Protein AF-A0A349KU39-F1 (afdb_monomer_lite)

Sequence (616 aa):
IVISPLSSDLQRLMEANGSDYPTEKQNLATRLSVTPAQVVSDANAVTDAAAKKAMLTESNALGNRFAYAISKLDRGDLYPDALAFPGGDPEIKGLSGVTSATAAVTDTRKAITFQQSQQAAFEIEGVPRYDQIFIVMLENKGTNTILNSPLAPKINGYLKEGNQFTSYFATGNPSEPNYTALGGADDFGISDDSPWNCDASGANAVKDLPLPDKTQPGLASSPFNPTCTQPAAINHNVTAPNLFNALTSAGMSWRTYSESMNPGQDFRTDSVADAAVSAADRVYAPGTLNGNTTAIGNAALSLPMPAGLYKTKHHPGMAYQNVRSAPEFKFSNRTLGGGQWDASLLKSSAYAVPAGYDVDQFGSDLASGNVGNINFIMPDQCDDMHSINVSGKAGGVTATASDCSGSNIITRGDNYVDALVKKIKASKLWSNPQKKVAIVIMFDEGSATAGFNSCCGWNTANSTVAKPLKRNADGTWSPDTSVVNYTKGNRGHGESIYGVLTNQADAPKGQSDSDAYSHFSFVRTLQDMFQLADPKVDASYMNRSKYSERFIAQNILNLPEYAGSADTHFDAVRPMNHAYVIPASYVQKQSSDIAAGTQAQVGPDATQVNLWALKK

pLDDT: mean 93.93, std 5.71, range [57.97, 98.94]

Structure (mmCIF, N/CA/C/O backbone):
data_AF-A0A349KU39-F1
#
_entry.id   AF-A0A349KU39-F1
#
loop_
_atom_site.group_PDB
_atom_site.id
_atom_site.type_symbol
_atom_site.label_atom_id
_atom_site.label_alt_id
_atom_site.label_comp_id
_atom_site.label_asym_id
_atom_site.label_entity_id
_atom_site.label_seq_id
_atom_site.pdbx_PDB_ins_code
_atom_site.Cartn_x
_atom_site.Cartn_y
_atom_site.Cartn_z
_atom_site.occupancy
_atom_site.B_iso_or_equiv
_atom_site.auth_seq_id
_atom_site.auth_comp_id
_atom_site.auth_asym_id
_atom_site.auth_atom_id
_atom_site.pdbx_PDB_model_num
ATOM 1 N N . ILE A 1 1 ? -28.854 -27.337 7.563 1.00 66.62 1 ILE A N 1
ATOM 2 C CA . ILE A 1 1 ? -28.148 -26.036 7.626 1.00 66.62 1 ILE A CA 1
ATOM 3 C C . ILE A 1 1 ? -27.143 -26.167 8.751 1.00 66.62 1 ILE A C 1
ATOM 5 O O . ILE A 1 1 ? -27.557 -26.523 9.848 1.00 66.62 1 ILE A O 1
ATOM 9 N N . VAL A 1 2 ? -25.854 -26.006 8.465 1.00 78.50 2 VAL A N 1
ATOM 10 C CA . VAL A 1 2 ? -24.814 -26.000 9.505 1.00 78.50 2 VAL A CA 1
ATOM 11 C C . VAL A 1 2 ? -24.755 -24.597 10.098 1.00 78.50 2 VAL A C 1
ATOM 13 O O . VAL A 1 2 ? -24.770 -23.634 9.338 1.00 78.50 2 VAL A O 1
ATOM 16 N N . ILE A 1 3 ? -24.694 -24.483 11.426 1.00 87.56 3 ILE A N 1
ATOM 17 C CA . ILE A 1 3 ? -24.358 -23.214 12.078 1.00 87.56 3 ILE A CA 1
ATOM 18 C C . ILE A 1 3 ? -22.851 -23.019 11.904 1.00 87.56 3 ILE A C 1
ATOM 20 O O . ILE A 1 3 ? -22.048 -23.744 12.487 1.00 87.56 3 ILE A O 1
ATOM 24 N N . SER A 1 4 ? -22.478 -22.081 11.044 1.00 92.62 4 SER A N 1
ATOM 25 C CA . SER A 1 4 ? -21.103 -21.742 10.687 1.00 92.62 4 SER A CA 1
ATOM 26 C C . SER A 1 4 ? -20.941 -20.223 10.569 1.00 92.62 4 SER A C 1
ATOM 28 O O . SER A 1 4 ? -21.946 -19.511 10.454 1.00 92.62 4 SER A O 1
ATOM 30 N N . PRO A 1 5 ? -19.700 -19.700 10.525 1.00 95.19 5 PRO A N 1
ATOM 31 C CA . PRO A 1 5 ? -19.476 -18.283 10.247 1.00 95.19 5 PRO A CA 1
ATOM 32 C C . PRO A 1 5 ? -20.179 -17.812 8.963 1.00 95.19 5 PRO A C 1
ATOM 34 O O . PRO A 1 5 ? -20.791 -16.751 8.962 1.00 95.19 5 PRO A O 1
ATOM 37 N N . LEU A 1 6 ? -20.191 -18.630 7.902 1.00 95.88 6 LEU A N 1
ATOM 38 C CA . LEU A 1 6 ? -20.890 -18.314 6.648 1.00 95.88 6 LEU A CA 1
ATOM 39 C C . LEU A 1 6 ? -22.408 -18.195 6.837 1.00 95.88 6 LEU A C 1
ATOM 41 O O . LEU A 1 6 ? -23.011 -17.246 6.344 1.00 95.88 6 LEU A O 1
ATOM 45 N N . SER A 1 7 ? -23.044 -19.124 7.563 1.00 93.56 7 SER A N 1
ATOM 46 C CA . SER A 1 7 ? -24.489 -19.031 7.813 1.00 93.56 7 SER A CA 1
ATOM 47 C C . SER A 1 7 ? -24.854 -17.838 8.699 1.00 93.56 7 SER A C 1
ATOM 49 O O . SER A 1 7 ? -25.919 -17.255 8.516 1.00 93.56 7 SER A O 1
ATOM 51 N N . SER A 1 8 ? -23.973 -17.461 9.632 1.00 94.44 8 SER A N 1
ATOM 52 C CA . SER A 1 8 ? -24.148 -16.266 10.464 1.00 94.44 8 SER A CA 1
ATOM 53 C C . SER A 1 8 ? -24.000 -14.983 9.644 1.00 94.44 8 SER A C 1
ATOM 55 O O . SER A 1 8 ? -24.751 -14.033 9.849 1.00 94.44 8 SER A O 1
ATOM 57 N N . ASP A 1 9 ? -23.085 -14.961 8.671 1.00 95.81 9 ASP A N 1
ATOM 58 C CA . ASP A 1 9 ? -22.928 -13.817 7.770 1.00 95.81 9 ASP A CA 1
ATOM 59 C C . ASP A 1 9 ? -24.149 -13.626 6.862 1.00 95.81 9 ASP A C 1
ATOM 61 O O . ASP A 1 9 ? -24.536 -12.491 6.616 1.00 95.81 9 ASP A O 1
ATOM 65 N N . LEU A 1 10 ? -24.833 -14.701 6.446 1.00 95.94 10 LEU A N 1
ATOM 66 C CA . LEU A 1 10 ? -26.107 -14.579 5.719 1.00 95.94 10 LEU A CA 1
ATOM 67 C C . LEU A 1 10 ? -27.169 -13.826 6.526 1.00 95.94 10 LEU A C 1
ATOM 69 O O . LEU A 1 10 ? -27.835 -12.950 5.981 1.00 95.94 10 LEU A O 1
ATOM 73 N N . GLN A 1 11 ? -27.310 -14.141 7.818 1.00 93.75 11 GLN A N 1
ATOM 74 C CA . GLN A 1 11 ? -28.217 -13.417 8.712 1.00 93.75 11 GLN A CA 1
ATOM 75 C C . GLN A 1 11 ? -27.845 -11.933 8.778 1.00 93.75 11 GLN A C 1
ATOM 77 O O . GLN A 1 11 ? -28.685 -11.068 8.533 1.00 93.75 11 GLN A O 1
ATOM 82 N N . ARG A 1 12 ? -26.564 -11.646 9.026 1.00 95.38 12 ARG A N 1
ATOM 83 C CA . ARG A 1 12 ? -26.046 -10.277 9.099 1.00 95.38 12 ARG A CA 1
ATOM 84 C C . ARG A 1 12 ? -26.272 -9.503 7.795 1.00 95.38 12 ARG A C 1
ATOM 86 O O . ARG A 1 12 ? -26.621 -8.327 7.851 1.00 95.38 12 ARG A O 1
ATOM 93 N N . LEU A 1 13 ? -26.067 -10.136 6.638 1.00 95.69 13 LEU A N 1
ATOM 94 C CA . LEU A 1 13 ? -26.259 -9.535 5.315 1.00 95.69 13 LEU A CA 1
ATOM 95 C C . LEU A 1 13 ? -27.729 -9.210 5.039 1.00 95.69 13 LEU A C 1
ATOM 97 O O . LEU A 1 13 ? -28.007 -8.122 4.544 1.00 95.69 13 LEU A O 1
ATOM 101 N N . MET A 1 14 ? -28.664 -10.097 5.401 1.00 96.25 14 MET A N 1
ATOM 102 C CA . MET A 1 14 ? -30.100 -9.817 5.257 1.00 96.25 14 MET A CA 1
ATOM 103 C C . MET A 1 14 ? -30.487 -8.557 6.033 1.00 96.25 14 MET A C 1
ATOM 105 O O . MET A 1 14 ? -31.179 -7.691 5.505 1.00 96.25 14 MET A O 1
ATOM 109 N N . GLU A 1 15 ? -29.987 -8.429 7.262 1.00 94.38 15 GLU A N 1
ATOM 110 C CA . GLU A 1 15 ? -30.224 -7.259 8.108 1.00 94.38 15 GLU A CA 1
ATOM 111 C C . GLU A 1 15 ? -29.544 -5.999 7.556 1.00 94.38 15 GLU A C 1
ATOM 113 O O . GLU A 1 15 ? -30.173 -4.946 7.480 1.00 94.38 15 GLU A O 1
ATOM 118 N N . ALA A 1 16 ? -28.282 -6.104 7.128 1.00 91.56 16 ALA A N 1
ATOM 119 C CA . ALA A 1 16 ? -27.504 -4.978 6.609 1.00 91.56 16 ALA A CA 1
ATOM 120 C C . ALA A 1 16 ? -28.069 -4.410 5.297 1.00 91.56 16 ALA A C 1
ATOM 122 O O . ALA A 1 16 ? -27.981 -3.203 5.051 1.00 91.56 16 ALA A O 1
ATOM 123 N N . ASN A 1 17 ? -28.626 -5.283 4.456 1.00 92.50 17 ASN A N 1
ATOM 124 C CA . ASN A 1 17 ? -29.117 -4.934 3.127 1.00 92.50 17 ASN A CA 1
ATOM 125 C C . ASN A 1 17 ? -30.640 -4.747 3.079 1.00 92.50 17 ASN A C 1
ATOM 127 O O . ASN A 1 17 ? -31.153 -4.317 2.049 1.00 92.50 17 ASN A O 1
ATOM 131 N N . GLY A 1 18 ? -31.372 -5.082 4.149 1.00 95.00 18 GLY A N 1
ATOM 132 C CA . GLY A 1 18 ? -32.838 -5.132 4.116 1.00 95.00 18 GLY A CA 1
ATOM 133 C C . GLY A 1 18 ? -33.360 -6.138 3.081 1.00 95.00 18 GLY A C 1
ATOM 134 O O . GLY A 1 18 ? -34.307 -5.846 2.356 1.00 95.00 18 GLY A O 1
ATOM 135 N N . SER A 1 19 ? -32.693 -7.288 2.979 1.00 96.62 19 SER A N 1
ATOM 136 C CA . SER A 1 19 ? -32.845 -8.289 1.915 1.00 96.62 19 SER A CA 1
ATOM 137 C C . SER A 1 19 ? -33.368 -9.625 2.467 1.00 96.62 19 SER A C 1
ATOM 139 O O . SER A 1 19 ? -33.653 -9.748 3.659 1.00 96.62 19 SER A O 1
ATOM 141 N N . ASP A 1 20 ? -33.510 -10.637 1.609 1.00 97.44 20 ASP A N 1
ATOM 142 C CA . ASP A 1 20 ? -34.003 -11.967 1.977 1.00 97.44 20 ASP A CA 1
ATOM 143 C C . ASP A 1 20 ? -32.941 -13.075 1.878 1.00 97.44 20 ASP A C 1
ATOM 145 O O . ASP A 1 20 ? -31.867 -12.929 1.287 1.00 97.44 20 ASP A O 1
ATOM 149 N N . TYR A 1 21 ? -33.246 -14.219 2.497 1.00 96.69 21 TYR A N 1
ATOM 150 C CA . TYR A 1 21 ? -32.322 -15.350 2.580 1.00 96.69 21 TYR A CA 1
ATOM 151 C C . TYR A 1 21 ? -31.922 -15.910 1.204 1.00 96.69 21 TYR A C 1
ATOM 153 O O . TYR A 1 21 ? -30.726 -16.132 0.999 1.00 96.69 21 TYR A O 1
ATOM 161 N N . PRO A 1 22 ? -32.850 -16.161 0.252 1.00 97.44 22 PRO A N 1
ATOM 162 C CA . PRO A 1 22 ? -32.477 -16.597 -1.094 1.00 97.44 22 PRO A CA 1
ATOM 163 C C . PRO A 1 22 ? -31.498 -15.645 -1.788 1.00 97.44 22 PRO A C 1
ATOM 165 O O . PRO A 1 22 ? -30.521 -16.113 -2.380 1.00 97.44 22 PRO A O 1
ATOM 168 N N . THR A 1 23 ? -31.726 -14.336 -1.669 1.00 98.00 23 THR A N 1
ATOM 169 C CA . THR A 1 23 ? -30.890 -13.298 -2.278 1.00 98.00 23 THR A CA 1
ATOM 170 C C . THR A 1 23 ? -29.496 -13.293 -1.668 1.00 98.00 23 THR A C 1
ATOM 172 O O . THR A 1 23 ? -28.512 -13.470 -2.387 1.00 98.00 23 THR A O 1
ATOM 175 N N . GLU A 1 24 ? -29.378 -13.198 -0.341 1.00 97.81 24 GLU A N 1
ATOM 176 C CA . GLU A 1 24 ? -28.059 -13.124 0.299 1.00 97.81 24 GLU A CA 1
ATOM 177 C C . GLU A 1 24 ? -27.271 -14.430 0.192 1.00 97.81 24 GLU A C 1
ATOM 179 O O . GLU A 1 24 ? -26.046 -14.424 0.050 1.00 97.81 24 GLU A O 1
ATOM 184 N N . LYS A 1 25 ? -27.964 -15.571 0.150 1.00 97.62 25 LYS A N 1
ATOM 185 C CA . LYS A 1 25 ? -27.337 -16.865 -0.132 1.00 97.62 25 LYS A CA 1
ATOM 186 C C . LYS A 1 25 ? -26.723 -16.903 -1.528 1.00 97.62 25 LYS A C 1
ATOM 188 O O . LYS A 1 25 ? -25.613 -17.414 -1.688 1.00 97.62 25 LYS A O 1
ATOM 193 N N . GLN A 1 26 ? -27.421 -16.374 -2.532 1.00 98.19 26 GLN A N 1
ATOM 194 C CA . GLN A 1 26 ? -26.905 -16.277 -3.896 1.00 98.19 26 GLN A CA 1
ATOM 195 C C . GLN A 1 26 ? -25.767 -15.250 -4.006 1.00 98.19 26 GLN A C 1
ATOM 197 O O . GLN A 1 26 ? -24.776 -15.509 -4.696 1.00 98.19 26 GLN A O 1
ATOM 202 N N . ASN A 1 27 ? -25.866 -14.122 -3.303 1.00 97.62 27 ASN A N 1
ATOM 203 C CA . ASN A 1 27 ? -24.826 -13.095 -3.263 1.00 97.62 27 ASN A CA 1
ATOM 204 C C . ASN A 1 27 ? -23.525 -13.643 -2.668 1.00 97.62 27 ASN A C 1
ATOM 206 O O . ASN A 1 27 ? -22.475 -13.566 -3.307 1.00 97.62 27 ASN A O 1
ATOM 210 N N . LEU A 1 28 ? -23.596 -14.287 -1.497 1.00 97.31 28 LEU A N 1
ATOM 211 C CA . LEU A 1 28 ? -22.428 -14.880 -0.844 1.00 97.31 28 LEU A CA 1
ATOM 212 C C . LEU A 1 28 ? -21.819 -16.016 -1.680 1.00 97.31 28 LEU A C 1
ATOM 214 O O . LEU A 1 28 ? -20.597 -16.109 -1.799 1.00 97.31 28 LEU A O 1
ATOM 218 N N . ALA A 1 29 ? -22.651 -16.837 -2.328 1.00 97.56 29 ALA A N 1
ATOM 219 C CA . ALA A 1 29 ? -22.188 -17.863 -3.262 1.00 97.56 29 ALA A CA 1
ATOM 220 C C . ALA A 1 29 ? -21.391 -17.252 -4.427 1.00 97.56 29 ALA A C 1
ATOM 222 O O . ALA A 1 29 ? -20.277 -17.687 -4.725 1.00 97.56 29 ALA A O 1
ATOM 223 N N . THR A 1 30 ? -21.923 -16.183 -5.025 1.00 97.31 30 THR A N 1
ATOM 224 C CA . THR A 1 30 ? -21.277 -15.426 -6.109 1.00 97.31 30 THR A CA 1
ATOM 225 C C . THR A 1 30 ? -19.969 -14.774 -5.650 1.00 97.31 30 THR A C 1
ATOM 227 O O . THR A 1 30 ? -18.968 -14.841 -6.364 1.00 97.31 30 THR A O 1
ATOM 230 N N . ARG A 1 31 ? -19.926 -14.189 -4.444 1.00 96.19 31 ARG A N 1
ATOM 231 C CA . ARG A 1 31 ? -18.713 -13.586 -3.857 1.00 96.19 31 ARG A CA 1
ATOM 232 C C . ARG A 1 31 ? -17.576 -14.597 -3.709 1.00 96.19 31 ARG A C 1
ATOM 234 O O . ARG A 1 31 ? -16.411 -14.256 -3.931 1.00 96.19 31 ARG A O 1
ATOM 241 N N . LEU A 1 32 ? -17.908 -15.826 -3.317 1.00 95.38 32 LEU A N 1
ATOM 242 C CA . LEU A 1 32 ? -16.947 -16.899 -3.049 1.00 95.38 32 LEU A CA 1
ATOM 243 C C . LEU A 1 32 ? -16.671 -17.795 -4.261 1.00 95.38 32 LEU A C 1
ATOM 245 O O . LEU A 1 32 ? -15.806 -18.663 -4.175 1.00 95.38 32 LEU A O 1
ATOM 249 N N . SER A 1 33 ? -17.371 -17.581 -5.379 1.00 94.06 33 SER A N 1
ATOM 250 C CA . SER A 1 33 ? -17.327 -18.454 -6.558 1.00 94.06 33 SER A CA 1
ATOM 251 C C . SER A 1 33 ? -17.682 -19.914 -6.228 1.00 94.06 33 SER A C 1
ATOM 253 O O . SER A 1 33 ? -17.046 -20.844 -6.719 1.00 94.06 33 SER A O 1
ATOM 255 N N . VAL A 1 34 ? -18.701 -20.115 -5.388 1.00 95.88 34 VAL A N 1
ATOM 256 C CA . VAL A 1 34 ? -19.236 -21.434 -5.005 1.00 95.88 34 VAL A CA 1
ATOM 257 C C . VAL A 1 34 ? -20.727 -21.526 -5.333 1.00 95.88 34 VAL A C 1
ATOM 259 O O . VAL A 1 34 ? -21.361 -20.545 -5.713 1.00 95.88 34 VAL A O 1
ATOM 262 N N . THR A 1 35 ? -21.322 -22.707 -5.186 1.00 96.50 35 THR A N 1
ATOM 263 C CA . THR A 1 35 ? -22.772 -22.878 -5.345 1.00 96.50 35 THR A CA 1
ATOM 264 C C . THR A 1 35 ? -23.534 -22.417 -4.094 1.00 96.50 35 THR A C 1
ATOM 266 O O . THR A 1 35 ? -23.037 -22.574 -2.975 1.00 96.50 35 THR A O 1
ATOM 269 N N . PRO A 1 36 ? -24.789 -21.944 -4.223 1.00 96.00 36 PRO A N 1
ATOM 270 C CA . PRO A 1 36 ? -25.627 -21.610 -3.067 1.00 96.00 36 PRO A CA 1
ATOM 271 C C . PRO A 1 36 ? -25.783 -22.765 -2.072 1.00 96.00 36 PRO A C 1
ATOM 273 O O . PRO A 1 36 ? -25.848 -22.543 -0.865 1.00 96.00 36 PRO A O 1
ATOM 276 N N . ALA A 1 37 ? -25.837 -24.011 -2.553 1.00 93.75 37 ALA A N 1
ATOM 277 C CA . ALA A 1 37 ? -25.924 -25.187 -1.690 1.00 93.75 37 ALA A CA 1
ATOM 278 C C . ALA A 1 37 ? -24.679 -25.346 -0.802 1.00 93.75 37 ALA A C 1
ATOM 280 O O . ALA A 1 37 ? -24.818 -25.658 0.380 1.00 93.75 37 ALA A O 1
ATOM 281 N N . GLN A 1 38 ? -23.490 -25.072 -1.351 1.00 94.94 38 GLN A N 1
ATOM 282 C CA . GLN A 1 38 ? -22.224 -25.163 -0.622 1.00 94.94 38 GLN A CA 1
ATOM 283 C C . GLN A 1 38 ? -22.122 -24.128 0.503 1.00 94.94 38 GLN A C 1
ATOM 285 O O . GLN A 1 38 ? -21.675 -24.476 1.588 1.00 94.94 38 GLN A O 1
ATOM 290 N N . VAL A 1 39 ? -22.606 -22.893 0.313 1.00 93.19 39 VAL A N 1
ATOM 291 C CA . VAL A 1 39 ? -22.515 -21.808 1.323 1.00 93.19 39 VAL A CA 1
ATOM 292 C C . VAL A 1 39 ? -23.031 -22.220 2.711 1.00 93.19 39 VAL A C 1
ATOM 294 O O . VAL A 1 39 ? -22.533 -21.744 3.727 1.00 93.19 39 VAL A O 1
ATOM 297 N N . VAL A 1 40 ? -24.017 -23.120 2.766 1.00 92.81 40 VAL A N 1
ATOM 298 C CA . VAL A 1 40 ? -24.6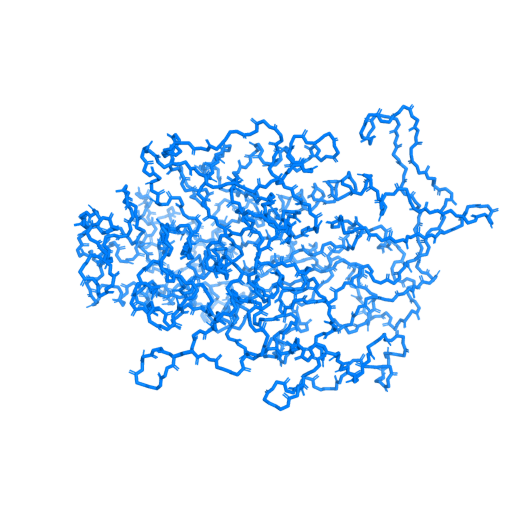64 -23.575 4.011 1.00 92.81 40 VAL A CA 1
ATOM 299 C C . VAL A 1 40 ? -24.394 -25.046 4.350 1.00 92.81 40 VAL A C 1
ATOM 301 O O . VAL A 1 40 ? -25.057 -25.609 5.233 1.00 92.81 40 VAL A O 1
ATOM 304 N N . SER A 1 41 ? -23.450 -25.678 3.644 1.00 92.94 41 SER A N 1
ATOM 305 C CA . SER A 1 41 ? -22.976 -27.038 3.917 1.00 92.94 41 SER A CA 1
ATOM 306 C C . SER A 1 41 ? -21.756 -27.045 4.839 1.00 92.94 41 SER A C 1
ATOM 308 O O . SER A 1 41 ? -21.117 -26.016 5.053 1.00 92.94 41 SER A O 1
ATOM 310 N N . ASP A 1 42 ? -21.391 -28.222 5.348 1.00 92.50 42 ASP A N 1
ATOM 311 C CA . ASP A 1 42 ? -20.100 -28.412 6.009 1.00 92.50 42 ASP A CA 1
ATOM 312 C C . ASP A 1 42 ? -18.963 -28.267 4.985 1.00 92.50 42 ASP A C 1
ATOM 314 O O . ASP A 1 42 ? -18.838 -29.077 4.063 1.00 92.50 42 ASP A O 1
ATOM 318 N N . ALA A 1 43 ? -18.122 -27.245 5.160 1.00 91.88 43 ALA A N 1
ATOM 319 C CA . ALA A 1 43 ? -16.967 -26.990 4.302 1.00 91.88 43 ALA A CA 1
ATOM 320 C C . ALA A 1 43 ? -16.008 -28.193 4.242 1.00 91.88 43 ALA A C 1
ATOM 322 O O . ALA A 1 43 ? -15.351 -28.415 3.224 1.00 91.88 43 ALA A O 1
ATOM 323 N N . ASN A 1 44 ? -15.934 -29.007 5.301 1.00 90.06 44 ASN A N 1
ATOM 324 C CA . ASN A 1 44 ? -15.056 -30.174 5.332 1.00 90.06 44 ASN A CA 1
ATOM 325 C C . ASN A 1 44 ? -15.515 -31.290 4.393 1.00 90.06 44 ASN A C 1
ATOM 327 O O . ASN A 1 44 ? -14.659 -32.012 3.874 1.00 90.06 44 ASN A O 1
ATOM 331 N N . ALA A 1 45 ? -16.822 -31.380 4.138 1.00 92.56 45 ALA A N 1
ATOM 332 C CA . ALA A 1 45 ? -17.440 -32.358 3.248 1.00 92.56 45 ALA A CA 1
ATOM 333 C C . ALA A 1 45 ? -17.442 -31.927 1.767 1.00 92.56 45 ALA A C 1
ATOM 335 O O . ALA A 1 45 ? -17.810 -32.717 0.899 1.00 92.56 45 ALA A O 1
ATOM 336 N N . VAL A 1 46 ? -17.028 -30.692 1.454 1.00 94.06 46 VAL A N 1
ATOM 337 C CA . VAL A 1 46 ? -16.924 -30.210 0.070 1.00 94.06 46 VAL A CA 1
ATOM 338 C C . VAL A 1 46 ? -15.730 -30.876 -0.620 1.00 94.06 46 VAL A C 1
ATOM 340 O O . VAL A 1 46 ? -14.588 -30.723 -0.193 1.00 94.06 46 VAL A O 1
ATOM 343 N N . THR A 1 47 ? -15.991 -31.622 -1.696 1.00 94.50 47 THR A N 1
ATOM 344 C CA . THR A 1 47 ? -14.957 -32.357 -2.448 1.00 94.50 47 THR A CA 1
ATOM 345 C C . THR A 1 47 ? -14.189 -31.479 -3.431 1.00 94.50 47 THR A C 1
ATOM 347 O O . THR A 1 47 ? -13.035 -31.771 -3.732 1.00 94.50 47 THR A O 1
ATOM 350 N N . ASP A 1 48 ? -14.812 -30.411 -3.938 1.00 95.06 48 ASP A N 1
ATOM 351 C CA . ASP A 1 48 ? -14.134 -29.442 -4.796 1.00 95.06 48 ASP A CA 1
ATOM 352 C C . ASP A 1 48 ? -13.120 -28.631 -3.978 1.00 95.06 48 ASP A C 1
ATOM 354 O O . ASP A 1 48 ? -13.480 -27.895 -3.057 1.00 95.06 48 ASP A O 1
ATOM 358 N N . ALA A 1 49 ? -11.835 -28.785 -4.300 1.00 94.38 49 ALA A N 1
ATOM 359 C CA . ALA A 1 49 ? -10.751 -28.212 -3.510 1.00 94.38 49 ALA A CA 1
ATOM 360 C C . ALA A 1 49 ? -10.759 -26.674 -3.523 1.00 94.38 49 ALA A C 1
ATOM 362 O O . ALA A 1 49 ? -10.435 -26.054 -2.507 1.00 94.38 49 ALA A O 1
ATOM 363 N N . ALA A 1 50 ? -11.151 -26.055 -4.642 1.00 92.06 50 ALA A N 1
ATOM 364 C CA . ALA A 1 50 ? -11.212 -24.603 -4.774 1.00 92.06 50 ALA A CA 1
ATOM 365 C C . ALA A 1 50 ? -12.348 -24.014 -3.925 1.00 92.06 50 ALA A C 1
ATOM 367 O O . ALA A 1 50 ? -12.106 -23.104 -3.131 1.00 92.06 50 ALA A O 1
ATOM 368 N N . ALA A 1 51 ? -13.551 -24.583 -4.014 1.00 95.06 51 ALA A N 1
ATOM 369 C CA . ALA A 1 51 ? -14.696 -24.197 -3.200 1.00 95.06 51 ALA A CA 1
ATOM 370 C C . ALA A 1 51 ? -14.433 -24.432 -1.710 1.00 95.06 51 ALA A C 1
ATOM 372 O O . ALA A 1 51 ? -14.688 -23.544 -0.896 1.00 95.06 51 ALA A O 1
ATOM 373 N N . LYS A 1 52 ? -13.853 -25.585 -1.344 1.00 96.00 52 LYS A N 1
ATOM 374 C CA . LYS A 1 52 ? -13.460 -25.874 0.042 1.00 96.00 52 LYS A CA 1
ATOM 375 C C . LYS A 1 52 ? -12.478 -24.831 0.569 1.00 96.00 52 LYS A C 1
ATOM 377 O O . LYS A 1 52 ? -12.695 -24.287 1.649 1.00 96.00 52 LYS A O 1
ATOM 382 N N . LYS A 1 53 ? -11.431 -24.508 -0.199 1.00 93.81 53 LYS A N 1
ATOM 383 C CA . LYS A 1 53 ? -10.463 -23.462 0.163 1.00 93.81 53 LYS A CA 1
ATOM 384 C C . LYS A 1 53 ? -11.154 -22.107 0.337 1.00 93.81 53 LYS A C 1
ATOM 386 O O . LYS A 1 53 ? -10.982 -21.492 1.382 1.00 93.81 53 LYS A O 1
ATOM 391 N N . ALA A 1 54 ? -11.966 -21.675 -0.629 1.00 93.94 54 ALA A N 1
ATOM 392 C CA . ALA A 1 54 ? -12.671 -20.393 -0.576 1.00 93.94 54 ALA A CA 1
ATOM 393 C C . ALA A 1 54 ? -13.579 -20.278 0.661 1.00 93.94 54 ALA A C 1
ATOM 395 O O . ALA A 1 54 ? -13.537 -19.273 1.371 1.00 93.94 54 ALA A O 1
ATOM 396 N N . MET A 1 55 ? -14.350 -21.327 0.961 1.00 96.06 55 MET A N 1
ATOM 397 C CA . MET A 1 55 ? -15.232 -21.363 2.128 1.00 96.06 55 MET A CA 1
ATOM 398 C C . MET A 1 55 ? -14.469 -21.354 3.454 1.00 96.06 55 MET A C 1
ATOM 400 O O . MET A 1 55 ? -14.884 -20.659 4.380 1.00 96.06 55 MET A O 1
ATOM 404 N N . LEU A 1 56 ? -13.373 -22.113 3.568 1.00 94.69 56 LEU A N 1
ATOM 405 C CA . LEU A 1 56 ? -12.560 -22.154 4.787 1.00 94.69 56 LEU A CA 1
ATOM 406 C C . LEU A 1 56 ? -11.831 -20.828 5.024 1.00 94.69 56 LEU A C 1
ATOM 408 O O . LEU A 1 56 ? -11.830 -20.333 6.150 1.00 94.69 56 LEU A O 1
ATOM 412 N N . THR A 1 57 ? -11.271 -20.224 3.972 1.00 93.25 57 THR A N 1
ATOM 413 C CA . THR A 1 57 ? -10.636 -18.902 4.048 1.00 93.25 57 THR A CA 1
ATOM 414 C C . THR A 1 57 ? -11.632 -17.841 4.513 1.00 93.25 57 THR A C 1
ATOM 416 O O . THR A 1 57 ? -11.342 -17.112 5.460 1.00 93.25 57 THR A O 1
ATOM 419 N N . GLU A 1 58 ? -12.827 -17.786 3.916 1.00 95.25 58 GLU A N 1
ATOM 420 C CA . GLU A 1 58 ? -13.846 -16.822 4.346 1.00 95.25 58 GLU A CA 1
ATOM 421 C C . GLU A 1 58 ? -14.343 -17.111 5.766 1.00 95.25 58 GLU A C 1
ATOM 423 O O . GLU A 1 58 ? -14.504 -16.187 6.557 1.00 95.25 58 GLU A O 1
ATOM 428 N N . SER A 1 59 ? -14.535 -18.384 6.126 1.00 95.38 59 SER A N 1
ATOM 429 C CA . SER A 1 59 ? -14.974 -18.759 7.476 1.00 95.38 59 SER A CA 1
ATOM 430 C C . SER A 1 59 ? -13.987 -18.307 8.551 1.00 95.38 59 SER A C 1
ATOM 432 O O . SER A 1 59 ? -14.423 -17.890 9.621 1.00 95.38 59 SER A O 1
ATOM 434 N N . ASN A 1 60 ? -12.680 -18.351 8.272 1.00 94.38 60 ASN A N 1
ATOM 435 C CA . ASN A 1 60 ? -11.653 -17.882 9.200 1.00 94.38 60 ASN A CA 1
ATOM 436 C C . ASN A 1 60 ? -11.733 -16.357 9.403 1.00 94.38 60 ASN A C 1
ATOM 438 O O . ASN A 1 60 ? -11.827 -15.879 10.532 1.00 94.38 60 ASN A O 1
ATOM 442 N N . ALA A 1 61 ? -11.819 -15.595 8.306 1.00 94.25 61 ALA A N 1
ATOM 443 C CA . ALA A 1 61 ? -11.972 -14.140 8.365 1.00 94.25 61 ALA A CA 1
ATOM 444 C C . ALA A 1 61 ? -13.268 -13.712 9.083 1.00 94.25 61 ALA A C 1
ATOM 446 O O . ALA A 1 61 ? -13.266 -12.771 9.878 1.00 94.25 61 ALA A O 1
ATOM 447 N N . LEU A 1 62 ? -14.377 -14.414 8.830 1.00 96.31 62 LEU A N 1
ATOM 448 C CA . LEU A 1 62 ? -15.650 -14.187 9.515 1.00 96.31 62 LEU A CA 1
ATOM 449 C C . LEU A 1 62 ? -15.574 -14.552 11.001 1.00 96.31 62 LEU A C 1
ATOM 451 O O . LEU A 1 62 ? -16.108 -13.820 11.828 1.00 96.31 62 LEU A O 1
ATOM 455 N N . GLY A 1 63 ? -14.893 -15.648 11.348 1.00 95.62 63 GLY A N 1
ATOM 456 C CA . GLY A 1 63 ? -14.672 -16.058 12.734 1.00 95.62 63 GLY A CA 1
ATOM 457 C C . GLY A 1 63 ? -14.012 -14.955 13.560 1.00 95.62 63 GLY A C 1
ATOM 458 O O . GLY A 1 63 ? -14.532 -14.593 14.616 1.00 95.62 63 GLY A O 1
ATOM 459 N N . ASN A 1 64 ? -12.944 -14.350 13.032 1.00 95.19 64 ASN A N 1
ATOM 460 C CA . ASN A 1 64 ? -12.254 -13.231 13.681 1.00 95.19 64 ASN A CA 1
ATOM 461 C C . ASN A 1 64 ? -13.181 -12.020 13.880 1.00 95.19 64 ASN A C 1
ATOM 463 O O . ASN A 1 64 ? -13.246 -11.455 14.971 1.00 95.19 64 ASN A O 1
ATOM 467 N N . ARG A 1 65 ? -13.982 -11.664 12.866 1.00 97.12 65 ARG A N 1
ATOM 468 C CA . ARG A 1 65 ? -14.933 -10.543 12.966 1.00 97.12 65 ARG A CA 1
ATOM 469 C C . ARG A 1 65 ? -16.070 -10.800 13.945 1.00 97.12 65 ARG A C 1
ATOM 471 O O . ARG A 1 65 ? -16.442 -9.894 14.681 1.00 97.12 65 ARG A O 1
ATOM 478 N N . PHE A 1 66 ? -16.616 -12.011 14.005 1.00 97.38 66 PHE A N 1
ATOM 479 C CA . PHE A 1 66 ? -17.656 -12.322 14.986 1.00 97.38 66 PHE A CA 1
ATOM 480 C C . PHE A 1 66 ? -17.100 -12.388 16.412 1.00 97.38 66 PHE A C 1
ATOM 482 O O . PHE A 1 66 ? -17.758 -11.905 17.330 1.00 97.38 66 PHE A O 1
ATOM 489 N N . ALA A 1 67 ? -15.876 -12.888 16.608 1.00 96.69 67 ALA A N 1
ATOM 490 C CA . ALA A 1 67 ? -15.188 -12.789 17.897 1.00 96.69 67 ALA A CA 1
ATOM 491 C C . ALA A 1 67 ? -14.970 -11.322 18.311 1.00 96.69 67 ALA A C 1
ATOM 493 O O . ALA A 1 67 ? -15.167 -10.957 19.475 1.00 96.69 67 ALA A O 1
ATOM 494 N N . TYR A 1 68 ? -14.640 -10.462 17.345 1.00 96.75 68 TYR A N 1
ATOM 495 C CA . TYR A 1 68 ? -14.544 -9.027 17.567 1.00 96.75 68 TYR A CA 1
ATOM 496 C C . TYR A 1 68 ? -15.898 -8.405 17.948 1.00 96.75 68 TYR A C 1
ATOM 498 O O . TYR A 1 68 ? -15.982 -7.712 18.959 1.00 96.75 68 TYR A O 1
ATOM 506 N N . ALA A 1 69 ? -16.977 -8.717 17.223 1.00 97.19 69 ALA A N 1
ATOM 507 C CA . ALA A 1 69 ? -18.335 -8.254 17.529 1.00 97.19 69 ALA A CA 1
ATOM 508 C C . ALA A 1 69 ? -18.793 -8.631 18.950 1.00 97.19 69 ALA A C 1
ATOM 510 O O . ALA A 1 69 ? -19.410 -7.814 19.637 1.00 97.19 69 ALA A O 1
ATOM 511 N N . ILE A 1 70 ? -18.472 -9.850 19.401 1.00 97.31 70 ILE A N 1
ATOM 512 C CA . ILE A 1 70 ? -18.733 -10.306 20.775 1.00 97.31 70 ILE A CA 1
ATOM 513 C C . ILE A 1 70 ? -17.953 -9.439 21.765 1.00 97.31 70 ILE A C 1
ATOM 515 O O . ILE A 1 70 ? -18.540 -8.886 22.690 1.00 97.31 70 ILE A O 1
ATOM 519 N N . SER A 1 71 ? -16.657 -9.234 21.513 1.00 96.88 71 SER A N 1
ATOM 520 C CA . SER A 1 71 ? -15.799 -8.409 22.372 1.00 96.88 71 SER A CA 1
ATOM 521 C C . SER A 1 71 ? -16.325 -6.976 22.515 1.00 96.88 71 SER A C 1
ATOM 523 O O . SER A 1 71 ? -16.325 -6.433 23.618 1.00 96.88 71 SER A O 1
ATOM 525 N N . LYS A 1 72 ? -16.819 -6.369 21.426 1.00 94.69 72 LYS A N 1
ATOM 526 C CA . LYS A 1 72 ? -17.430 -5.029 21.466 1.00 94.69 72 LYS A CA 1
ATOM 527 C C . LYS A 1 72 ? -18.672 -4.983 22.355 1.00 94.69 72 LYS A C 1
ATOM 529 O O . LYS A 1 72 ? -18.841 -4.046 23.134 1.00 94.69 72 LYS A O 1
ATOM 534 N N . LEU A 1 73 ? -19.544 -5.982 22.218 1.00 96.62 73 LEU A N 1
ATOM 535 C CA . LEU A 1 73 ? -20.785 -6.061 22.981 1.00 96.62 73 LEU A CA 1
ATOM 536 C C . LEU A 1 73 ? -20.511 -6.271 24.474 1.00 96.62 73 LEU A C 1
ATOM 538 O O . LEU A 1 73 ? -21.069 -5.548 25.295 1.00 96.62 73 LEU A O 1
ATOM 542 N N . ASP A 1 74 ? -19.624 -7.208 24.814 1.00 97.38 74 ASP A N 1
ATOM 543 C CA . ASP A 1 74 ? -19.299 -7.558 26.202 1.00 97.38 74 ASP A CA 1
ATOM 544 C C . ASP A 1 74 ? -18.686 -6.381 26.973 1.00 97.38 74 ASP A C 1
ATOM 546 O O . ASP A 1 74 ? -18.925 -6.218 28.170 1.00 97.38 74 ASP A O 1
ATOM 550 N N . ARG A 1 75 ? -17.921 -5.524 26.287 1.00 96.62 75 ARG A N 1
ATOM 551 C CA . ARG A 1 75 ? -17.358 -4.296 26.866 1.00 96.62 75 ARG A CA 1
ATOM 552 C C . ARG A 1 75 ? -18.358 -3.146 26.979 1.00 96.62 75 ARG A C 1
ATOM 554 O O . ARG A 1 75 ? -18.071 -2.176 27.677 1.00 96.62 75 ARG A O 1
ATOM 561 N N . GLY A 1 76 ? -19.500 -3.227 26.294 1.00 94.69 76 GLY A N 1
ATOM 562 C CA . GLY A 1 76 ? -20.428 -2.107 26.160 1.00 94.69 76 GLY A CA 1
ATOM 563 C C . GLY A 1 76 ? -19.832 -0.944 25.363 1.00 94.69 76 GLY A C 1
ATOM 564 O O . GLY A 1 76 ? -20.047 0.213 25.731 1.00 94.69 76 GLY A O 1
ATOM 565 N N . ASP A 1 77 ? -19.068 -1.244 24.301 1.00 94.06 77 ASP A N 1
ATOM 566 C CA . ASP A 1 77 ? -18.476 -0.233 23.414 1.00 94.06 77 ASP A CA 1
ATOM 567 C C . ASP A 1 77 ? -19.548 0.758 22.914 1.00 94.06 77 ASP A C 1
ATOM 569 O O . ASP A 1 77 ? -20.728 0.425 22.813 1.00 94.06 77 ASP A O 1
ATOM 573 N N . LEU A 1 78 ? -19.152 1.991 22.593 1.00 90.81 78 LEU A N 1
ATOM 574 C CA . LEU A 1 78 ? -20.071 3.020 22.099 1.00 90.81 78 LEU A CA 1
ATOM 575 C C . LEU A 1 78 ? -20.169 3.004 20.564 1.00 90.81 78 LEU A C 1
ATOM 577 O O . LEU A 1 78 ? -19.161 2.791 19.896 1.00 90.81 78 LEU A O 1
ATOM 581 N N . TYR A 1 79 ? -21.363 3.274 20.024 1.00 88.38 79 TYR A N 1
ATOM 582 C CA . TYR A 1 79 ? -21.658 3.286 18.584 1.00 88.38 79 TYR A CA 1
ATOM 583 C C . TYR A 1 79 ? -22.266 4.633 18.122 1.00 88.38 79 TYR A C 1
ATOM 585 O O . TYR A 1 79 ? -23.096 5.193 18.856 1.00 88.38 79 TYR A O 1
ATOM 593 N N . PRO A 1 80 ? -21.929 5.141 16.913 1.00 84.88 80 PRO A N 1
ATOM 594 C CA . PRO A 1 80 ? -20.951 4.595 15.959 1.00 84.88 80 PRO A CA 1
ATOM 595 C C . PRO A 1 80 ? -19.506 4.645 16.468 1.00 84.88 80 PRO A C 1
ATOM 597 O O . PRO A 1 80 ? -19.135 5.525 17.238 1.00 84.88 80 PRO A O 1
ATOM 600 N N . ASP A 1 81 ? -18.701 3.677 16.037 1.00 74.50 81 ASP A N 1
ATOM 601 C CA . ASP A 1 81 ? -17.298 3.523 16.433 1.00 74.50 81 ASP A CA 1
ATOM 602 C C . ASP A 1 81 ? -16.427 4.664 15.896 1.00 74.50 81 ASP A C 1
ATOM 604 O O . ASP A 1 81 ? -15.492 5.104 16.562 1.00 74.50 81 ASP A O 1
ATOM 608 N N . ALA A 1 82 ? -16.751 5.135 14.687 1.00 69.62 82 ALA A N 1
ATOM 609 C CA . ALA A 1 82 ? -16.094 6.263 14.050 1.00 69.62 82 ALA A CA 1
ATOM 610 C C . ALA A 1 82 ? -16.356 7.544 14.852 1.00 69.62 82 ALA A C 1
ATOM 612 O O . ALA A 1 82 ? -17.502 7.874 15.172 1.00 69.62 82 ALA A O 1
ATOM 613 N N . LEU A 1 83 ? -15.290 8.282 15.152 1.00 61.56 83 LEU A N 1
ATOM 614 C CA . LEU A 1 83 ? -15.338 9.542 15.891 1.00 61.56 83 LEU A CA 1
ATOM 615 C C . LEU A 1 83 ? -15.807 10.681 14.972 1.00 61.56 83 LEU A C 1
ATOM 617 O O . LEU A 1 83 ? -15.045 11.579 14.632 1.00 61.56 83 LEU A O 1
ATOM 621 N N . ALA A 1 84 ? -17.067 10.619 14.534 1.00 57.97 84 ALA A N 1
ATOM 622 C CA . ALA A 1 84 ? -17.660 11.613 13.647 1.00 57.97 84 ALA A CA 1
ATOM 623 C C . ALA A 1 84 ? -18.232 12.807 14.418 1.00 57.97 84 ALA A C 1
ATOM 625 O O . ALA A 1 84 ? -19.448 12.981 14.526 1.00 57.97 84 ALA A O 1
ATOM 626 N N . PHE A 1 85 ? -17.345 13.610 15.003 1.00 63.72 85 PHE A N 1
ATOM 627 C CA . PHE A 1 85 ? -17.727 14.764 15.803 1.00 63.72 85 PHE A CA 1
ATOM 628 C C . PHE A 1 85 ? -17.128 16.065 15.261 1.00 63.72 85 PHE A C 1
ATOM 630 O O . PHE A 1 85 ? -15.906 16.175 15.144 1.00 63.72 85 PHE A O 1
ATOM 637 N N . PRO A 1 86 ? -17.961 17.091 15.002 1.00 59.44 86 PRO A N 1
ATOM 638 C CA . PRO A 1 86 ? -17.469 18.445 14.790 1.00 59.44 86 PRO A CA 1
ATOM 639 C C . PRO A 1 86 ? -16.695 18.933 16.015 1.00 59.44 86 PRO A C 1
ATOM 641 O O . PRO A 1 86 ? -17.280 19.124 17.082 1.00 59.44 86 PRO A O 1
ATOM 644 N N . GLY A 1 87 ? -15.388 19.152 15.848 1.00 61.56 87 GLY A N 1
ATOM 645 C CA . GLY A 1 87 ? -14.522 19.718 16.887 1.00 61.56 87 GLY A CA 1
ATOM 646 C C . GLY A 1 87 ? -13.577 18.757 17.617 1.00 61.56 87 GLY A C 1
ATOM 647 O O . GLY A 1 87 ? -12.937 19.220 18.557 1.00 61.56 87 GLY A O 1
ATOM 648 N N . GLY A 1 88 ? -13.469 17.480 17.221 1.00 74.75 88 GLY A N 1
ATOM 649 C CA . GLY A 1 88 ? -12.442 16.546 17.731 1.00 74.75 88 GLY A CA 1
ATOM 650 C C . GLY A 1 88 ? -12.969 15.319 18.486 1.00 74.75 88 GLY A C 1
ATOM 651 O O . GLY A 1 88 ? -14.178 15.112 18.602 1.00 74.75 88 GLY A O 1
ATOM 652 N N . ASP A 1 89 ? -12.055 14.486 18.993 1.00 84.75 89 ASP A N 1
ATOM 653 C CA . ASP A 1 89 ? -12.379 13.245 19.705 1.00 84.75 89 ASP A CA 1
ATOM 654 C C . ASP A 1 89 ? -13.025 13.529 21.080 1.00 84.75 89 ASP A C 1
ATOM 656 O O . ASP A 1 89 ? -12.375 14.081 21.968 1.00 84.75 89 ASP A O 1
ATOM 660 N N . PRO A 1 90 ? -14.287 13.141 21.340 1.00 85.38 90 PRO A N 1
ATOM 661 C CA . PRO A 1 90 ? -14.900 13.349 22.651 1.00 85.38 90 PRO A CA 1
ATOM 662 C C . PRO A 1 90 ? -14.287 12.490 23.772 1.00 85.38 90 PRO A C 1
ATOM 664 O O . PRO A 1 90 ? -14.511 12.786 24.950 1.00 85.38 90 PRO A O 1
ATOM 667 N N . GLU A 1 91 ? -13.518 11.443 23.452 1.00 86.38 91 GLU A N 1
ATOM 668 C CA . GLU A 1 91 ? -12.895 10.548 24.437 1.00 86.38 91 GLU A CA 1
ATOM 669 C C . GLU A 1 91 ? -11.748 11.214 25.206 1.00 86.38 91 GLU A C 1
ATOM 671 O O . GLU A 1 91 ? -11.363 10.732 26.273 1.00 86.38 91 GLU A O 1
ATOM 676 N N . ILE A 1 92 ? -11.219 12.339 24.714 1.00 86.62 92 ILE A N 1
ATOM 677 C CA . ILE A 1 92 ? -10.112 13.046 25.372 1.00 86.62 92 ILE A CA 1
ATOM 678 C C . ILE A 1 92 ? -10.569 13.915 26.551 1.00 86.62 92 ILE A C 1
ATOM 680 O O . ILE A 1 92 ? -9.751 14.436 27.316 1.00 86.62 92 ILE A O 1
ATOM 684 N N . LYS A 1 93 ? -11.884 14.084 26.726 1.00 87.06 93 LYS A N 1
ATOM 685 C CA . LYS A 1 93 ? -12.449 14.914 27.787 1.00 87.06 93 LYS A CA 1
ATOM 686 C C . LYS A 1 93 ? -12.116 14.356 29.169 1.00 87.06 93 LYS A C 1
ATOM 688 O O . LYS A 1 93 ? -12.513 13.255 29.532 1.00 87.06 93 LYS A O 1
ATOM 693 N N . GLY A 1 94 ? -11.443 15.177 29.976 1.00 84.06 94 GLY A N 1
ATOM 694 C CA . GLY A 1 94 ? -11.056 14.828 31.346 1.00 84.06 94 GLY A CA 1
ATOM 695 C C . GLY A 1 94 ? -9.746 14.046 31.456 1.00 84.06 94 GLY A C 1
ATOM 696 O O . GLY A 1 94 ? -9.354 13.701 32.571 1.00 84.06 94 GLY A O 1
ATOM 697 N N . LEU A 1 95 ? -9.048 13.793 30.344 1.00 84.94 95 LEU A N 1
ATOM 698 C CA . LEU A 1 95 ? -7.696 13.246 30.388 1.00 84.94 95 LEU A CA 1
ATOM 699 C C . LEU A 1 95 ? -6.705 14.267 30.961 1.00 84.94 95 LEU A C 1
ATOM 701 O O . LEU A 1 95 ? -6.822 15.478 30.758 1.00 84.94 95 LEU A O 1
ATOM 705 N N . SER A 1 96 ? -5.697 13.760 31.671 1.00 78.94 96 SER A N 1
ATOM 706 C CA . SER A 1 96 ? -4.606 14.585 32.193 1.00 78.94 96 SER A CA 1
ATOM 707 C C . SER A 1 96 ? -3.859 15.270 31.044 1.00 78.94 96 SER A C 1
ATOM 709 O O . SER A 1 96 ? -3.530 14.626 30.055 1.00 78.94 96 SER A O 1
ATOM 711 N N . GLY A 1 97 ? -3.588 16.571 31.170 1.00 73.56 97 GLY A N 1
ATOM 712 C CA . GLY A 1 97 ? -2.885 17.352 30.143 1.00 73.56 97 GLY A CA 1
ATOM 713 C C . GLY A 1 97 ? -3.760 17.854 28.989 1.00 73.56 97 GLY A C 1
ATOM 714 O O . GLY A 1 97 ? -3.276 18.641 28.180 1.00 73.56 97 GLY A O 1
ATOM 715 N N . VAL A 1 98 ? -5.043 17.480 28.935 1.00 80.19 98 VAL A N 1
ATOM 716 C CA . VAL A 1 98 ? -5.986 17.976 27.924 1.00 80.19 98 VAL A CA 1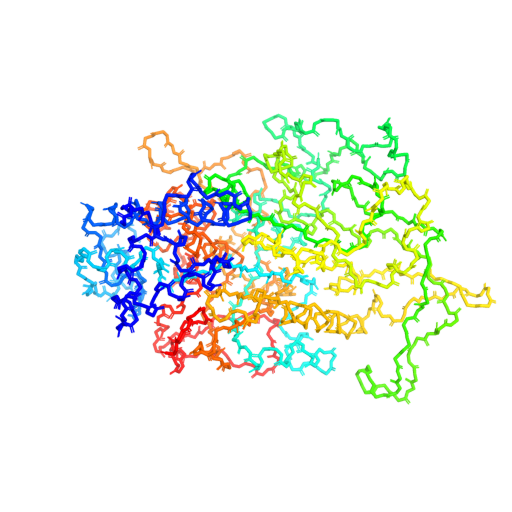
ATOM 717 C C . VAL A 1 98 ? -6.758 19.176 28.464 1.00 80.19 98 VAL A C 1
ATOM 719 O O . VAL A 1 98 ? -7.372 19.121 29.530 1.00 80.19 98 VAL A O 1
ATOM 722 N N . THR A 1 99 ? -6.735 20.285 27.724 1.00 80.06 99 THR A N 1
ATOM 723 C CA . THR A 1 99 ? -7.462 21.501 28.108 1.00 80.06 99 THR A CA 1
ATOM 724 C C . THR A 1 99 ? -8.933 21.425 27.698 1.00 80.06 99 THR A C 1
ATOM 726 O O . THR A 1 99 ? -9.298 20.721 26.757 1.00 80.06 99 THR A O 1
ATOM 729 N N . SER A 1 100 ? -9.794 22.210 28.350 1.00 79.00 100 SER A N 1
ATOM 730 C CA . SER A 1 100 ? -11.200 22.347 27.941 1.00 79.00 100 SER A CA 1
ATOM 731 C C . SER A 1 100 ? -11.373 22.964 26.549 1.00 79.00 100 SER A C 1
ATOM 733 O O . SER A 1 100 ? -12.407 22.746 25.928 1.00 79.00 100 SER A O 1
ATOM 735 N N . ALA A 1 101 ? -10.378 23.711 26.058 1.00 74.62 101 ALA A N 1
ATOM 736 C CA . ALA A 1 101 ? -10.374 24.248 24.699 1.00 74.62 101 ALA A CA 1
ATOM 737 C C . ALA A 1 101 ? -10.135 23.150 23.649 1.00 74.62 101 ALA A C 1
ATOM 739 O O . ALA A 1 101 ? -10.692 23.228 22.561 1.00 74.62 101 ALA A O 1
ATOM 740 N N . THR A 1 102 ? -9.351 22.122 23.991 1.00 74.38 102 THR A N 1
ATOM 741 C CA . THR A 1 102 ? -9.108 20.942 23.146 1.00 74.38 102 THR A CA 1
ATOM 742 C C . THR A 1 102 ? -10.277 19.952 23.223 1.00 74.38 102 THR A C 1
ATOM 744 O O . THR A 1 102 ? -10.741 19.458 22.206 1.00 74.38 102 THR A O 1
ATOM 747 N N . ALA A 1 103 ? -10.815 19.695 24.421 1.00 80.38 103 ALA A N 1
ATOM 748 C CA . ALA A 1 103 ? -11.909 18.743 24.648 1.00 80.38 103 ALA A CA 1
ATOM 749 C C . ALA A 1 103 ? -13.308 19.395 24.597 1.00 80.38 103 ALA A C 1
ATOM 751 O O . ALA A 1 103 ? -14.094 19.291 25.547 1.00 80.38 103 ALA A O 1
ATOM 752 N N . ALA A 1 104 ? -13.613 20.106 23.511 1.00 78.00 104 ALA A N 1
ATOM 753 C CA . ALA A 1 104 ? -14.839 20.903 23.394 1.00 78.00 104 ALA A CA 1
ATOM 754 C C . ALA A 1 104 ? -16.091 20.085 23.006 1.00 78.00 104 ALA A C 1
ATOM 756 O O . ALA A 1 104 ? -17.217 20.578 23.111 1.00 78.00 104 ALA A O 1
ATOM 757 N N . VAL A 1 105 ? -15.913 18.834 22.579 1.00 81.88 105 VAL A N 1
ATOM 758 C CA . VAL A 1 105 ? -16.979 17.984 22.037 1.00 81.88 105 VAL A CA 1
ATOM 759 C C . VAL A 1 105 ? -17.705 17.200 23.133 1.00 81.88 105 VAL A C 1
ATOM 761 O O . VAL A 1 105 ? -17.120 16.744 24.115 1.00 81.88 105 VAL A O 1
ATOM 764 N N . THR A 1 106 ? -19.020 17.034 22.969 1.00 83.88 106 THR A N 1
ATOM 765 C CA . THR A 1 106 ? -19.839 16.156 23.818 1.00 83.88 106 THR A CA 1
ATOM 766 C C . THR A 1 106 ? -20.030 14.800 23.147 1.00 83.88 106 THR A C 1
ATOM 768 O O . THR A 1 106 ? -20.529 14.754 22.027 1.00 83.88 106 THR A O 1
ATOM 771 N N . ASP A 1 107 ? -19.706 13.706 23.846 1.00 86.06 107 ASP A N 1
ATOM 772 C CA . ASP A 1 107 ? -19.978 12.354 23.346 1.00 86.06 107 ASP A CA 1
ATOM 773 C C . ASP A 1 107 ? -21.490 12.083 23.317 1.00 86.06 107 ASP A C 1
ATOM 775 O O . ASP A 1 107 ? -22.168 12.092 24.350 1.00 86.06 107 ASP A O 1
ATOM 779 N N . THR A 1 108 ? -22.034 11.857 22.126 1.00 86.44 108 THR A N 1
ATOM 780 C CA . THR A 1 108 ? -23.454 11.543 21.912 1.00 86.44 108 THR A CA 1
ATOM 781 C C . THR A 1 108 ? -23.697 10.057 21.663 1.00 86.44 108 THR A C 1
ATOM 783 O O . THR A 1 108 ? -24.861 9.634 21.638 1.00 86.44 108 THR A O 1
ATOM 786 N N . ARG A 1 109 ? -22.631 9.254 21.524 1.00 88.81 109 ARG A N 1
ATOM 787 C CA . ARG A 1 109 ? -22.721 7.818 21.244 1.00 88.81 109 ARG A CA 1
ATOM 788 C C . ARG A 1 109 ? -23.374 7.073 22.406 1.00 88.81 109 ARG A C 1
ATOM 790 O O . ARG A 1 109 ? -23.390 7.523 23.556 1.00 88.81 109 ARG A O 1
ATOM 797 N N . LYS A 1 110 ? -23.950 5.913 22.100 1.00 91.88 110 LYS A N 1
ATOM 798 C CA . LYS A 1 110 ? -24.638 5.042 23.068 1.00 91.88 110 LYS A CA 1
ATOM 799 C C . LYS A 1 110 ? -23.993 3.667 23.085 1.00 91.88 110 LYS A C 1
ATOM 801 O O . LYS A 1 110 ? -23.347 3.292 22.112 1.00 91.88 110 LYS A O 1
ATOM 806 N N . ALA A 1 111 ? -24.189 2.934 24.181 1.00 94.81 111 ALA A N 1
ATOM 807 C CA . ALA A 1 111 ? -23.759 1.545 24.280 1.00 94.81 111 ALA A CA 1
ATOM 808 C C . ALA A 1 111 ? -24.313 0.738 23.098 1.00 94.81 111 ALA A C 1
ATOM 810 O O . ALA A 1 111 ? -25.494 0.853 22.754 1.00 94.81 111 ALA A O 1
ATOM 811 N N . ILE A 1 112 ? -23.436 -0.035 22.472 1.00 95.06 112 ILE A N 1
ATOM 812 C CA . ILE A 1 112 ? -23.718 -0.781 21.258 1.00 95.06 112 ILE A CA 1
ATOM 813 C C . ILE A 1 112 ? -24.737 -1.887 21.534 1.00 95.06 112 ILE A C 1
ATOM 815 O O . ILE A 1 112 ? -24.665 -2.608 22.530 1.00 95.06 112 ILE A O 1
ATOM 819 N N . THR A 1 113 ? -25.712 -2.028 20.643 1.00 95.25 113 THR A N 1
ATOM 820 C CA . THR A 1 113 ? -26.641 -3.163 20.678 1.00 95.25 113 THR A CA 1
ATOM 821 C C . THR A 1 113 ? -26.000 -4.410 20.068 1.00 95.25 113 THR A C 1
ATOM 823 O O . THR A 1 113 ? -25.039 -4.321 19.306 1.00 95.25 113 THR A O 1
ATOM 826 N N . PHE A 1 114 ? -26.578 -5.584 20.335 1.00 93.81 114 PHE A N 1
ATOM 827 C CA . PHE A 1 114 ? -26.142 -6.843 19.719 1.00 93.81 114 PHE A CA 1
ATOM 828 C C . PHE A 1 114 ? -26.111 -6.768 18.183 1.00 93.81 114 PHE A C 1
ATOM 830 O O . PHE A 1 114 ? -25.142 -7.181 17.555 1.00 93.81 114 PHE A O 1
ATOM 837 N N . GLN A 1 115 ? -27.155 -6.205 17.566 1.00 91.81 115 GLN A N 1
ATOM 838 C CA . GLN A 1 115 ? -27.208 -6.064 16.110 1.00 91.81 115 GLN A CA 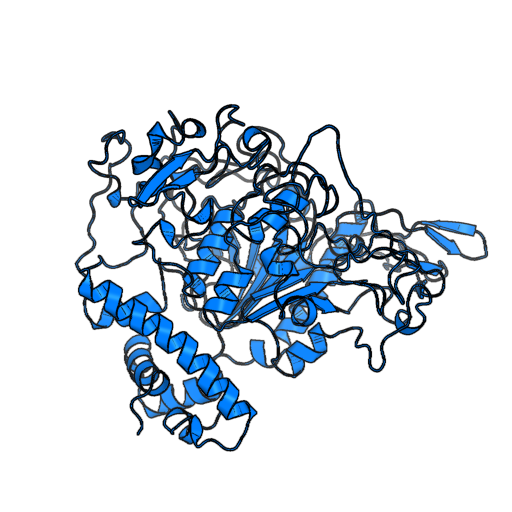1
ATOM 839 C C . GLN A 1 115 ? -26.120 -5.111 15.598 1.00 91.81 115 GLN A C 1
ATOM 841 O O . GLN A 1 115 ? -25.425 -5.414 14.630 1.00 91.81 115 GLN A O 1
ATOM 846 N N . GLN A 1 116 ? -25.939 -3.965 16.260 1.00 93.69 116 GLN A N 1
ATOM 847 C CA . GLN A 1 116 ? -24.915 -2.997 15.869 1.00 93.69 116 GLN A CA 1
ATOM 848 C C . GLN A 1 116 ? -23.501 -3.561 16.019 1.00 93.69 116 GLN A C 1
ATOM 850 O O . GLN A 1 116 ? -22.668 -3.273 15.167 1.00 93.69 116 GLN A O 1
ATOM 855 N N . SER A 1 117 ? -23.218 -4.394 17.029 1.00 95.19 117 SER A N 1
ATOM 856 C CA . SER A 1 117 ? -21.877 -4.968 17.205 1.00 95.19 117 SER A CA 1
ATOM 857 C C . SER A 1 117 ? -21.488 -5.890 16.053 1.00 95.19 117 SER A C 1
ATOM 859 O O . SER A 1 117 ? -20.339 -5.871 15.607 1.00 95.19 117 SER A O 1
ATOM 861 N N . GLN A 1 118 ? -22.455 -6.630 15.503 1.00 93.81 118 GLN A N 1
ATOM 862 C CA . GLN A 1 118 ? -22.243 -7.443 14.310 1.00 93.81 118 GLN A CA 1
ATOM 863 C C . GLN A 1 118 ? -21.938 -6.594 13.077 1.00 93.81 118 GLN A C 1
ATOM 865 O O . GLN A 1 118 ? -21.058 -6.965 12.306 1.00 93.81 118 GLN A O 1
ATOM 870 N N . GLN A 1 119 ? -22.633 -5.471 12.880 1.00 92.75 119 GLN A N 1
ATOM 871 C CA . GLN A 1 119 ? -22.387 -4.602 11.723 1.00 92.75 119 GLN A CA 1
ATOM 872 C C . GLN A 1 119 ? -21.075 -3.821 11.865 1.00 92.75 119 GLN A C 1
ATOM 874 O O . GLN A 1 119 ? -20.275 -3.795 10.932 1.00 92.75 119 GLN A O 1
ATOM 879 N N . ALA A 1 120 ? -20.800 -3.278 13.052 1.00 93.06 120 ALA A N 1
ATOM 880 C CA . ALA A 1 120 ? -19.580 -2.535 13.359 1.00 93.06 120 ALA A CA 1
ATOM 881 C C . ALA A 1 120 ? -18.308 -3.368 13.125 1.00 93.06 120 ALA A C 1
ATOM 883 O O . ALA A 1 120 ? -17.304 -2.860 12.636 1.00 93.06 120 ALA A O 1
ATOM 884 N N . ALA A 1 121 ? -18.356 -4.683 13.363 1.00 95.38 121 ALA A N 1
ATOM 885 C CA . ALA A 1 121 ? -17.231 -5.571 13.072 1.00 95.38 121 ALA A CA 1
ATOM 886 C C . ALA A 1 121 ? -16.885 -5.700 11.574 1.00 95.38 121 ALA A C 1
ATOM 888 O O . ALA A 1 121 ? -15.862 -6.300 11.243 1.00 95.38 121 ALA A O 1
ATOM 889 N N . PHE A 1 122 ? -17.705 -5.167 10.661 1.00 95.19 122 PHE A N 1
ATOM 890 C CA . PHE A 1 122 ? -17.473 -5.122 9.209 1.00 95.19 122 PHE A CA 1
ATOM 891 C C . PHE A 1 122 ? -17.256 -3.694 8.684 1.00 95.19 122 PHE A C 1
ATOM 893 O O . PHE A 1 122 ? -17.043 -3.521 7.482 1.00 95.19 122 PHE A O 1
ATOM 900 N N . GLU A 1 123 ? -17.279 -2.708 9.581 1.00 93.06 123 GLU A N 1
ATOM 901 C CA . GLU A 1 123 ? -17.130 -1.280 9.307 1.00 93.06 123 GLU A CA 1
ATOM 902 C C . GLU A 1 123 ? -16.382 -0.605 10.476 1.00 93.06 123 GLU A C 1
ATOM 904 O O . GLU A 1 123 ? -16.879 0.310 11.137 1.00 93.06 123 GLU A O 1
ATOM 909 N N . ILE A 1 124 ? -15.195 -1.137 10.790 1.00 94.25 124 ILE A N 1
ATOM 910 C CA . ILE A 1 124 ? -14.410 -0.756 11.972 1.00 94.25 124 ILE A CA 1
ATOM 911 C C . ILE A 1 124 ? -13.961 0.691 11.816 1.00 94.25 124 ILE A C 1
ATOM 913 O O . ILE A 1 124 ? -13.365 1.043 10.804 1.00 94.25 124 ILE A O 1
ATOM 917 N N . GLU A 1 125 ? -14.296 1.531 12.796 1.00 91.12 125 GLU A N 1
ATOM 918 C CA . GLU A 1 125 ? -14.112 2.985 12.709 1.00 91.12 125 GLU A CA 1
ATOM 919 C C . GLU A 1 125 ? -14.657 3.568 11.392 1.00 91.12 125 GLU A C 1
ATOM 921 O O . GLU A 1 125 ? -14.065 4.471 10.822 1.00 91.12 125 GLU A O 1
ATOM 926 N N . GLY A 1 126 ? -15.765 3.057 10.848 1.00 91.44 126 GLY A N 1
ATOM 927 C CA . GLY A 1 126 ? -16.296 3.553 9.572 1.00 91.44 126 GLY A CA 1
ATOM 928 C C . GLY A 1 126 ? -15.538 3.050 8.338 1.00 91.44 126 GLY A C 1
ATOM 929 O O . GLY A 1 126 ? -15.931 3.361 7.222 1.00 91.44 126 GLY A O 1
ATOM 930 N N . VAL A 1 127 ? -14.465 2.267 8.482 1.00 95.25 127 VAL A N 1
ATOM 931 C CA . VAL A 1 127 ? -13.737 1.677 7.352 1.00 95.25 127 VAL A CA 1
ATOM 932 C C . VAL A 1 127 ? -14.408 0.362 6.953 1.00 95.25 127 VAL A C 1
ATOM 934 O O . VAL A 1 127 ? -14.346 -0.619 7.704 1.00 95.25 127 VAL A O 1
ATOM 937 N N . PRO A 1 128 ? -15.048 0.281 5.774 1.00 95.56 128 PRO A N 1
ATOM 938 C CA . PRO A 1 128 ? -15.732 -0.934 5.368 1.00 95.56 128 PRO A CA 1
ATOM 939 C C . PRO A 1 128 ? -14.740 -2.052 5.040 1.00 95.56 128 PRO A C 1
ATOM 941 O O . PRO A 1 128 ? -13.665 -1.830 4.484 1.00 95.56 128 PRO A O 1
ATOM 944 N N . ARG A 1 129 ? -15.144 -3.297 5.303 1.00 95.69 129 ARG A N 1
ATOM 945 C CA . ARG A 1 129 ? -14.400 -4.486 4.873 1.00 95.69 129 ARG A CA 1
ATOM 946 C C . ARG A 1 129 ? -14.301 -4.549 3.347 1.00 95.69 129 ARG A C 1
ATOM 948 O O . ARG A 1 129 ? -15.329 -4.722 2.689 1.00 95.69 129 ARG A O 1
ATOM 955 N N . TYR A 1 130 ? -13.077 -4.569 2.823 1.00 98.00 130 TYR A N 1
ATOM 956 C CA . TYR A 1 130 ? -12.769 -4.977 1.449 1.00 98.00 130 TYR A CA 1
ATOM 957 C C . TYR A 1 130 ? -12.294 -6.435 1.383 1.00 98.00 130 TYR A C 1
ATOM 959 O O . TYR A 1 130 ? -11.866 -7.026 2.375 1.00 98.00 130 TYR A O 1
ATOM 967 N N . ASP A 1 131 ? -12.395 -7.028 0.195 1.00 97.56 131 ASP A N 1
ATOM 968 C CA . ASP A 1 131 ? -11.865 -8.357 -0.103 1.00 97.56 131 ASP A CA 1
ATOM 969 C C . ASP A 1 131 ? -10.410 -8.276 -0.582 1.00 97.56 131 ASP A C 1
ATOM 971 O O . ASP A 1 131 ? -9.563 -9.057 -0.131 1.00 97.56 131 ASP A O 1
ATOM 975 N N . GLN A 1 132 ? -10.136 -7.340 -1.500 1.00 97.69 132 GLN A N 1
ATOM 976 C CA . GLN A 1 132 ? -8.827 -7.118 -2.113 1.00 97.69 132 GLN A CA 1
ATOM 977 C C . GLN A 1 132 ? -8.539 -5.623 -2.300 1.00 97.69 132 GLN A C 1
ATOM 979 O O . GLN A 1 132 ? -9.378 -4.891 -2.826 1.00 97.69 132 GLN A O 1
ATOM 984 N N . ILE A 1 133 ? -7.321 -5.203 -1.959 1.00 98.62 133 ILE A N 1
ATOM 985 C CA . ILE A 1 133 ? -6.771 -3.885 -2.294 1.00 98.62 133 ILE A CA 1
ATOM 986 C C . ILE A 1 133 ? -5.530 -4.074 -3.171 1.00 98.62 133 ILE A C 1
ATOM 988 O O . ILE A 1 133 ? -4.653 -4.881 -2.848 1.00 98.62 133 ILE A O 1
ATOM 992 N N . PHE A 1 134 ? -5.465 -3.339 -4.280 1.00 98.94 134 PHE A N 1
ATOM 993 C CA . PHE A 1 134 ? -4.283 -3.213 -5.133 1.00 98.94 134 PHE A CA 1
ATOM 994 C C . PHE A 1 134 ? -3.686 -1.825 -4.946 1.00 98.94 134 PHE A C 1
ATOM 996 O O . PHE A 1 134 ? -4.390 -0.841 -5.125 1.00 98.94 134 PHE A O 1
ATOM 1003 N N . ILE A 1 135 ? -2.414 -1.741 -4.581 1.00 98.94 135 ILE A N 1
ATOM 1004 C CA . ILE A 1 135 ? -1.729 -0.492 -4.250 1.00 98.94 135 ILE A CA 1
ATOM 1005 C C . ILE A 1 135 ? -0.647 -0.278 -5.297 1.00 98.94 135 ILE A C 1
ATOM 1007 O O . ILE A 1 135 ? 0.385 -0.943 -5.255 1.00 98.94 135 ILE A O 1
ATOM 1011 N N . VAL A 1 136 ? -0.909 0.608 -6.253 1.00 98.88 136 VAL A N 1
ATOM 1012 C CA . VAL A 1 136 ? 0.075 1.045 -7.245 1.00 98.88 136 VAL A CA 1
ATOM 1013 C C . VAL A 1 136 ? 0.925 2.133 -6.604 1.00 98.88 136 VAL A C 1
ATOM 1015 O O . VAL A 1 136 ? 0.409 3.215 -6.321 1.00 98.88 136 VAL A O 1
ATOM 1018 N N . MET A 1 137 ? 2.192 1.806 -6.343 1.00 97.88 137 MET A N 1
ATOM 1019 C CA . MET A 1 137 ? 3.174 2.719 -5.754 1.00 97.88 137 MET A CA 1
ATOM 1020 C C . MET A 1 137 ? 4.023 3.347 -6.852 1.00 97.88 137 MET A C 1
ATOM 1022 O O . MET A 1 137 ? 4.543 2.640 -7.711 1.00 97.88 137 MET A O 1
ATOM 1026 N N . LEU A 1 138 ? 4.146 4.665 -6.809 1.00 98.56 138 LEU A N 1
ATOM 1027 C CA . LEU A 1 138 ? 4.955 5.483 -7.709 1.00 98.56 138 LEU A CA 1
ATOM 1028 C C . LEU A 1 138 ? 5.961 6.307 -6.887 1.00 98.56 138 LEU A C 1
ATOM 1030 O O . LEU A 1 138 ? 5.869 6.348 -5.662 1.00 98.56 138 LEU A O 1
ATOM 1034 N N . GLU A 1 139 ? 6.898 6.984 -7.545 1.00 96.44 139 GLU A N 1
ATOM 1035 C CA . GLU A 1 139 ? 8.083 7.556 -6.894 1.00 96.44 139 GLU A CA 1
ATOM 1036 C C . GLU A 1 139 ? 8.241 9.074 -7.068 1.00 96.44 139 GLU A C 1
ATOM 1038 O O . GLU A 1 139 ? 8.141 9.618 -8.177 1.00 96.44 139 GLU A O 1
ATOM 1043 N N . ASN A 1 140 ? 8.579 9.751 -5.967 1.00 90.25 140 ASN A N 1
ATOM 1044 C CA . ASN A 1 140 ? 9.120 11.113 -5.863 1.00 90.25 140 ASN A CA 1
ATOM 1045 C C . ASN A 1 140 ? 8.379 12.176 -6.699 1.00 90.25 140 ASN A C 1
ATOM 1047 O O . ASN A 1 140 ? 8.998 12.876 -7.517 1.00 90.25 140 ASN A O 1
ATOM 1051 N N . LYS A 1 141 ? 7.055 12.306 -6.556 1.00 95.31 141 LYS A N 1
ATOM 1052 C CA . LYS A 1 141 ? 6.285 13.388 -7.201 1.00 95.31 141 LYS A CA 1
ATOM 1053 C C . LYS A 1 141 ? 5.350 14.037 -6.198 1.00 95.31 141 LYS A C 1
ATOM 1055 O O . LYS A 1 141 ? 4.438 13.393 -5.700 1.00 95.31 141 LYS A O 1
ATOM 1060 N N . GLY A 1 142 ? 5.518 15.338 -5.973 1.00 94.75 142 GLY A N 1
ATOM 1061 C CA . GLY A 1 142 ? 4.534 16.135 -5.241 1.00 94.75 142 GLY A CA 1
ATOM 1062 C C . GLY A 1 142 ? 3.231 16.302 -6.025 1.00 94.75 142 GLY A C 1
ATOM 1063 O O . GLY A 1 142 ? 3.205 16.185 -7.259 1.00 94.75 142 GLY A O 1
ATOM 1064 N N . THR A 1 143 ? 2.151 16.635 -5.320 1.00 95.44 143 THR A N 1
ATOM 1065 C CA . THR A 1 143 ? 0.823 16.886 -5.909 1.00 95.44 143 THR A CA 1
ATOM 1066 C C . THR A 1 143 ? 0.884 17.861 -7.092 1.00 95.44 143 THR A C 1
ATOM 1068 O O . THR A 1 143 ? 0.255 17.624 -8.123 1.00 95.44 143 THR A O 1
ATOM 1071 N N . ASN A 1 144 ? 1.695 18.918 -6.999 1.00 94.94 144 ASN A N 1
ATOM 1072 C CA . ASN A 1 144 ? 1.894 19.937 -8.036 1.00 94.94 144 ASN A CA 1
ATOM 1073 C C . ASN A 1 144 ? 2.443 19.417 -9.372 1.00 94.94 144 ASN A C 1
ATOM 1075 O O . ASN A 1 144 ? 2.300 20.087 -10.394 1.00 94.94 144 ASN A O 1
ATOM 1079 N N . THR A 1 145 ? 3.088 18.254 -9.367 1.00 95.50 145 THR A N 1
ATOM 1080 C CA . THR A 1 145 ? 3.755 17.688 -10.540 1.00 95.50 145 THR A CA 1
ATOM 1081 C C . THR A 1 145 ? 2.794 16.824 -11.354 1.00 95.50 145 THR A C 1
ATOM 1083 O O . THR A 1 145 ? 2.925 16.718 -12.577 1.00 95.50 145 THR A O 1
ATOM 1086 N N . ILE A 1 146 ? 1.801 16.233 -10.684 1.00 96.44 146 ILE A N 1
ATOM 1087 C CA . ILE A 1 146 ? 0.858 15.285 -11.279 1.00 96.44 146 ILE A CA 1
ATOM 1088 C C . ILE A 1 146 ? -0.521 15.907 -11.463 1.00 96.44 146 ILE A C 1
ATOM 1090 O O . ILE A 1 146 ? -1.084 15.807 -12.554 1.00 96.44 146 ILE A O 1
ATOM 1094 N N . LEU A 1 147 ? -1.079 16.560 -10.441 1.00 95.44 147 LEU A N 1
ATOM 1095 C CA . LEU A 1 147 ? -2.443 17.081 -10.492 1.00 95.44 147 LEU A CA 1
ATOM 1096 C C . LEU A 1 147 ? -2.576 18.143 -11.593 1.00 95.44 147 LEU A C 1
ATOM 1098 O O . LEU A 1 147 ? -1.819 19.108 -11.647 1.00 95.44 147 LEU A O 1
ATOM 1102 N N . ASN A 1 148 ? -3.555 17.961 -12.478 1.00 93.19 148 ASN A N 1
ATOM 1103 C CA . ASN A 1 148 ? -3.813 18.777 -13.670 1.00 93.19 148 ASN A CA 1
ATOM 1104 C C . ASN A 1 148 ? -2.656 18.852 -14.688 1.00 93.19 148 ASN A C 1
ATOM 1106 O O . ASN A 1 148 ? -2.716 19.649 -15.626 1.00 93.19 148 ASN A O 1
ATOM 1110 N N . SER A 1 149 ? -1.626 18.015 -14.548 1.00 93.38 149 SER A N 1
ATOM 1111 C CA . SER A 1 149 ? -0.480 17.999 -15.452 1.00 93.38 149 SER A CA 1
ATOM 1112 C C . SER A 1 149 ? -0.837 17.380 -16.812 1.00 93.38 149 SER A C 1
ATOM 1114 O O . SER A 1 149 ? -1.383 16.272 -16.856 1.00 93.38 149 SER A O 1
ATOM 1116 N N . PRO A 1 150 ? -0.478 18.017 -17.945 1.00 93.81 150 PRO A N 1
ATOM 1117 C CA . PRO A 1 150 ? -0.637 17.425 -19.277 1.00 93.81 150 PRO A CA 1
ATOM 1118 C C . PRO A 1 150 ? 0.278 16.213 -19.508 1.00 93.81 150 PRO A C 1
ATOM 1120 O O . PRO A 1 150 ? 0.094 15.489 -20.484 1.00 93.81 150 PRO A O 1
ATOM 1123 N N . LEU A 1 151 ? 1.255 15.989 -18.622 1.00 95.19 151 LEU A N 1
ATOM 1124 C CA . LEU A 1 151 ? 2.129 14.821 -18.651 1.00 95.19 151 LEU A CA 1
ATOM 1125 C C . LEU A 1 151 ? 1.484 13.578 -18.025 1.00 95.19 151 LEU A C 1
ATOM 1127 O O . LEU A 1 151 ? 1.936 12.483 -18.342 1.00 95.19 151 LEU A O 1
ATOM 1131 N N . ALA A 1 152 ? 0.453 13.738 -17.183 1.00 96.81 152 ALA A N 1
ATOM 1132 C CA . ALA A 1 152 ? -0.230 12.647 -16.479 1.00 96.81 152 ALA A CA 1
ATOM 1133 C C . ALA A 1 152 ? -1.760 12.616 -16.724 1.00 96.81 152 ALA A C 1
ATOM 1135 O O . ALA A 1 152 ? -2.553 12.637 -15.770 1.00 96.81 152 ALA A O 1
ATOM 1136 N N . PRO A 1 153 ? -2.237 12.647 -17.984 1.00 96.50 153 PRO A N 1
ATOM 1137 C CA . PRO A 1 153 ? -3.665 12.734 -18.272 1.00 96.50 153 PRO A CA 1
ATOM 1138 C C . PRO A 1 153 ? -4.472 11.516 -17.796 1.00 96.50 153 PRO A C 1
ATOM 1140 O O . PRO A 1 153 ? -5.663 11.673 -17.515 1.00 96.50 153 PRO A O 1
ATOM 1143 N N . LYS A 1 154 ? -3.886 10.312 -17.708 1.00 98.12 154 LYS A N 1
ATOM 1144 C CA . LYS A 1 154 ? -4.607 9.097 -17.293 1.00 98.12 154 LYS A CA 1
ATOM 1145 C C . LYS A 1 154 ? -4.820 9.047 -15.788 1.00 98.12 154 LYS A C 1
ATOM 1147 O O . LYS A 1 154 ? -5.959 8.859 -15.368 1.00 98.12 154 LYS A O 1
ATOM 1152 N N . ILE A 1 155 ? -3.786 9.305 -14.987 1.00 98.56 155 ILE A N 1
ATOM 1153 C CA . ILE A 1 155 ? -3.880 9.426 -13.527 1.00 98.56 155 ILE A CA 1
ATOM 1154 C C . ILE A 1 155 ? -4.915 10.496 -13.173 1.00 98.56 155 ILE A C 1
ATOM 1156 O O . ILE A 1 155 ? -5.837 10.221 -12.412 1.00 98.56 155 ILE A O 1
ATOM 1160 N N . ASN A 1 156 ? -4.863 11.675 -13.804 1.00 97.81 156 ASN A N 1
ATOM 1161 C CA . ASN A 1 156 ? -5.882 12.713 -13.601 1.00 97.81 156 ASN A CA 1
ATOM 1162 C C . ASN A 1 156 ? -7.291 12.279 -14.032 1.00 97.81 156 ASN A C 1
ATOM 1164 O O . ASN A 1 156 ? -8.280 12.706 -13.438 1.00 97.81 156 ASN A O 1
ATOM 1168 N N . GLY A 1 157 ? -7.401 11.438 -15.063 1.00 98.25 157 GLY A N 1
ATOM 1169 C CA . GLY A 1 157 ? -8.656 10.788 -15.434 1.00 98.25 157 GLY A CA 1
ATOM 1170 C C . GLY A 1 157 ? -9.190 9.896 -14.312 1.00 98.25 157 GLY A C 1
ATOM 1171 O O . GLY A 1 157 ? -10.366 9.995 -13.969 1.00 98.25 157 GLY A O 1
ATOM 1172 N N . TYR A 1 158 ? -8.325 9.095 -13.688 1.00 98.56 158 TYR A N 1
ATOM 1173 C CA . TYR A 1 158 ? -8.692 8.225 -12.571 1.00 98.56 158 TYR A CA 1
ATOM 1174 C C . TYR A 1 158 ? -9.026 8.985 -11.289 1.00 98.56 158 TYR A C 1
ATOM 1176 O O . TYR A 1 158 ? -9.970 8.597 -10.609 1.00 98.56 158 TYR A O 1
ATOM 1184 N N . LEU A 1 159 ? -8.346 10.095 -10.991 1.00 96.56 159 LEU A N 1
ATOM 1185 C CA . LEU A 1 159 ? -8.703 10.964 -9.860 1.00 96.56 159 LEU A CA 1
ATOM 1186 C C . LEU A 1 159 ? -10.098 11.588 -10.023 1.00 96.56 159 LEU A C 1
ATOM 1188 O O . LEU A 1 159 ? -10.794 11.799 -9.037 1.00 96.56 159 LEU A O 1
ATOM 1192 N N . LYS A 1 160 ? -10.527 11.851 -11.265 1.00 95.81 160 LYS A N 1
ATOM 1193 C CA . LYS A 1 160 ? -11.881 12.344 -11.577 1.00 95.81 160 LYS A CA 1
ATOM 1194 C C . LYS A 1 160 ? -12.933 11.232 -11.606 1.00 95.81 160 LYS A C 1
ATOM 1196 O O . LYS A 1 160 ? -14.084 11.481 -11.263 1.00 95.81 160 LYS A O 1
ATOM 1201 N N . GLU A 1 161 ? -12.564 10.037 -12.070 1.00 96.75 161 GLU A N 1
ATOM 1202 C CA . GLU A 1 161 ? -13.447 8.860 -12.097 1.00 96.75 161 GLU A CA 1
ATOM 1203 C C . GLU A 1 161 ? -13.715 8.319 -10.683 1.00 96.75 161 GLU A C 1
ATOM 1205 O O . GLU A 1 161 ? -14.837 7.916 -10.370 1.00 96.75 161 GLU A O 1
ATOM 1210 N N . GLY A 1 162 ? -12.668 8.272 -9.860 1.00 97.19 162 GLY A N 1
ATOM 1211 C CA . GLY A 1 162 ? -12.664 7.753 -8.499 1.00 97.19 162 GLY A CA 1
ATOM 1212 C C . GLY A 1 162 ? -12.792 8.838 -7.442 1.00 97.19 162 GLY A C 1
ATOM 1213 O O . GLY A 1 162 ? -13.388 9.884 -7.673 1.00 97.19 162 GLY A O 1
ATOM 1214 N N . ASN A 1 163 ? -12.238 8.556 -6.269 1.00 96.75 163 ASN A N 1
ATOM 1215 C CA . ASN A 1 163 ? -12.151 9.481 -5.147 1.00 96.75 163 ASN A CA 1
ATOM 1216 C C . ASN A 1 163 ? -10.690 9.854 -4.876 1.00 96.75 163 ASN A C 1
ATOM 1218 O O . ASN A 1 163 ? -9.784 9.113 -5.264 1.00 96.75 163 ASN A O 1
ATOM 1222 N N . GLN A 1 164 ? -10.456 10.967 -4.186 1.00 95.69 164 GLN A N 1
ATOM 1223 C CA . GLN A 1 164 ? -9.107 11.439 -3.864 1.00 95.69 164 GLN A CA 1
ATOM 1224 C C . GLN A 1 164 ? -8.996 11.962 -2.431 1.00 95.69 164 GLN A C 1
ATOM 1226 O O . GLN A 1 164 ? -9.853 12.709 -1.967 1.00 95.69 164 GLN A O 1
ATOM 1231 N N . PHE A 1 165 ? -7.904 11.612 -1.759 1.00 95.19 165 PHE A N 1
ATOM 1232 C CA . PHE A 1 165 ? -7.518 12.215 -0.486 1.00 95.19 165 PHE A CA 1
ATOM 1233 C C . PHE A 1 165 ? -6.515 13.321 -0.801 1.00 95.19 165 PHE A C 1
ATOM 1235 O O . PHE A 1 165 ? -5.401 13.042 -1.241 1.00 95.19 165 PHE A O 1
ATOM 1242 N N . THR A 1 166 ? -6.938 14.577 -0.678 1.00 92.69 166 THR A N 1
ATOM 1243 C CA . THR A 1 166 ? -6.194 15.716 -1.233 1.00 92.69 166 THR A CA 1
ATOM 1244 C C . THR A 1 166 ? -5.091 16.230 -0.317 1.00 92.69 166 THR A C 1
ATOM 1246 O O . THR A 1 166 ? -4.253 16.981 -0.797 1.00 92.69 166 THR A O 1
ATOM 1249 N N . SER A 1 167 ? -5.069 15.806 0.951 1.00 93.75 167 SER A N 1
ATOM 1250 C CA . SER A 1 167 ? -3.999 16.094 1.917 1.00 93.75 167 SER A CA 1
ATOM 1251 C C . SER A 1 167 ? -3.356 14.816 2.438 1.00 93.75 167 SER A C 1
ATOM 1253 O O . SER A 1 167 ? -3.460 14.456 3.613 1.00 93.75 167 SER A O 1
ATOM 1255 N N . TYR A 1 168 ? -2.706 14.099 1.522 1.00 96.06 168 TYR A N 1
ATOM 1256 C CA . TYR A 1 168 ? -1.976 12.877 1.825 1.00 96.06 168 TYR A CA 1
ATOM 1257 C C . TYR A 1 168 ? -0.466 13.134 1.845 1.00 96.06 168 TYR A C 1
ATOM 1259 O O . TYR A 1 168 ? 0.139 13.432 0.815 1.00 96.06 168 TYR A O 1
ATOM 1267 N N . PHE A 1 169 ? 0.138 13.004 3.022 1.00 96.62 169 PHE A N 1
ATOM 1268 C CA . PHE A 1 169 ? 1.526 13.345 3.297 1.00 96.62 169 PHE A CA 1
ATOM 1269 C C . PHE A 1 169 ? 2.441 12.123 3.321 1.00 96.62 169 PHE A C 1
ATOM 1271 O O . PHE A 1 169 ? 2.124 11.078 3.900 1.00 96.62 169 PHE A O 1
ATOM 1278 N N . ALA A 1 170 ? 3.641 12.315 2.782 1.00 95.44 170 ALA A N 1
ATOM 1279 C CA . ALA A 1 170 ? 4.760 11.412 2.992 1.00 95.44 170 ALA A CA 1
ATOM 1280 C C . ALA A 1 170 ? 5.177 11.388 4.471 1.00 95.44 170 ALA A C 1
ATOM 1282 O O . ALA A 1 170 ? 4.978 12.354 5.223 1.00 95.44 170 ALA A O 1
ATOM 1283 N N . THR A 1 171 ? 5.816 10.300 4.889 1.00 94.19 171 THR A N 1
ATOM 1284 C CA . THR A 1 171 ? 6.295 10.131 6.273 1.00 94.19 171 THR A CA 1
ATOM 1285 C C . THR A 1 171 ? 7.785 10.390 6.445 1.00 94.19 171 THR A C 1
ATOM 1287 O O . THR A 1 171 ? 8.221 10.724 7.546 1.00 94.19 171 THR A O 1
ATOM 1290 N N . GLY A 1 172 ? 8.562 10.341 5.368 1.00 93.00 172 GLY A N 1
ATOM 1291 C CA . GLY A 1 172 ? 9.989 10.628 5.393 1.00 93.00 172 GLY A CA 1
ATOM 1292 C C . GLY A 1 172 ? 10.539 10.960 4.013 1.00 93.00 172 GLY A C 1
ATOM 1293 O O . GLY A 1 172 ? 9.782 11.128 3.063 1.00 93.00 172 GLY A O 1
ATOM 1294 N N . ASN A 1 173 ? 11.861 11.069 3.967 1.00 92.50 173 ASN A N 1
ATOM 1295 C CA . ASN A 1 173 ? 12.695 11.148 2.774 1.00 92.50 173 ASN A CA 1
ATOM 1296 C C . ASN A 1 173 ? 14.054 10.522 3.128 1.00 92.50 173 ASN A C 1
ATOM 1298 O O . ASN A 1 173 ? 14.516 10.753 4.257 1.00 92.50 173 ASN A O 1
ATOM 1302 N N . PRO A 1 174 ? 14.713 9.771 2.226 1.00 95.06 174 PRO A N 1
ATOM 1303 C CA . PRO A 1 174 ? 14.317 9.395 0.852 1.00 95.06 174 PRO A CA 1
ATOM 1304 C C . PRO A 1 174 ? 13.247 8.273 0.814 1.00 95.06 174 PRO A C 1
ATOM 1306 O O . PRO A 1 174 ? 12.475 8.145 1.765 1.00 95.06 174 PRO A O 1
ATOM 1309 N N . SER A 1 175 ? 13.168 7.481 -0.265 1.00 96.81 175 SER A N 1
ATOM 1310 C CA . SER A 1 175 ? 12.091 6.508 -0.511 1.00 96.81 175 SER A CA 1
ATOM 1311 C C . SER A 1 175 ? 11.968 5.412 0.563 1.00 96.81 175 SER A C 1
ATOM 1313 O O . SER A 1 175 ? 10.863 5.153 1.043 1.00 96.81 175 SER A O 1
ATOM 1315 N N . GLU A 1 176 ? 13.062 4.753 0.981 1.00 97.56 176 GLU A N 1
ATOM 1316 C CA . GLU A 1 176 ? 13.013 3.603 1.913 1.00 97.56 176 GLU A CA 1
ATOM 1317 C C . GLU A 1 176 ? 12.222 3.865 3.217 1.00 97.56 176 GLU A C 1
ATOM 1319 O O . GLU A 1 176 ? 11.404 3.008 3.591 1.00 97.56 176 GLU A O 1
ATOM 1324 N N . PRO A 1 177 ? 12.390 5.014 3.908 1.00 97.31 177 PRO A N 1
ATOM 1325 C CA . PRO A 1 177 ? 11.539 5.399 5.033 1.00 97.31 177 PRO A CA 1
ATOM 1326 C C . PRO A 1 177 ? 10.034 5.269 4.757 1.00 97.31 177 PRO A C 1
ATOM 1328 O O . PRO A 1 177 ? 9.301 4.726 5.586 1.00 97.31 177 PRO A O 1
ATOM 1331 N N . ASN A 1 178 ? 9.563 5.702 3.583 1.00 98.00 178 ASN A N 1
ATOM 1332 C CA . ASN A 1 178 ? 8.144 5.681 3.221 1.00 98.00 178 ASN A CA 1
ATOM 1333 C C . ASN A 1 178 ? 7.627 4.258 2.973 1.00 98.00 178 ASN A C 1
ATOM 1335 O O . ASN A 1 178 ? 6.558 3.887 3.467 1.00 98.00 178 ASN A O 1
ATOM 1339 N N . TYR A 1 179 ? 8.406 3.407 2.301 1.00 98.38 179 TYR A N 1
ATOM 1340 C CA . TYR A 1 179 ? 8.056 1.991 2.137 1.00 98.38 179 TYR A CA 1
ATOM 1341 C C . TYR A 1 179 ? 8.062 1.243 3.468 1.00 98.38 179 TYR A C 1
ATOM 1343 O O . TYR A 1 179 ? 7.150 0.461 3.745 1.00 98.38 179 TYR A O 1
ATOM 1351 N N . THR A 1 180 ? 9.041 1.511 4.331 1.00 98.44 180 THR A N 1
ATOM 1352 C CA . THR A 1 180 ? 9.090 0.918 5.672 1.00 98.44 180 THR A CA 1
ATOM 1353 C C . THR A 1 180 ? 7.874 1.342 6.496 1.00 98.44 180 THR A C 1
ATOM 1355 O O . THR A 1 180 ? 7.212 0.487 7.098 1.00 98.44 180 THR A O 1
ATOM 1358 N N . ALA A 1 181 ? 7.501 2.624 6.431 1.00 98.25 181 ALA A N 1
ATOM 1359 C CA . ALA A 1 181 ? 6.291 3.159 7.039 1.00 98.25 181 ALA A CA 1
ATOM 1360 C C . ALA A 1 181 ? 5.013 2.509 6.494 1.00 98.25 181 ALA A C 1
ATOM 1362 O O . ALA A 1 181 ? 4.107 2.217 7.268 1.00 98.25 181 ALA A O 1
ATOM 1363 N N . LEU A 1 182 ? 4.925 2.200 5.202 1.00 98.00 182 LEU A N 1
ATOM 1364 C CA . LEU A 1 182 ? 3.791 1.452 4.643 1.00 98.00 182 LEU A CA 1
ATOM 1365 C C . LEU A 1 182 ? 3.773 -0.023 5.063 1.00 98.00 182 LEU A C 1
ATOM 1367 O O . LEU A 1 182 ? 2.711 -0.643 5.115 1.00 98.00 182 LEU A O 1
ATOM 1371 N N . GLY A 1 183 ? 4.933 -0.588 5.397 1.00 97.94 183 GLY A N 1
ATOM 1372 C CA . GLY A 1 183 ? 5.046 -1.948 5.912 1.00 97.94 183 GLY A CA 1
ATOM 1373 C C . GLY A 1 183 ? 4.608 -2.117 7.368 1.00 97.94 183 GLY A C 1
ATOM 1374 O O . GLY A 1 183 ? 4.181 -3.210 7.746 1.00 97.94 183 GLY A O 1
ATOM 1375 N N . GLY A 1 184 ? 4.694 -1.069 8.192 1.00 97.06 184 GLY A N 1
ATOM 1376 C CA . GLY A 1 184 ? 4.469 -1.203 9.637 1.00 97.06 184 GLY A CA 1
ATOM 1377 C C . GLY A 1 184 ? 4.144 0.074 10.406 1.00 97.06 184 GLY A C 1
ATOM 1378 O O . GLY A 1 184 ? 4.140 0.052 11.628 1.00 97.06 184 GLY A O 1
ATOM 1379 N N . ALA A 1 185 ? 3.826 1.174 9.741 1.00 97.94 185 ALA A N 1
ATOM 1380 C CA . ALA A 1 185 ? 3.466 2.456 10.341 1.00 97.94 185 ALA A CA 1
ATOM 1381 C C . ALA A 1 185 ? 4.563 3.142 11.185 1.00 97.94 185 ALA A C 1
ATOM 1383 O O . ALA A 1 185 ? 4.239 3.787 12.177 1.00 97.94 185 ALA A O 1
ATOM 1384 N N . ASP A 1 186 ? 5.842 2.979 10.847 1.00 97.69 186 ASP A N 1
ATOM 1385 C CA . ASP A 1 186 ? 6.983 3.755 11.370 1.00 97.69 186 ASP A CA 1
ATOM 1386 C C . ASP A 1 186 ? 8.185 3.521 10.440 1.00 97.69 186 ASP A C 1
ATOM 1388 O O . ASP A 1 186 ? 8.240 2.483 9.777 1.00 97.69 186 ASP A O 1
ATOM 1392 N N . ASP A 1 187 ? 9.134 4.452 10.392 1.00 96.88 187 ASP A N 1
ATOM 1393 C CA . ASP A 1 187 ? 10.412 4.267 9.690 1.00 96.88 187 ASP A CA 1
ATOM 1394 C C . ASP A 1 187 ? 11.554 3.826 10.617 1.00 96.88 187 ASP A C 1
ATOM 1396 O O . ASP A 1 187 ? 12.638 3.484 10.153 1.00 96.88 187 ASP A O 1
ATOM 1400 N N . PHE A 1 188 ? 11.327 3.812 11.935 1.00 96.00 188 PHE A N 1
ATOM 1401 C CA . PHE A 1 188 ? 12.309 3.392 12.939 1.00 96.00 188 PHE A CA 1
ATOM 1402 C C . PHE A 1 188 ? 13.641 4.158 12.866 1.00 96.00 188 PHE A C 1
ATOM 1404 O O . PHE A 1 188 ? 14.692 3.618 13.211 1.00 96.00 188 PHE A O 1
ATOM 1411 N N . GLY A 1 189 ? 13.606 5.428 12.453 1.00 94.81 189 GLY A N 1
ATOM 1412 C CA . GLY A 1 189 ? 14.804 6.260 12.328 1.00 94.81 189 GLY A CA 1
ATOM 1413 C C . GLY A 1 189 ? 15.630 5.996 11.068 1.00 94.81 189 GLY A C 1
ATOM 1414 O O . GLY A 1 189 ? 16.701 6.596 10.922 1.00 94.81 189 GLY A O 1
ATOM 1415 N N . ILE A 1 190 ? 15.146 5.142 10.159 1.00 96.38 190 ILE A N 1
ATOM 1416 C CA . ILE A 1 190 ? 15.693 5.027 8.807 1.00 96.38 190 ILE A CA 1
ATOM 1417 C C . ILE A 1 190 ? 15.520 6.387 8.123 1.00 96.38 190 ILE A C 1
ATOM 1419 O O . ILE A 1 190 ? 14.450 6.988 8.162 1.00 96.38 190 ILE A O 1
ATOM 1423 N N . SER A 1 191 ? 16.610 6.919 7.574 1.00 94.69 191 SER A N 1
ATOM 1424 C CA . SER A 1 191 ? 16.653 8.263 6.969 1.00 94.69 191 SER A CA 1
ATOM 1425 C C . SER A 1 191 ? 17.586 8.338 5.756 1.00 94.69 191 SER A C 1
ATOM 1427 O O . SER A 1 191 ? 17.973 9.421 5.321 1.00 94.69 191 SER A O 1
ATOM 1429 N N . ASP A 1 192 ? 17.947 7.179 5.209 1.00 95.56 192 ASP A N 1
ATOM 1430 C CA . ASP A 1 192 ? 18.640 7.025 3.937 1.00 95.56 192 ASP A CA 1
ATOM 1431 C C . ASP A 1 192 ? 18.148 5.743 3.234 1.00 95.56 192 ASP A C 1
ATOM 1433 O O . ASP A 1 192 ? 17.263 5.072 3.757 1.00 95.56 192 ASP A O 1
ATOM 1437 N N . ASP A 1 193 ? 18.686 5.461 2.044 1.00 96.06 193 ASP A N 1
ATOM 1438 C CA . ASP A 1 193 ? 18.309 4.340 1.164 1.00 96.06 193 ASP A CA 1
ATOM 1439 C C . ASP A 1 193 ? 19.347 3.192 1.184 1.00 96.06 193 ASP A C 1
ATOM 1441 O O . ASP A 1 193 ? 19.559 2.494 0.180 1.00 96.06 193 ASP A O 1
ATOM 1445 N N . SER A 1 194 ? 20.111 3.053 2.270 1.00 96.44 194 SER A N 1
ATOM 1446 C CA . SER A 1 194 ? 21.135 2.011 2.361 1.00 96.44 194 SER A CA 1
ATOM 1447 C C . SER A 1 194 ? 20.514 0.604 2.302 1.00 96.44 194 SER A C 1
ATOM 1449 O O . SER A 1 194 ? 19.379 0.391 2.715 1.00 96.44 194 SER A O 1
ATOM 1451 N N . PRO A 1 195 ? 21.243 -0.411 1.800 1.00 96.38 195 PRO A N 1
ATOM 1452 C CA . PRO A 1 195 ? 20.744 -1.784 1.763 1.00 96.38 195 PRO A CA 1
ATOM 1453 C C . PRO A 1 195 ? 20.179 -2.290 3.101 1.00 96.38 195 PRO A C 1
ATOM 1455 O O . PRO A 1 195 ? 20.711 -2.013 4.171 1.00 96.38 195 PRO A O 1
ATOM 1458 N N . TRP A 1 196 ? 19.162 -3.151 3.037 1.00 97.06 196 TRP A N 1
ATOM 1459 C CA . TRP A 1 196 ? 18.433 -3.667 4.207 1.00 97.06 196 TRP A CA 1
ATOM 1460 C C . TRP A 1 196 ? 19.303 -4.380 5.267 1.00 97.06 196 TRP A C 1
ATOM 1462 O O . TRP A 1 196 ? 18.852 -4.608 6.386 1.00 97.06 196 TRP A O 1
ATOM 1472 N N . ASN A 1 197 ? 20.540 -4.777 4.945 1.00 97.06 197 ASN A N 1
ATOM 1473 C CA . ASN A 1 197 ? 21.481 -5.398 5.886 1.00 97.06 197 ASN A CA 1
ATOM 1474 C C . ASN A 1 197 ? 22.457 -4.409 6.548 1.00 97.06 197 ASN A C 1
ATOM 1476 O O . ASN A 1 197 ? 23.318 -4.833 7.321 1.00 97.06 197 ASN A O 1
ATOM 1480 N N . CYS A 1 198 ? 22.365 -3.121 6.232 1.00 96.75 198 CYS A N 1
ATOM 1481 C CA . CYS A 1 198 ? 23.266 -2.090 6.724 1.00 96.75 198 CYS A CA 1
ATOM 1482 C C . CYS A 1 198 ? 23.085 -1.824 8.223 1.00 96.75 198 CYS A C 1
ATOM 1484 O O . CYS A 1 198 ? 21.964 -1.709 8.723 1.00 96.75 198 CYS A O 1
ATOM 1486 N N . ASP A 1 199 ? 24.218 -1.827 8.938 1.00 95.69 199 ASP A N 1
ATOM 1487 C CA . ASP A 1 199 ? 24.347 -1.777 10.403 1.00 95.69 199 ASP A CA 1
ATOM 1488 C C . ASP A 1 199 ? 23.456 -2.774 11.179 1.00 95.69 199 ASP A C 1
ATOM 1490 O O . ASP A 1 199 ? 23.228 -2.633 12.388 1.00 95.69 199 ASP A O 1
ATOM 1494 N N . ALA A 1 200 ? 23.006 -3.841 10.512 1.00 95.38 200 ALA A N 1
ATOM 1495 C CA . ALA A 1 200 ? 22.189 -4.902 11.086 1.00 95.38 200 ALA A CA 1
ATOM 1496 C C . ALA A 1 200 ? 23.013 -5.752 12.069 1.00 95.38 200 ALA A C 1
ATOM 1498 O O . ALA A 1 200 ? 23.624 -6.763 11.710 1.00 95.38 200 ALA A O 1
ATOM 1499 N N . SER A 1 201 ? 23.046 -5.335 13.334 1.00 93.06 201 SER A N 1
ATOM 1500 C CA . SER A 1 201 ? 23.888 -5.923 14.381 1.00 93.06 201 SER A CA 1
ATOM 1501 C C . SER A 1 201 ? 23.121 -6.189 15.682 1.00 93.06 201 SER A C 1
ATOM 1503 O O . SER A 1 201 ? 22.004 -5.711 15.894 1.00 93.06 201 SER A O 1
ATOM 1505 N N . GLY A 1 202 ? 23.706 -6.997 16.573 1.00 93.12 202 GLY A N 1
ATOM 1506 C CA . GLY A 1 202 ? 23.114 -7.314 17.876 1.00 93.12 202 GLY A CA 1
ATOM 1507 C C . GLY A 1 202 ? 21.715 -7.931 17.757 1.00 93.12 202 GLY A C 1
ATOM 1508 O O . GLY A 1 202 ? 21.535 -8.955 17.099 1.00 93.12 202 GLY A O 1
ATOM 1509 N N . ALA A 1 203 ? 20.716 -7.306 18.388 1.00 91.56 203 ALA A N 1
ATOM 1510 C CA . ALA A 1 203 ? 19.322 -7.758 18.327 1.00 91.56 203 ALA A CA 1
ATOM 1511 C C . ALA A 1 203 ? 18.718 -7.681 16.909 1.00 91.56 203 ALA A C 1
ATOM 1513 O O . ALA A 1 203 ? 17.839 -8.482 16.579 1.00 91.56 203 ALA A O 1
ATOM 1514 N N . ASN A 1 204 ? 19.248 -6.776 16.080 1.00 94.31 204 ASN A N 1
ATOM 1515 C CA . ASN A 1 204 ? 18.847 -6.524 14.697 1.00 94.31 204 ASN A CA 1
ATOM 1516 C C . ASN A 1 204 ? 19.728 -7.268 13.680 1.00 94.31 204 ASN A C 1
ATOM 1518 O O . ASN A 1 204 ? 19.667 -6.990 12.486 1.00 94.31 204 ASN A O 1
ATOM 1522 N N . ALA A 1 205 ? 20.571 -8.210 14.118 1.00 95.44 205 ALA A N 1
ATOM 1523 C CA . ALA A 1 205 ? 21.389 -9.000 13.204 1.00 95.44 205 ALA A CA 1
ATOM 1524 C C . ALA A 1 205 ? 20.529 -9.786 12.202 1.00 95.44 205 ALA A C 1
ATOM 1526 O O . ALA A 1 205 ? 19.450 -10.279 12.548 1.00 95.44 205 ALA A O 1
ATOM 1527 N N . VAL A 1 206 ? 21.034 -9.928 10.973 1.00 97.12 206 VAL A N 1
ATOM 1528 C CA . VAL A 1 206 ? 20.354 -10.672 9.907 1.00 97.12 206 VAL A CA 1
ATOM 1529 C C . VAL A 1 206 ? 20.223 -12.155 10.268 1.00 97.12 206 VAL A C 1
ATOM 1531 O O . VAL A 1 206 ? 21.196 -12.781 10.689 1.00 97.12 206 VAL A O 1
ATOM 1534 N N . LYS A 1 207 ? 19.024 -12.729 10.094 1.00 96.12 207 LYS A N 1
ATOM 1535 C CA . LYS A 1 207 ? 18.723 -14.136 10.447 1.00 96.12 207 LYS A CA 1
ATOM 1536 C C . LYS A 1 207 ? 18.295 -14.997 9.261 1.00 96.12 207 LYS A C 1
ATOM 1538 O O . LYS A 1 207 ? 18.358 -16.220 9.351 1.00 96.12 207 LYS A O 1
ATOM 1543 N N . ASP A 1 208 ? 17.876 -14.385 8.159 1.00 94.88 208 ASP A N 1
ATOM 1544 C CA . ASP A 1 208 ? 17.423 -15.063 6.945 1.00 94.88 208 ASP A CA 1
ATOM 1545 C C . ASP A 1 208 ? 18.625 -15.507 6.100 1.00 94.88 208 ASP A C 1
ATOM 1547 O O . ASP A 1 208 ? 18.943 -14.944 5.057 1.00 94.88 208 ASP A O 1
ATOM 1551 N N . LEU A 1 209 ? 19.335 -16.520 6.596 1.00 95.00 209 LEU A N 1
ATOM 1552 C CA . LEU A 1 209 ? 20.509 -17.096 5.946 1.00 95.00 209 LEU A CA 1
ATOM 1553 C C . LEU A 1 209 ? 20.128 -18.242 4.981 1.00 95.00 209 LEU A C 1
ATOM 1555 O O . LEU A 1 209 ? 19.147 -18.945 5.230 1.00 95.00 209 LEU A O 1
ATOM 1559 N N . PRO A 1 210 ? 20.925 -18.496 3.925 1.00 96.25 210 PRO A N 1
ATOM 1560 C CA . PRO A 1 210 ? 22.112 -17.738 3.527 1.00 96.25 210 PRO A CA 1
ATOM 1561 C C . PRO A 1 210 ? 21.772 -16.351 2.958 1.00 96.25 210 PRO A C 1
ATOM 1563 O O . PRO A 1 210 ? 20.695 -16.129 2.394 1.00 96.25 210 PRO A O 1
ATOM 1566 N N . LEU A 1 211 ? 22.717 -15.419 3.115 1.00 97.25 211 LEU A N 1
ATOM 1567 C CA . LEU A 1 211 ? 22.647 -14.106 2.474 1.00 97.25 211 LEU A CA 1
ATOM 1568 C C . LEU A 1 211 ? 22.730 -14.270 0.952 1.00 97.25 211 LEU A C 1
ATOM 1570 O O . LEU A 1 211 ? 23.457 -15.148 0.485 1.00 97.25 211 LEU A O 1
ATOM 1574 N N . PRO A 1 212 ? 22.037 -13.432 0.168 1.00 97.31 212 PRO A N 1
ATOM 1575 C CA . PRO A 1 212 ? 21.935 -13.592 -1.280 1.00 97.31 212 PRO A CA 1
ATOM 1576 C C . PRO A 1 212 ? 23.169 -13.054 -2.024 1.00 97.31 212 PRO A C 1
ATOM 1578 O O . PRO A 1 212 ? 23.040 -12.428 -3.072 1.00 97.31 212 PRO A O 1
ATOM 1581 N N . ASP A 1 213 ? 24.369 -13.232 -1.474 1.00 97.12 213 ASP A N 1
ATOM 1582 C CA . ASP A 1 213 ? 25.606 -12.746 -2.084 1.00 97.12 213 ASP A CA 1
ATOM 1583 C C . ASP A 1 213 ? 26.093 -13.641 -3.235 1.00 97.12 213 ASP A C 1
ATOM 1585 O O . ASP A 1 213 ? 25.629 -14.764 -3.455 1.00 97.12 213 ASP A O 1
ATOM 1589 N N . LYS A 1 214 ? 27.091 -13.137 -3.966 1.00 97.38 214 LYS A N 1
ATOM 1590 C CA . LYS A 1 214 ? 27.682 -13.816 -5.126 1.00 97.38 214 LYS A CA 1
ATOM 1591 C C . LYS A 1 214 ? 28.382 -15.144 -4.835 1.00 97.38 214 LYS A C 1
ATOM 1593 O O . LYS A 1 214 ? 28.806 -15.819 -5.771 1.00 97.38 214 LYS A O 1
ATOM 1598 N N . THR A 1 215 ? 28.569 -15.503 -3.565 1.00 96.56 215 THR A N 1
ATOM 1599 C CA . THR A 1 215 ? 29.178 -16.784 -3.185 1.00 96.56 215 THR A CA 1
ATOM 1600 C C . THR A 1 215 ? 28.158 -17.919 -3.181 1.00 96.56 215 THR A C 1
ATOM 1602 O O . THR A 1 215 ? 28.549 -19.086 -3.241 1.00 96.56 215 THR A O 1
ATOM 1605 N N . GLN A 1 216 ? 26.860 -17.599 -3.161 1.00 97.38 216 GLN A N 1
ATOM 1606 C CA . GLN A 1 216 ? 25.809 -18.605 -3.193 1.00 97.38 216 GLN A CA 1
ATOM 1607 C C . GLN A 1 216 ? 25.661 -19.239 -4.587 1.00 97.38 216 GLN A C 1
ATOM 1609 O O . GLN A 1 216 ? 25.794 -18.553 -5.609 1.00 97.38 216 GLN A O 1
ATOM 1614 N N . PRO A 1 217 ? 25.338 -20.545 -4.665 1.00 96.38 217 PRO A N 1
ATOM 1615 C CA . PRO A 1 217 ? 25.101 -21.221 -5.934 1.00 96.38 217 PRO A CA 1
ATOM 1616 C C . PRO A 1 217 ? 24.044 -20.511 -6.787 1.00 96.38 217 PRO A C 1
ATOM 1618 O O . PRO A 1 217 ? 22.930 -20.262 -6.336 1.00 96.38 217 PRO A O 1
ATOM 1621 N N . GLY A 1 218 ? 24.392 -20.213 -8.040 1.00 95.31 218 GLY A N 1
ATOM 1622 C CA . GLY A 1 218 ? 23.486 -19.575 -8.998 1.00 95.31 218 GLY A CA 1
ATOM 1623 C C . GLY A 1 218 ? 23.362 -18.054 -8.874 1.00 95.31 218 GLY A C 1
ATOM 1624 O O . GLY A 1 218 ? 22.730 -17.462 -9.739 1.00 95.31 218 GLY A O 1
ATOM 1625 N N . LEU A 1 219 ? 23.995 -17.413 -7.883 1.00 97.50 219 LEU A N 1
ATOM 1626 C CA . LEU A 1 219 ? 23.906 -15.964 -7.647 1.00 97.50 219 LEU A CA 1
ATOM 1627 C C . LEU A 1 219 ? 25.178 -15.194 -8.029 1.00 97.50 219 LEU A C 1
ATOM 1629 O O . LEU A 1 219 ? 25.412 -14.111 -7.511 1.00 97.50 219 LEU A O 1
ATOM 1633 N N . ALA A 1 220 ? 26.001 -15.703 -8.950 1.00 97.56 220 ALA A N 1
ATOM 1634 C CA . ALA A 1 220 ? 27.296 -15.097 -9.301 1.00 97.56 220 ALA A CA 1
ATOM 1635 C C . ALA A 1 220 ? 27.217 -13.612 -9.720 1.00 97.56 220 ALA A C 1
ATOM 1637 O O . ALA A 1 220 ? 28.182 -12.873 -9.521 1.00 97.56 220 ALA A O 1
ATOM 1638 N N . SER A 1 221 ? 26.077 -13.180 -10.268 1.00 98.06 221 SER A N 1
ATOM 1639 C CA . SER A 1 221 ? 25.825 -11.793 -10.677 1.00 98.06 221 SER A CA 1
ATOM 1640 C C . SER A 1 221 ? 25.249 -10.911 -9.568 1.00 98.06 221 SER A C 1
ATOM 1642 O O . SER A 1 221 ? 25.059 -9.723 -9.800 1.00 98.06 221 SER A O 1
ATOM 1644 N N . SER A 1 222 ? 24.976 -11.458 -8.379 1.00 98.31 222 SER A N 1
ATOM 1645 C CA . SER A 1 222 ? 24.371 -10.712 -7.277 1.00 98.31 222 SER A CA 1
ATOM 1646 C C . SER A 1 222 ? 25.218 -9.493 -6.895 1.00 98.31 222 SER A C 1
ATOM 1648 O O . SER A 1 222 ? 26.424 -9.634 -6.646 1.00 98.31 222 SER A O 1
ATOM 1650 N N . PRO A 1 223 ? 24.602 -8.300 -6.790 1.00 97.44 223 PRO A N 1
ATOM 1651 C CA . PRO A 1 223 ? 25.283 -7.096 -6.339 1.00 97.44 223 PRO A CA 1
ATOM 1652 C C . PRO A 1 223 ? 25.373 -7.026 -4.807 1.00 97.44 223 PRO A C 1
ATOM 1654 O O . PRO A 1 223 ? 25.956 -6.085 -4.271 1.00 97.44 223 PRO A O 1
ATOM 1657 N N . PHE A 1 224 ? 24.778 -7.987 -4.091 1.00 97.75 224 PHE A N 1
ATOM 1658 C CA . PHE A 1 224 ? 24.619 -7.918 -2.646 1.00 97.75 224 PHE A CA 1
ATOM 1659 C C . PHE A 1 224 ? 25.961 -7.989 -1.919 1.00 97.75 224 PHE A C 1
ATOM 1661 O O . PHE A 1 224 ? 26.741 -8.933 -2.087 1.00 97.75 224 PHE A O 1
ATOM 1668 N N . ASN A 1 225 ? 26.203 -6.995 -1.066 1.00 96.06 225 ASN A N 1
ATOM 1669 C CA . ASN A 1 225 ? 27.350 -6.970 -0.177 1.00 96.06 225 ASN A CA 1
ATOM 1670 C C . ASN A 1 225 ? 26.933 -7.506 1.203 1.00 96.06 225 ASN A C 1
ATOM 1672 O O . ASN A 1 225 ? 26.148 -6.845 1.885 1.00 96.06 225 ASN A O 1
ATOM 1676 N N . PRO A 1 226 ? 27.452 -8.667 1.652 1.00 94.31 226 PRO A N 1
ATOM 1677 C CA . PRO A 1 226 ? 27.050 -9.261 2.927 1.00 94.31 226 PRO A CA 1
ATOM 1678 C C . PRO A 1 226 ? 27.446 -8.413 4.138 1.00 94.31 226 PRO A C 1
ATOM 1680 O O . PRO A 1 226 ? 26.850 -8.554 5.204 1.00 94.31 226 PRO A O 1
ATOM 1683 N N . THR A 1 227 ? 28.419 -7.516 3.976 1.00 92.81 227 THR A N 1
ATOM 1684 C CA . THR A 1 227 ? 28.833 -6.558 5.000 1.00 92.81 227 THR A CA 1
ATOM 1685 C C . THR A 1 227 ? 28.442 -5.151 4.585 1.00 92.81 227 THR A C 1
ATOM 1687 O O . THR A 1 227 ? 28.899 -4.669 3.550 1.00 92.81 227 THR A O 1
ATOM 1690 N N . CYS A 1 228 ? 27.664 -4.464 5.411 1.00 95.19 228 CYS A N 1
ATOM 1691 C CA . CYS A 1 228 ? 27.384 -3.052 5.217 1.00 95.19 228 CYS A CA 1
ATOM 1692 C C . CYS A 1 228 ? 27.412 -2.318 6.558 1.00 95.19 228 CYS A C 1
ATOM 1694 O O . CYS A 1 228 ? 26.767 -2.736 7.518 1.00 95.19 228 CYS A O 1
ATOM 1696 N N . THR A 1 229 ? 28.193 -1.244 6.602 1.00 94.38 229 THR A N 1
ATOM 1697 C CA . THR A 1 229 ? 28.286 -0.317 7.730 1.00 94.38 229 THR A CA 1
ATOM 1698 C C . THR A 1 229 ? 28.421 1.089 7.183 1.00 94.38 229 THR A C 1
ATOM 1700 O O . THR A 1 229 ? 29.203 1.298 6.246 1.00 94.38 229 THR A O 1
ATOM 1703 N N . GLN A 1 230 ? 27.745 2.051 7.794 1.00 93.00 230 GLN A N 1
ATOM 1704 C CA . GLN A 1 230 ? 27.714 3.426 7.323 1.00 93.00 230 GLN A CA 1
ATOM 1705 C C . GLN A 1 230 ? 28.031 4.407 8.456 1.00 93.00 230 GLN A C 1
ATOM 1707 O O . GLN A 1 230 ? 27.772 4.119 9.624 1.00 93.00 230 GLN A O 1
ATOM 1712 N N . PRO A 1 231 ? 28.583 5.599 8.148 1.00 90.62 231 PRO A N 1
ATOM 1713 C CA . PRO A 1 231 ? 28.926 6.586 9.174 1.00 90.62 231 PRO A CA 1
ATOM 1714 C C . PRO A 1 231 ? 27.746 6.997 10.061 1.00 90.62 231 PRO A C 1
ATOM 1716 O O . PRO A 1 231 ? 27.948 7.360 11.217 1.00 90.62 231 PRO A O 1
ATOM 1719 N N . ALA A 1 232 ? 26.526 6.952 9.518 1.00 87.25 232 ALA A N 1
ATOM 1720 C CA . ALA A 1 232 ? 25.312 7.306 10.238 1.00 87.25 232 ALA A CA 1
ATOM 1721 C C . ALA A 1 232 ? 24.881 6.250 11.276 1.00 87.25 232 ALA A C 1
ATOM 1723 O O . ALA A 1 232 ? 24.094 6.587 12.161 1.00 87.25 232 ALA A O 1
ATOM 1724 N N . ALA A 1 233 ? 25.411 5.020 11.216 1.00 91.19 233 ALA A N 1
ATOM 1725 C CA . ALA A 1 233 ? 25.055 3.920 12.113 1.00 91.19 233 ALA A CA 1
ATOM 1726 C C . ALA A 1 233 ? 23.535 3.615 12.130 1.00 91.19 233 ALA A C 1
ATOM 1728 O O . ALA A 1 233 ? 22.948 3.420 13.199 1.00 91.19 233 ALA A O 1
ATOM 1729 N N . ILE A 1 234 ? 22.869 3.675 10.969 1.00 93.62 234 ILE A N 1
ATOM 1730 C CA . ILE A 1 234 ? 21.410 3.513 10.843 1.00 93.62 234 ILE A CA 1
ATOM 1731 C C . ILE A 1 234 ? 21.101 2.040 10.589 1.00 93.62 234 ILE A C 1
ATOM 1733 O O . ILE A 1 234 ? 21.619 1.442 9.660 1.00 93.62 234 ILE A O 1
ATOM 1737 N N . ASN A 1 235 ? 20.239 1.438 11.403 1.00 95.12 235 ASN A N 1
ATOM 1738 C CA . ASN A 1 235 ? 19.841 0.048 11.204 1.00 95.12 235 ASN A CA 1
ATOM 1739 C C . ASN A 1 235 ? 18.707 -0.066 10.173 1.00 95.12 235 ASN A C 1
ATOM 1741 O O . ASN A 1 235 ? 17.614 0.428 10.436 1.00 95.12 235 ASN A O 1
ATOM 1745 N N . HIS A 1 236 ? 18.932 -0.816 9.091 1.00 96.75 236 HIS A N 1
ATOM 1746 C CA . HIS A 1 236 ? 17.922 -1.087 8.049 1.00 96.75 236 HIS A CA 1
ATOM 1747 C C . HIS A 1 236 ? 17.249 -2.465 8.186 1.00 96.75 236 HIS A C 1
ATOM 1749 O O . HIS A 1 236 ? 16.464 -2.884 7.336 1.00 96.75 236 HIS A O 1
ATOM 1755 N N . ASN A 1 237 ? 17.534 -3.186 9.278 1.00 97.31 237 ASN A N 1
ATOM 1756 C CA . ASN A 1 237 ? 16.949 -4.491 9.558 1.00 97.31 237 ASN A CA 1
ATOM 1757 C C . ASN A 1 237 ? 16.121 -4.471 10.846 1.00 97.31 237 ASN A C 1
ATOM 1759 O O . ASN A 1 237 ? 16.636 -4.680 11.946 1.00 97.31 237 ASN A O 1
ATOM 1763 N N . VAL A 1 238 ? 14.827 -4.198 10.735 1.00 95.81 238 VAL A N 1
ATOM 1764 C CA . VAL A 1 238 ? 13.951 -3.979 11.891 1.00 95.81 238 VAL A CA 1
ATOM 1765 C C . VAL A 1 238 ? 13.232 -5.259 12.326 1.00 95.81 238 VAL A C 1
ATOM 1767 O O . VAL A 1 238 ? 12.908 -6.136 11.522 1.00 95.81 238 VAL A O 1
ATOM 1770 N N . THR A 1 239 ? 12.948 -5.371 13.628 1.00 93.12 239 THR A N 1
ATOM 1771 C CA . THR A 1 239 ? 12.201 -6.493 14.233 1.00 93.12 239 THR A CA 1
ATOM 1772 C C . THR A 1 239 ? 10.895 -6.033 14.887 1.00 93.12 239 THR A C 1
ATOM 1774 O O . THR A 1 239 ? 10.550 -6.471 15.985 1.00 93.12 239 THR A O 1
ATOM 1777 N N . ALA A 1 240 ? 10.189 -5.109 14.240 1.00 95.00 240 ALA A N 1
ATOM 1778 C CA . ALA A 1 240 ? 8.963 -4.510 14.755 1.00 95.00 240 ALA A CA 1
ATOM 1779 C C . ALA A 1 240 ? 7.688 -5.217 14.237 1.00 95.00 240 ALA A C 1
ATOM 1781 O O . ALA A 1 240 ? 7.737 -5.935 13.227 1.00 95.00 240 ALA A O 1
ATOM 1782 N N . PRO A 1 241 ? 6.529 -5.021 14.904 1.00 97.06 241 PRO A N 1
ATOM 1783 C CA . PRO A 1 241 ? 5.228 -5.392 14.351 1.00 97.06 241 PRO A CA 1
ATOM 1784 C C . PRO A 1 241 ? 5.021 -4.781 12.960 1.00 97.06 241 PRO A C 1
ATOM 1786 O O . PRO A 1 241 ? 5.413 -3.640 12.727 1.00 97.06 241 PRO A O 1
ATOM 1789 N N . ASN A 1 242 ? 4.409 -5.537 12.050 1.00 98.31 242 ASN A N 1
ATOM 1790 C CA . ASN A 1 242 ? 4.227 -5.144 10.654 1.00 98.31 242 ASN A CA 1
ATOM 1791 C C . ASN A 1 242 ? 2.944 -5.743 10.064 1.00 98.31 242 ASN A C 1
ATOM 1793 O O . ASN A 1 242 ? 2.393 -6.721 10.581 1.00 98.31 242 ASN A O 1
ATOM 1797 N N . LEU A 1 243 ? 2.496 -5.158 8.955 1.00 98.25 243 LEU A N 1
ATOM 1798 C CA . LEU A 1 243 ? 1.269 -5.512 8.249 1.00 98.25 243 LEU A CA 1
ATOM 1799 C C . LEU A 1 243 ? 1.293 -6.948 7.711 1.00 98.25 243 LEU A C 1
ATOM 1801 O O . LEU A 1 243 ? 0.293 -7.659 7.782 1.00 98.25 243 LEU A O 1
ATOM 1805 N N . PHE A 1 244 ? 2.443 -7.399 7.215 1.00 98.44 244 PHE A N 1
ATOM 1806 C CA . PHE A 1 244 ? 2.598 -8.697 6.558 1.00 98.44 244 PHE A CA 1
ATOM 1807 C C . PHE A 1 244 ? 2.359 -9.861 7.517 1.00 98.44 244 PHE A C 1
ATOM 1809 O O . PHE A 1 244 ? 1.530 -10.731 7.253 1.00 98.44 244 PHE A O 1
ATOM 1816 N N . ASN A 1 245 ? 3.039 -9.859 8.665 1.00 97.69 245 ASN A N 1
ATOM 1817 C CA . ASN A 1 245 ? 2.853 -10.901 9.666 1.00 97.69 245 ASN A CA 1
ATOM 1818 C C . ASN A 1 245 ? 1.486 -10.791 10.358 1.00 97.69 245 ASN A C 1
ATOM 1820 O O . ASN A 1 245 ? 0.933 -11.824 10.739 1.00 97.69 245 ASN A O 1
ATOM 1824 N N . ALA A 1 246 ? 0.918 -9.584 10.490 1.00 97.75 246 ALA A N 1
ATOM 1825 C CA . ALA A 1 246 ? -0.440 -9.401 11.006 1.00 97.75 246 ALA A CA 1
ATOM 1826 C C . ALA A 1 246 ? -1.488 -10.054 10.085 1.00 97.75 246 ALA A C 1
ATOM 1828 O O . ALA A 1 246 ? -2.330 -10.813 10.563 1.00 97.75 246 ALA A O 1
ATOM 1829 N N . LEU A 1 247 ? -1.384 -9.850 8.766 1.00 97.56 247 LEU A N 1
ATOM 1830 C CA . LEU A 1 247 ? -2.238 -10.516 7.777 1.00 97.56 247 LEU A CA 1
ATOM 1831 C C . LEU A 1 247 ? -2.090 -12.037 7.837 1.00 97.56 247 LEU A C 1
ATOM 1833 O O . LEU A 1 247 ? -3.097 -12.734 7.954 1.00 97.56 247 LEU A O 1
ATOM 1837 N N . THR A 1 248 ? -0.854 -12.552 7.809 1.00 96.31 248 THR A N 1
ATOM 1838 C CA . THR A 1 248 ? -0.604 -14.001 7.896 1.00 96.31 248 THR A CA 1
ATOM 1839 C C . THR A 1 248 ? -1.212 -14.585 9.176 1.00 96.31 248 THR A C 1
ATOM 1841 O O . THR A 1 248 ? -1.883 -15.616 9.127 1.00 96.31 248 THR A O 1
ATOM 1844 N N . SER A 1 249 ? -1.049 -13.904 10.316 1.00 95.44 249 SER A N 1
ATOM 1845 C CA . SER A 1 249 ? -1.603 -14.338 11.609 1.00 95.44 249 SER A CA 1
ATOM 1846 C C . SER A 1 249 ? -3.134 -14.328 11.629 1.00 95.44 249 SER A C 1
ATOM 1848 O O . SER A 1 249 ? -3.744 -15.185 12.263 1.00 95.44 249 SER A O 1
ATOM 1850 N N . ALA A 1 250 ? -3.763 -13.410 10.891 1.00 95.19 250 ALA A N 1
ATOM 1851 C CA . ALA A 1 250 ? -5.211 -13.364 10.697 1.00 95.19 250 ALA A CA 1
ATOM 1852 C C . ALA A 1 250 ? -5.724 -14.382 9.654 1.00 95.19 250 ALA A C 1
ATOM 1854 O O . ALA A 1 250 ? -6.917 -14.407 9.350 1.00 95.19 250 ALA A O 1
ATOM 1855 N N . GLY A 1 251 ? -4.847 -15.222 9.086 1.00 94.19 251 GLY A N 1
ATOM 1856 C CA . GLY A 1 251 ? -5.197 -16.176 8.031 1.00 94.19 251 GLY A CA 1
ATOM 1857 C C . GLY A 1 251 ? -5.460 -15.524 6.670 1.00 94.19 251 GLY A C 1
ATOM 1858 O O . GLY A 1 251 ? -6.117 -16.125 5.818 1.00 94.19 251 GLY A O 1
ATOM 1859 N N . MET A 1 252 ? -4.971 -14.300 6.476 1.00 95.94 252 MET A N 1
ATOM 1860 C CA . MET A 1 252 ? -5.046 -13.537 5.235 1.00 95.94 252 MET A CA 1
ATOM 1861 C C . MET A 1 252 ? -3.722 -13.610 4.475 1.00 95.94 252 MET A C 1
ATOM 1863 O O . MET A 1 252 ? -2.709 -14.091 4.980 1.00 95.94 252 MET A O 1
ATOM 1867 N N . SER A 1 253 ? -3.731 -13.153 3.226 1.00 96.25 253 SER A N 1
ATOM 1868 C CA . SER A 1 253 ? -2.557 -13.210 2.353 1.00 96.25 253 SER A CA 1
ATOM 1869 C C . SER A 1 253 ? -2.198 -11.844 1.791 1.00 96.25 253 SER A C 1
ATOM 1871 O O . SER A 1 253 ? -3.048 -10.965 1.653 1.00 96.25 253 SER A O 1
ATOM 1873 N N . TRP A 1 254 ? -0.932 -11.682 1.432 1.00 98.31 254 TRP A N 1
ATOM 1874 C CA . TRP A 1 254 ? -0.403 -10.479 0.808 1.00 98.31 254 TRP A CA 1
ATOM 1875 C C . TRP A 1 254 ? 0.478 -10.837 -0.387 1.00 98.31 254 TRP A C 1
ATOM 1877 O O . TRP A 1 254 ? 0.930 -11.980 -0.521 1.00 98.31 254 TRP A O 1
ATOM 1887 N N . ARG A 1 255 ? 0.702 -9.858 -1.263 1.00 98.62 255 ARG A N 1
ATOM 1888 C CA . ARG A 1 255 ? 1.614 -9.947 -2.406 1.00 98.62 255 ARG A CA 1
ATOM 1889 C C . ARG A 1 255 ? 2.385 -8.651 -2.583 1.00 98.62 255 ARG A C 1
ATOM 1891 O O . ARG A 1 255 ? 1.812 -7.582 -2.384 1.00 98.62 255 ARG A O 1
ATOM 1898 N N . THR A 1 256 ? 3.622 -8.776 -3.042 1.00 98.69 256 THR A N 1
ATOM 1899 C CA . THR A 1 256 ? 4.352 -7.692 -3.693 1.00 98.69 256 THR A CA 1
ATOM 1900 C C . THR A 1 256 ? 4.690 -8.149 -5.102 1.00 98.69 256 THR A C 1
ATOM 1902 O O . THR A 1 256 ? 5.383 -9.150 -5.284 1.00 98.69 256 THR A O 1
ATOM 1905 N N . TYR A 1 257 ? 4.162 -7.448 -6.095 1.00 98.81 257 TYR A N 1
ATOM 1906 C CA . TYR A 1 257 ? 4.485 -7.664 -7.495 1.00 98.81 257 TYR A CA 1
ATOM 1907 C C . TYR A 1 257 ? 5.487 -6.604 -7.916 1.00 98.81 257 TYR A C 1
ATOM 1909 O O . TYR A 1 257 ? 5.212 -5.417 -7.760 1.00 98.81 257 TYR A O 1
ATOM 1917 N N . SER A 1 258 ? 6.629 -7.032 -8.438 1.00 98.50 258 SER A N 1
ATOM 1918 C CA . SER A 1 258 ? 7.711 -6.141 -8.837 1.00 98.50 258 SER A CA 1
ATOM 1919 C C . SER A 1 258 ? 8.079 -6.342 -10.298 1.00 98.50 258 SER A C 1
ATOM 1921 O O . SER A 1 258 ? 8.173 -7.471 -10.793 1.00 98.50 258 SER A O 1
ATOM 1923 N N . GLU A 1 259 ? 8.256 -5.232 -10.998 1.00 98.06 259 GLU A N 1
ATOM 1924 C CA . GLU A 1 259 ? 8.698 -5.200 -12.386 1.00 98.06 259 GLU A CA 1
ATOM 1925 C C . GLU A 1 259 ? 10.220 -5.373 -12.503 1.00 98.06 259 GLU A C 1
ATOM 1927 O O . GLU A 1 259 ? 10.971 -5.091 -11.569 1.00 98.06 259 GLU A O 1
ATOM 1932 N N . SER A 1 260 ? 10.675 -5.865 -13.661 1.00 96.38 260 SER A N 1
ATOM 1933 C CA . SER A 1 260 ? 12.089 -5.863 -14.065 1.00 96.38 260 SER A CA 1
ATOM 1934 C C . SER A 1 260 ? 13.066 -6.525 -13.076 1.00 96.38 260 SER A C 1
ATOM 1936 O O . SER A 1 260 ? 14.248 -6.184 -13.014 1.00 96.38 260 SER A O 1
ATOM 1938 N N . MET A 1 261 ? 12.605 -7.532 -12.329 1.00 96.69 261 MET A N 1
ATOM 1939 C CA . MET A 1 261 ? 13.488 -8.470 -11.633 1.00 96.69 261 MET A CA 1
ATOM 1940 C C . MET A 1 261 ? 14.178 -9.385 -12.650 1.00 96.69 261 MET A C 1
ATOM 1942 O O . MET A 1 261 ? 13.509 -9.957 -13.513 1.00 96.69 261 MET A O 1
ATOM 1946 N N . ASN A 1 262 ? 15.496 -9.590 -12.546 1.00 97.81 262 ASN A N 1
ATOM 1947 C CA . ASN A 1 262 ? 16.157 -10.567 -13.410 1.00 97.81 262 ASN A CA 1
ATOM 1948 C C . ASN A 1 262 ? 15.620 -11.983 -13.096 1.00 97.81 262 ASN A C 1
ATOM 1950 O O . ASN A 1 262 ? 15.527 -12.363 -11.922 1.00 97.81 262 ASN A O 1
ATOM 1954 N N . PRO A 1 263 ? 15.293 -12.810 -14.105 1.00 97.44 263 PRO A N 1
ATOM 1955 C CA . PRO A 1 263 ? 14.827 -14.170 -13.862 1.00 97.44 263 PRO A CA 1
ATOM 1956 C C . PRO A 1 263 ? 15.846 -14.997 -13.082 1.00 97.44 263 PRO A C 1
ATOM 1958 O O . PRO A 1 263 ? 16.975 -15.157 -13.521 1.00 97.44 263 PRO A O 1
ATOM 1961 N N . GLY A 1 264 ? 15.434 -15.567 -11.948 1.00 96.00 264 GLY A N 1
ATOM 1962 C CA . GLY A 1 264 ? 16.298 -16.413 -11.115 1.00 96.00 264 GLY A CA 1
ATOM 1963 C C . GLY A 1 264 ? 17.131 -15.670 -10.068 1.00 96.00 264 GLY A C 1
ATOM 1964 O O . GLY A 1 264 ? 17.817 -16.334 -9.292 1.00 96.00 264 GLY A O 1
ATOM 1965 N N . GLN A 1 265 ? 17.046 -14.337 -9.994 1.00 97.44 265 GLN A N 1
ATOM 1966 C CA . GLN A 1 265 ? 17.652 -13.578 -8.897 1.00 97.44 265 GLN A CA 1
ATOM 1967 C C . GLN A 1 265 ? 16.972 -13.864 -7.544 1.00 97.44 265 GLN A C 1
ATOM 1969 O O . GLN A 1 265 ? 15.839 -14.351 -7.488 1.00 97.44 265 GLN A O 1
ATOM 1974 N N . ASP A 1 266 ? 17.642 -13.511 -6.443 1.00 97.31 266 ASP A N 1
ATOM 1975 C CA . ASP A 1 266 ? 17.024 -13.471 -5.113 1.00 97.31 266 ASP A CA 1
ATOM 1976 C C . ASP A 1 266 ? 16.277 -12.138 -4.929 1.00 97.31 266 ASP A C 1
ATOM 1978 O O . ASP A 1 266 ? 16.818 -11.068 -5.210 1.00 97.31 266 ASP A O 1
ATOM 1982 N N . PHE A 1 267 ? 15.037 -12.198 -4.435 1.00 96.69 267 PHE A N 1
ATOM 1983 C CA . PHE A 1 267 ? 14.181 -11.027 -4.198 1.00 96.69 267 PHE A CA 1
ATOM 1984 C C . PHE A 1 267 ? 14.804 -9.993 -3.254 1.00 96.69 267 PHE A C 1
ATOM 1986 O O . PHE A 1 267 ? 14.423 -8.833 -3.263 1.00 96.69 267 PHE A O 1
ATOM 1993 N N . ARG A 1 268 ? 15.773 -10.394 -2.431 1.00 97.81 268 ARG A N 1
ATOM 1994 C CA . ARG A 1 268 ? 16.466 -9.518 -1.481 1.00 97.81 268 ARG A CA 1
ATOM 1995 C C . ARG A 1 268 ? 17.637 -8.765 -2.117 1.00 97.81 268 ARG A C 1
ATOM 1997 O O . ARG A 1 268 ? 18.477 -8.230 -1.395 1.00 97.81 268 ARG A O 1
ATOM 2004 N N . THR A 1 269 ? 17.726 -8.742 -3.445 1.00 97.75 269 THR A N 1
ATOM 2005 C CA . THR A 1 269 ? 18.801 -8.077 -4.188 1.00 97.75 269 THR A CA 1
ATOM 2006 C C . THR A 1 269 ? 18.244 -7.198 -5.293 1.00 97.75 269 THR A C 1
ATOM 2008 O O . THR A 1 269 ? 17.278 -7.567 -5.957 1.00 97.75 269 THR A O 1
ATOM 2011 N N . ASP A 1 270 ? 18.865 -6.037 -5.493 1.00 98.25 270 ASP A N 1
ATOM 2012 C CA . ASP A 1 270 ? 18.561 -5.173 -6.630 1.00 98.25 270 ASP A CA 1
ATOM 2013 C C . ASP A 1 270 ? 18.815 -5.910 -7.951 1.00 98.25 270 ASP A C 1
ATOM 2015 O O . ASP A 1 270 ? 19.752 -6.706 -8.068 1.00 98.25 270 ASP A O 1
ATOM 2019 N N . SER A 1 271 ? 18.019 -5.585 -8.972 1.00 98.06 271 SER A N 1
ATOM 2020 C CA . SER A 1 271 ? 18.296 -6.060 -10.335 1.00 98.06 271 SER A CA 1
ATOM 2021 C C . SER A 1 271 ? 19.653 -5.568 -10.843 1.00 98.06 271 SER A C 1
ATOM 2023 O O . SER A 1 271 ? 20.121 -4.471 -10.515 1.00 98.06 271 SER A O 1
ATOM 2025 N N . VAL A 1 272 ? 20.264 -6.365 -11.711 1.00 98.44 272 VAL A N 1
ATOM 2026 C CA . VAL A 1 272 ? 21.548 -6.086 -12.351 1.00 98.44 272 VAL A CA 1
ATOM 2027 C C . VAL A 1 272 ? 21.392 -5.907 -13.852 1.00 98.44 272 VAL A C 1
ATOM 2029 O O . VAL A 1 272 ? 20.427 -6.363 -14.466 1.00 98.44 272 VAL A O 1
ATOM 2032 N N . ALA A 1 273 ? 22.378 -5.235 -14.445 1.00 98.12 273 ALA A N 1
ATOM 2033 C CA . ALA A 1 273 ? 22.420 -5.034 -15.880 1.00 98.12 273 ALA A CA 1
ATOM 2034 C C . ALA A 1 273 ? 22.591 -6.376 -16.604 1.00 98.12 273 ALA A C 1
ATOM 2036 O O . ALA A 1 273 ? 23.394 -7.213 -16.191 1.00 98.12 273 ALA A O 1
ATOM 2037 N N . ASP A 1 274 ? 21.886 -6.546 -17.719 1.00 97.88 274 ASP A N 1
ATOM 2038 C CA . ASP A 1 274 ? 21.959 -7.753 -18.538 1.00 97.88 274 ASP A CA 1
ATOM 2039 C C . ASP A 1 274 ? 21.906 -7.386 -20.019 1.00 97.88 274 ASP A C 1
ATOM 2041 O O . ASP A 1 274 ? 20.854 -7.086 -20.578 1.00 97.88 274 ASP A O 1
ATOM 2045 N N . ALA A 1 275 ? 23.064 -7.408 -20.677 1.00 96.88 275 ALA A N 1
ATOM 2046 C CA . ALA A 1 275 ? 23.172 -7.028 -22.082 1.00 96.88 275 ALA A CA 1
ATOM 2047 C C . ALA A 1 275 ? 22.505 -8.031 -23.044 1.00 96.88 275 ALA A C 1
ATOM 2049 O O . ALA A 1 275 ? 22.292 -7.692 -24.210 1.00 96.88 275 ALA A O 1
ATOM 2050 N N . ALA A 1 276 ? 22.181 -9.250 -22.589 1.00 97.69 276 ALA A N 1
ATOM 2051 C CA . ALA A 1 276 ? 21.439 -10.222 -23.393 1.00 97.69 276 ALA A CA 1
ATOM 2052 C C . ALA A 1 276 ? 19.941 -9.878 -23.479 1.00 97.69 276 ALA A C 1
ATOM 2054 O O . ALA A 1 276 ? 19.260 -10.277 -24.431 1.00 97.69 276 ALA A O 1
ATOM 2055 N N . VAL A 1 277 ? 19.445 -9.093 -22.520 1.00 98.19 277 VAL A N 1
ATOM 2056 C CA . VAL A 1 277 ? 18.090 -8.545 -22.493 1.00 98.19 277 VAL A CA 1
ATOM 2057 C C . VAL A 1 277 ? 18.145 -7.130 -23.053 1.00 98.19 277 VAL A C 1
ATOM 2059 O O . VAL A 1 277 ? 18.875 -6.270 -22.573 1.00 98.19 277 VAL A O 1
ATOM 2062 N N . SER A 1 278 ? 17.385 -6.873 -24.109 1.00 97.12 278 SER A N 1
ATOM 2063 C CA . SER A 1 278 ? 17.332 -5.548 -24.725 1.00 97.12 278 SER A CA 1
ATOM 2064 C C . SER A 1 278 ? 15.947 -5.240 -25.263 1.00 97.12 278 SER A C 1
ATOM 2066 O O . SER A 1 278 ? 15.186 -6.142 -25.628 1.00 97.12 278 SER A O 1
ATOM 2068 N N . ALA A 1 279 ? 15.631 -3.954 -25.301 1.00 97.31 279 ALA A N 1
ATOM 2069 C CA . ALA A 1 279 ? 14.384 -3.429 -25.822 1.00 97.31 279 ALA A CA 1
ATOM 2070 C C . ALA A 1 279 ? 14.653 -2.190 -26.677 1.00 97.31 279 ALA A C 1
ATOM 2072 O O . ALA A 1 279 ? 15.670 -1.519 -26.510 1.00 97.31 279 ALA A O 1
ATOM 2073 N N . ALA A 1 280 ? 13.751 -1.885 -27.605 1.00 97.31 280 ALA A N 1
ATOM 2074 C CA . ALA A 1 280 ? 13.807 -0.618 -28.321 1.00 97.31 280 ALA A CA 1
ATOM 2075 C C . ALA A 1 280 ? 13.393 0.531 -27.389 1.00 97.31 280 ALA A C 1
ATOM 2077 O O . ALA A 1 280 ? 12.514 0.355 -26.541 1.00 97.31 280 ALA A O 1
ATOM 2078 N N . ASP A 1 281 ? 13.994 1.706 -27.569 1.00 97.06 281 ASP A N 1
ATOM 2079 C CA . ASP A 1 281 ? 13.483 2.950 -26.988 1.00 97.06 281 ASP A CA 1
ATOM 2080 C C . ASP A 1 281 ? 12.037 3.195 -27.447 1.00 97.06 281 ASP A C 1
ATOM 2082 O O . ASP A 1 281 ? 11.672 2.908 -28.596 1.00 97.06 281 ASP A O 1
ATOM 2086 N N . ARG A 1 282 ? 11.194 3.692 -26.536 1.00 94.75 282 ARG A N 1
ATOM 2087 C CA . ARG A 1 282 ? 9.791 3.975 -26.855 1.00 94.75 282 ARG A CA 1
ATOM 2088 C C . ARG A 1 282 ? 9.736 5.156 -27.821 1.00 94.75 282 ARG A C 1
ATOM 2090 O O . ARG A 1 282 ? 10.523 6.090 -27.720 1.00 94.75 282 ARG A O 1
ATOM 2097 N N . VAL A 1 283 ? 8.802 5.112 -28.770 1.00 95.19 283 VAL A N 1
ATOM 2098 C CA . VAL A 1 283 ? 8.586 6.208 -29.722 1.00 95.19 283 VAL A CA 1
ATOM 2099 C C . VAL A 1 283 ? 7.212 6.807 -29.500 1.00 95.19 283 VAL A C 1
ATOM 2101 O O . VAL A 1 283 ? 6.190 6.151 -29.698 1.00 95.19 283 VAL A O 1
ATOM 2104 N N . TYR A 1 284 ? 7.202 8.081 -29.136 1.00 95.06 284 TYR A N 1
ATOM 2105 C CA . TYR A 1 284 ? 6.005 8.879 -28.933 1.00 95.06 284 TYR A CA 1
ATOM 2106 C C . TYR A 1 284 ? 5.745 9.709 -30.182 1.00 95.06 284 TYR A C 1
ATOM 2108 O O . TYR A 1 284 ? 6.561 10.549 -30.566 1.00 95.06 284 TYR A O 1
ATOM 2116 N N . ALA A 1 285 ? 4.605 9.481 -30.833 1.00 94.50 285 ALA A N 1
ATOM 2117 C CA . ALA A 1 285 ? 4.195 10.262 -31.995 1.00 94.50 285 ALA A CA 1
ATOM 2118 C C . ALA A 1 285 ? 3.978 11.745 -31.623 1.00 94.50 285 ALA A C 1
ATOM 2120 O O . ALA A 1 285 ? 3.731 12.051 -30.450 1.00 94.50 285 ALA A O 1
ATOM 2121 N N . PRO A 1 286 ? 4.040 12.682 -32.586 1.00 95.12 286 PRO A N 1
ATOM 2122 C CA . PRO A 1 286 ? 3.645 14.066 -32.342 1.00 95.12 286 PRO A CA 1
ATOM 2123 C C . PRO A 1 286 ? 2.260 14.161 -31.681 1.00 95.12 286 PRO A C 1
ATOM 2125 O O . PRO A 1 286 ? 1.327 13.464 -32.077 1.00 95.12 286 PRO A O 1
ATOM 2128 N N . GLY A 1 287 ? 2.136 15.017 -30.672 1.00 90.06 287 GLY A N 1
ATOM 2129 C CA . GLY A 1 287 ? 0.914 15.268 -29.915 1.00 90.06 287 GLY A CA 1
ATOM 2130 C C . GLY A 1 287 ? 0.629 14.277 -28.783 1.00 90.06 287 GLY A C 1
ATOM 2131 O O . GLY A 1 287 ? -0.380 14.444 -28.105 1.00 90.06 287 GLY A O 1
ATOM 2132 N N . THR A 1 288 ? 1.477 13.266 -28.557 1.00 87.31 288 THR A N 1
ATOM 2133 C CA . THR A 1 288 ? 1.222 12.214 -27.548 1.00 87.31 288 THR A CA 1
ATOM 2134 C C . THR A 1 288 ? 1.961 12.417 -26.228 1.00 87.31 288 THR A C 1
ATOM 2136 O O . THR A 1 288 ? 1.444 12.019 -25.189 1.00 87.31 288 THR A O 1
ATOM 2139 N N . LEU A 1 289 ? 3.125 13.070 -26.240 1.00 89.75 289 LEU A N 1
ATOM 2140 C CA . LEU A 1 289 ? 3.919 13.362 -25.050 1.00 89.75 289 LEU A CA 1
ATOM 2141 C C . LEU A 1 289 ? 3.970 14.876 -24.859 1.00 89.75 289 LEU A C 1
ATOM 2143 O O . LEU A 1 289 ? 4.690 15.574 -25.569 1.00 89.75 289 LEU A O 1
ATOM 2147 N N . ASN A 1 290 ? 3.179 15.391 -23.916 1.00 84.44 290 ASN A N 1
ATOM 2148 C CA . ASN A 1 290 ? 3.085 16.825 -23.610 1.00 84.44 290 ASN A CA 1
ATOM 2149 C C . ASN A 1 290 ? 2.869 17.734 -24.840 1.00 84.44 290 ASN A C 1
ATOM 2151 O O . ASN A 1 290 ? 3.435 18.822 -24.928 1.00 84.44 290 ASN A O 1
ATOM 2155 N N . GLY A 1 291 ? 2.113 17.270 -25.840 1.00 86.25 291 GLY A N 1
ATOM 2156 C CA . GLY A 1 291 ? 1.885 18.044 -27.064 1.00 86.25 291 GLY A CA 1
ATOM 2157 C C . GLY A 1 291 ? 3.132 18.242 -27.940 1.00 86.25 291 GLY A C 1
ATOM 2158 O O . GLY A 1 291 ? 3.193 19.210 -28.695 1.00 86.25 291 GLY A O 1
ATOM 2159 N N . ASN A 1 292 ? 4.123 17.348 -27.853 1.00 91.88 292 ASN A N 1
ATOM 2160 C CA . ASN A 1 292 ? 5.322 17.348 -28.693 1.00 91.88 292 ASN A CA 1
ATOM 2161 C C . ASN A 1 292 ? 5.001 17.551 -30.187 1.00 91.88 292 ASN A C 1
ATOM 2163 O O . ASN A 1 292 ? 4.158 16.862 -30.751 1.00 91.88 292 ASN A O 1
ATOM 2167 N N . THR A 1 293 ? 5.698 18.464 -30.868 1.00 94.62 293 THR A N 1
ATOM 2168 C CA . THR A 1 293 ? 5.466 18.746 -32.302 1.00 94.62 293 THR A CA 1
ATOM 2169 C C . THR A 1 293 ? 6.177 17.766 -33.236 1.00 94.62 293 THR A C 1
ATOM 2171 O O . THR A 1 293 ? 5.801 17.626 -34.399 1.00 94.62 293 THR A O 1
ATOM 2174 N N . THR A 1 294 ? 7.186 17.058 -32.732 1.00 95.12 294 THR A N 1
ATOM 2175 C CA . THR A 1 294 ? 7.941 16.015 -33.435 1.00 95.12 294 THR A CA 1
ATOM 2176 C C . THR A 1 294 ? 7.923 14.727 -32.629 1.00 95.12 294 THR A C 1
ATOM 2178 O O . THR A 1 294 ? 7.730 14.764 -31.415 1.00 95.12 294 THR A O 1
ATOM 2181 N N . ALA A 1 295 ? 8.161 13.588 -33.281 1.00 95.56 295 ALA A N 1
ATOM 2182 C CA . ALA A 1 295 ? 8.291 12.326 -32.564 1.00 95.56 295 ALA A CA 1
ATOM 2183 C C . ALA A 1 295 ? 9.431 12.399 -31.532 1.00 95.56 295 ALA A C 1
ATOM 2185 O O . ALA A 1 295 ? 10.472 13.004 -31.799 1.00 95.56 295 ALA A O 1
ATOM 2186 N N . ILE A 1 296 ? 9.215 11.805 -30.361 1.00 95.56 296 ILE A N 1
ATOM 2187 C CA . ILE A 1 296 ? 10.217 11.672 -29.299 1.00 95.56 296 ILE A CA 1
ATOM 2188 C C . ILE A 1 296 ? 10.605 10.199 -29.198 1.00 95.56 296 ILE A C 1
ATOM 2190 O O . ILE A 1 296 ? 9.733 9.334 -29.222 1.00 95.56 296 ILE A O 1
ATOM 2194 N N . GLY A 1 297 ? 11.905 9.942 -29.081 1.00 95.44 297 GLY A N 1
ATOM 2195 C CA . GLY A 1 297 ? 12.477 8.601 -29.007 1.00 95.44 297 GLY A CA 1
ATOM 2196 C C . GLY A 1 297 ? 12.873 8.016 -30.358 1.00 95.44 297 GLY A C 1
ATOM 2197 O O . GLY A 1 297 ? 12.655 8.610 -31.418 1.00 95.44 297 GLY A O 1
ATOM 2198 N N . ASN A 1 298 ? 13.530 6.860 -30.318 1.00 95.44 298 ASN A N 1
ATOM 2199 C CA . ASN A 1 298 ? 14.144 6.246 -31.491 1.00 95.44 298 ASN A CA 1
ATOM 2200 C C . ASN A 1 298 ? 13.990 4.719 -31.489 1.00 95.44 298 ASN A C 1
ATOM 2202 O O . ASN A 1 298 ? 14.746 4.021 -30.829 1.00 95.44 298 ASN A O 1
ATOM 2206 N N . ALA A 1 299 ? 13.109 4.170 -32.328 1.00 95.31 299 ALA A N 1
ATOM 2207 C CA . ALA A 1 299 ? 12.894 2.719 -32.406 1.00 95.31 299 ALA A CA 1
ATOM 2208 C C . ALA A 1 299 ? 14.145 1.910 -32.821 1.00 95.31 299 ALA A C 1
ATOM 2210 O O . ALA A 1 299 ? 14.191 0.701 -32.605 1.00 95.31 299 ALA A O 1
ATOM 2211 N N . ALA A 1 300 ? 15.160 2.547 -33.421 1.00 96.44 300 ALA A N 1
ATOM 2212 C CA . ALA A 1 300 ? 16.437 1.907 -33.744 1.00 96.44 300 ALA A CA 1
ATOM 2213 C C . ALA A 1 300 ? 17.443 1.928 -32.576 1.00 96.44 300 ALA A C 1
ATOM 2215 O O . ALA A 1 300 ? 18.509 1.318 -32.680 1.00 96.44 300 ALA A O 1
ATOM 2216 N N . LEU A 1 301 ? 17.139 2.638 -31.485 1.00 98.12 301 LEU A N 1
ATOM 2217 C CA . LEU A 1 301 ? 17.933 2.642 -30.263 1.00 98.12 301 LEU A CA 1
ATOM 2218 C C . LEU A 1 301 ? 17.630 1.378 -29.459 1.00 98.12 301 LEU A C 1
ATOM 2220 O O . LEU A 1 301 ? 16.573 1.254 -28.851 1.00 98.12 301 LEU A O 1
ATOM 2224 N N . SER A 1 302 ? 18.581 0.447 -29.452 1.00 97.50 302 SER A N 1
ATOM 2225 C CA . SER A 1 302 ? 18.521 -0.759 -28.630 1.00 97.50 302 SER A CA 1
ATOM 2226 C C . SER A 1 302 ? 19.094 -0.468 -27.247 1.00 97.50 302 SER A C 1
ATOM 2228 O O . SER A 1 302 ? 20.295 -0.212 -27.113 1.00 97.50 302 SER A O 1
ATOM 2230 N N . LEU A 1 303 ? 18.241 -0.537 -26.231 1.00 98.06 303 LEU A N 1
ATOM 2231 C CA . LEU A 1 303 ? 18.543 -0.324 -24.821 1.00 98.06 303 LEU A CA 1
ATOM 2232 C C . LEU A 1 303 ? 18.761 -1.685 -24.134 1.00 98.06 303 LEU A C 1
ATOM 2234 O O . LEU A 1 303 ? 17.788 -2.427 -23.955 1.00 98.06 303 LEU A O 1
ATOM 2238 N N . PRO A 1 304 ? 20.000 -2.057 -23.764 1.00 97.75 304 PRO A N 1
ATOM 2239 C CA . PRO A 1 304 ? 20.215 -3.203 -22.883 1.00 97.75 304 PRO A CA 1
ATOM 2240 C C . PRO A 1 304 ? 19.555 -2.944 -21.523 1.00 97.75 304 PRO A C 1
ATOM 2242 O O . PRO A 1 304 ? 19.464 -1.791 -21.101 1.00 97.75 304 PRO A O 1
ATOM 2245 N N . MET A 1 305 ? 19.103 -3.999 -20.845 1.00 97.75 305 MET A N 1
ATOM 2246 C CA . MET A 1 305 ? 18.513 -3.884 -19.511 1.00 97.75 305 MET A CA 1
ATOM 2247 C C . MET A 1 305 ? 19.557 -3.297 -18.541 1.00 97.75 305 MET A C 1
ATOM 2249 O O . MET A 1 305 ? 20.615 -3.911 -18.354 1.00 97.75 305 MET A O 1
ATOM 2253 N N . PRO A 1 306 ? 19.322 -2.106 -17.959 1.00 97.44 306 PRO A N 1
ATOM 2254 C CA . PRO A 1 306 ? 20.228 -1.504 -16.989 1.00 97.44 306 PRO A CA 1
ATOM 2255 C C . PRO A 1 306 ? 20.092 -2.175 -15.614 1.00 97.44 306 PRO A C 1
ATOM 2257 O O . PRO A 1 306 ? 19.124 -2.877 -15.333 1.00 97.44 306 PRO A O 1
ATOM 2260 N N . ALA A 1 307 ? 21.071 -1.942 -14.740 1.00 97.44 307 ALA A N 1
ATOM 2261 C CA . ALA A 1 307 ? 20.956 -2.315 -13.333 1.00 97.44 307 ALA A CA 1
ATOM 2262 C C . ALA A 1 307 ? 19.992 -1.373 -12.602 1.00 97.44 307 ALA A C 1
ATOM 2264 O O . ALA A 1 307 ? 19.866 -0.205 -12.970 1.00 97.44 307 ALA A O 1
ATOM 2265 N N . GLY A 1 308 ? 19.400 -1.856 -11.512 1.00 96.25 308 GLY A N 1
ATOM 2266 C CA . GLY A 1 308 ? 18.617 -1.029 -10.601 1.00 96.25 308 GLY A CA 1
ATOM 2267 C C . GLY A 1 308 ? 17.206 -0.681 -11.066 1.00 96.25 308 GLY A C 1
ATOM 2268 O O . GLY A 1 308 ? 16.615 0.186 -10.447 1.00 96.25 308 GLY A O 1
ATOM 2269 N N . LEU A 1 309 ? 16.652 -1.346 -12.086 1.00 97.69 309 LEU A N 1
ATOM 2270 C CA . LEU A 1 309 ? 15.229 -1.217 -12.431 1.00 97.69 309 LEU A CA 1
ATOM 2271 C C . LEU A 1 309 ? 14.335 -1.680 -11.274 1.00 97.69 309 LEU A C 1
ATOM 2273 O O . LEU A 1 309 ? 13.486 -0.933 -10.804 1.00 97.69 309 LEU A O 1
ATOM 2277 N N . TYR A 1 310 ? 14.587 -2.887 -10.767 1.00 98.25 310 TYR A N 1
ATOM 2278 C CA . TYR A 1 310 ? 14.073 -3.346 -9.481 1.00 98.25 310 TYR A CA 1
ATOM 2279 C C . TYR A 1 310 ? 14.999 -2.903 -8.347 1.00 98.25 310 TYR A C 1
ATOM 2281 O O . TYR A 1 310 ? 16.212 -3.164 -8.410 1.00 98.25 310 TYR A O 1
ATOM 2289 N N . LYS A 1 311 ? 14.406 -2.320 -7.299 1.00 98.06 311 LYS A N 1
ATOM 2290 C CA . LYS A 1 311 ? 15.075 -1.891 -6.069 1.00 98.06 311 LYS A CA 1
ATOM 2291 C C . LYS A 1 311 ? 14.448 -2.504 -4.826 1.00 98.06 311 LYS A C 1
ATOM 2293 O O . LYS A 1 311 ? 13.245 -2.392 -4.609 1.00 98.06 311 LYS A O 1
ATOM 2298 N N . THR A 1 312 ? 15.276 -3.060 -3.944 1.00 98.00 312 THR A N 1
ATOM 2299 C CA . THR A 1 312 ? 14.791 -3.647 -2.685 1.00 98.00 312 THR A CA 1
ATOM 2300 C C . THR A 1 312 ? 14.229 -2.600 -1.727 1.00 98.00 312 THR A C 1
ATOM 2302 O O . THR A 1 312 ? 13.340 -2.917 -0.939 1.00 98.00 312 THR A O 1
ATOM 2305 N N . LYS A 1 313 ? 14.713 -1.352 -1.808 1.00 97.00 313 LYS A N 1
ATOM 2306 C CA . LYS A 1 313 ? 14.215 -0.227 -1.000 1.00 97.00 313 LYS A CA 1
ATOM 2307 C C . LYS A 1 313 ? 12.754 0.149 -1.295 1.00 97.00 313 LYS A C 1
ATOM 2309 O O . LYS A 1 313 ? 12.086 0.669 -0.413 1.00 97.00 313 LYS A O 1
ATOM 2314 N N . HIS A 1 314 ? 12.233 -0.186 -2.483 1.00 97.94 314 HIS A N 1
ATOM 2315 C CA . HIS A 1 314 ? 10.826 0.044 -2.853 1.00 97.94 314 HIS A CA 1
ATOM 2316 C C . HIS A 1 314 ? 9.897 -1.093 -2.379 1.00 97.94 314 HIS A C 1
ATOM 2318 O O . HIS A 1 314 ? 8.740 -1.174 -2.778 1.00 97.94 314 HIS A O 1
ATOM 2324 N N . HIS A 1 315 ? 10.375 -2.047 -1.573 1.00 98.19 315 HIS A N 1
ATOM 2325 C CA . HIS A 1 315 ? 9.547 -3.154 -1.098 1.00 98.19 315 HIS A CA 1
ATOM 2326 C C . HIS A 1 315 ? 9.125 -2.917 0.369 1.00 98.19 315 HIS A C 1
ATOM 2328 O O . HIS A 1 315 ? 9.963 -3.048 1.266 1.00 98.19 315 HIS A O 1
ATOM 2334 N N . PRO A 1 316 ? 7.824 -2.710 0.678 1.00 97.81 316 PRO A N 1
ATOM 2335 C CA . PRO A 1 316 ? 7.392 -2.296 2.021 1.00 97.81 316 PRO A CA 1
ATOM 2336 C C . PRO A 1 316 ? 7.691 -3.308 3.141 1.00 97.81 316 PRO A C 1
ATOM 2338 O O . PRO A 1 316 ? 7.792 -2.956 4.309 1.00 97.81 316 PRO A O 1
ATOM 2341 N N . GLY A 1 317 ? 7.861 -4.589 2.807 1.00 97.75 317 GLY A N 1
ATOM 2342 C CA . GLY A 1 317 ? 8.248 -5.637 3.762 1.00 97.75 317 GLY A CA 1
ATOM 2343 C C . GLY A 1 317 ? 9.747 -5.927 3.853 1.00 97.75 317 GLY A C 1
ATOM 2344 O O . GLY A 1 317 ? 10.124 -6.846 4.574 1.00 97.75 317 GLY A O 1
ATOM 2345 N N . MET A 1 318 ? 10.604 -5.218 3.107 1.00 98.25 318 MET A N 1
ATOM 2346 C CA . MET A 1 318 ? 12.006 -5.621 2.956 1.00 98.25 318 MET A CA 1
ATOM 2347 C C . MET A 1 318 ? 12.830 -5.326 4.203 1.00 98.25 318 MET A C 1
ATOM 2349 O O . MET A 1 318 ? 13.613 -6.177 4.603 1.00 98.25 318 MET A O 1
ATOM 2353 N N . ALA A 1 319 ? 12.616 -4.188 4.865 1.00 97.75 319 ALA A N 1
ATOM 2354 C CA . ALA A 1 319 ? 13.336 -3.830 6.089 1.00 97.75 319 ALA A CA 1
ATOM 2355 C C . ALA A 1 319 ? 13.045 -4.790 7.264 1.00 97.75 319 ALA A C 1
ATOM 2357 O O . ALA A 1 319 ? 13.831 -4.901 8.202 1.00 97.75 319 ALA A O 1
ATOM 2358 N N . TYR A 1 320 ? 11.936 -5.534 7.225 1.00 98.38 320 TYR A N 1
ATOM 2359 C CA . TYR A 1 320 ? 11.467 -6.349 8.345 1.00 98.38 320 TYR A CA 1
ATOM 2360 C C . TYR A 1 320 ? 12.071 -7.761 8.334 1.00 98.38 320 TYR A C 1
ATOM 2362 O O . TYR A 1 320 ? 11.689 -8.624 7.539 1.00 98.38 320 TYR A O 1
ATOM 2370 N N . GLN A 1 321 ? 12.963 -8.043 9.290 1.00 98.00 321 GLN A N 1
ATOM 2371 C CA . GLN A 1 321 ? 13.641 -9.340 9.430 1.00 98.00 321 GLN A CA 1
ATOM 2372 C C . GLN A 1 321 ? 12.662 -10.521 9.471 1.00 98.00 321 GLN A C 1
ATOM 2374 O O . GLN A 1 321 ? 12.873 -11.554 8.832 1.00 98.00 321 GLN A O 1
ATOM 2379 N N . ASN A 1 322 ? 11.604 -10.394 10.268 1.00 97.00 322 ASN A N 1
ATOM 2380 C CA . ASN A 1 322 ? 10.594 -11.431 10.463 1.00 97.00 322 ASN A CA 1
ATOM 2381 C C . ASN A 1 322 ? 9.714 -11.643 9.227 1.00 97.00 322 ASN A C 1
ATOM 2383 O O . ASN A 1 322 ? 9.203 -12.745 9.057 1.00 97.00 322 ASN A O 1
ATOM 2387 N N . VAL A 1 323 ? 9.590 -10.648 8.347 1.00 98.25 323 VAL A N 1
ATOM 2388 C CA . VAL A 1 323 ? 8.915 -10.800 7.052 1.00 98.25 323 VAL A CA 1
ATOM 2389 C C . VAL A 1 323 ? 9.805 -11.570 6.089 1.00 98.25 323 VAL A C 1
ATOM 2391 O O . VAL A 1 323 ? 9.361 -12.579 5.556 1.00 98.25 323 VAL A O 1
ATOM 2394 N N . ARG A 1 324 ? 11.080 -11.184 5.935 1.00 97.81 324 ARG A N 1
ATOM 2395 C CA . ARG A 1 324 ? 12.024 -11.902 5.054 1.00 97.81 324 ARG A CA 1
ATOM 2396 C C . ARG A 1 324 ? 12.266 -13.352 5.477 1.00 97.81 324 ARG A C 1
ATOM 2398 O O . ARG A 1 324 ? 12.450 -14.223 4.634 1.00 97.81 324 ARG A O 1
ATOM 2405 N N . SER A 1 325 ? 12.239 -13.619 6.784 1.00 96.56 325 SER A N 1
ATOM 2406 C CA . SER A 1 325 ? 12.412 -14.975 7.334 1.00 96.56 325 SER A CA 1
ATOM 2407 C C . SER A 1 325 ? 11.162 -15.848 7.204 1.00 96.56 325 SER A C 1
ATOM 2409 O O . SER A 1 325 ? 11.234 -17.052 7.452 1.00 96.56 325 SER A O 1
ATOM 2411 N N . ALA A 1 326 ? 10.006 -15.257 6.894 1.00 96.38 326 ALA A N 1
ATOM 2412 C CA . ALA A 1 326 ? 8.749 -15.981 6.864 1.00 96.38 326 ALA A CA 1
ATOM 2413 C C . ALA A 1 326 ? 8.680 -16.900 5.627 1.00 96.38 326 ALA A C 1
ATOM 2415 O O . ALA A 1 326 ? 9.086 -16.487 4.535 1.00 96.38 326 ALA A O 1
ATOM 2416 N N . PRO A 1 327 ? 8.148 -18.133 5.744 1.00 93.12 327 PRO A N 1
ATOM 2417 C CA . PRO A 1 327 ? 8.056 -19.060 4.613 1.00 93.12 327 PRO A CA 1
ATOM 2418 C C . PRO A 1 327 ? 7.305 -18.488 3.405 1.00 93.12 327 PRO A C 1
ATOM 2420 O O . PRO A 1 327 ? 7.628 -18.803 2.258 1.00 93.12 327 PRO A O 1
ATOM 2423 N N . GLU A 1 328 ? 6.307 -17.636 3.643 1.00 95.44 328 GLU A N 1
ATOM 2424 C CA . GLU A 1 328 ? 5.518 -17.003 2.594 1.00 95.44 328 GLU A CA 1
ATOM 2425 C C . GLU A 1 328 ? 6.275 -15.918 1.819 1.00 95.44 328 GLU A C 1
ATOM 2427 O O . GLU A 1 328 ? 5.837 -15.580 0.723 1.00 95.44 328 GLU A O 1
ATOM 2432 N N . PHE A 1 329 ? 7.411 -15.403 2.313 1.00 97.31 329 PHE A N 1
ATOM 2433 C CA . PHE A 1 329 ? 8.127 -14.289 1.679 1.00 97.31 329 PHE A CA 1
ATOM 2434 C C . PHE A 1 329 ? 8.449 -14.574 0.211 1.00 97.31 329 PHE A C 1
ATOM 2436 O O . PHE A 1 329 ? 8.116 -13.787 -0.674 1.00 97.31 329 PHE A O 1
ATOM 2443 N N . LYS A 1 330 ? 9.019 -15.750 -0.071 1.00 94.00 330 LYS A N 1
ATOM 2444 C CA . LYS A 1 330 ? 9.360 -16.171 -1.437 1.00 94.00 330 LYS A CA 1
ATOM 2445 C C . LYS A 1 330 ? 8.127 -16.356 -2.325 1.00 94.00 330 LYS A C 1
ATOM 2447 O O . LYS A 1 330 ? 8.199 -16.151 -3.528 1.00 94.00 330 LYS A O 1
ATOM 2452 N N . PHE A 1 331 ? 7.014 -16.800 -1.749 1.00 94.56 331 PHE A N 1
ATOM 2453 C CA . PHE A 1 331 ? 5.779 -17.057 -2.490 1.00 94.56 331 PHE A CA 1
ATOM 2454 C C . PHE A 1 331 ? 5.000 -15.772 -2.795 1.00 94.56 331 PHE A C 1
ATOM 2456 O O . PHE A 1 331 ? 4.296 -15.696 -3.805 1.00 94.56 331 PHE A O 1
ATOM 2463 N N . SER A 1 332 ? 5.114 -14.783 -1.911 1.00 97.94 332 SER A N 1
ATOM 2464 C CA . SER A 1 332 ? 4.389 -13.522 -1.995 1.00 97.94 332 SER A CA 1
ATOM 2465 C C . SER A 1 332 ? 5.103 -12.458 -2.824 1.00 97.94 332 SER A C 1
ATOM 2467 O O . SER A 1 332 ? 4.434 -11.542 -3.294 1.00 97.94 332 SER A O 1
ATOM 2469 N N . ASN A 1 333 ? 6.412 -12.595 -3.039 1.00 98.25 333 ASN A N 1
ATOM 2470 C CA . ASN A 1 333 ? 7.167 -11.782 -3.988 1.00 98.25 333 ASN A CA 1
ATOM 2471 C C . ASN A 1 333 ? 7.048 -12.360 -5.399 1.00 98.25 333 ASN A C 1
ATOM 2473 O O . ASN A 1 333 ? 7.388 -13.521 -5.634 1.00 98.25 333 ASN A O 1
ATOM 2477 N N . ARG A 1 334 ? 6.519 -11.563 -6.326 1.00 98.31 334 ARG A N 1
ATOM 2478 C CA . ARG A 1 334 ? 6.088 -12.017 -7.651 1.00 98.31 334 ARG A CA 1
ATOM 2479 C C . ARG A 1 334 ? 6.473 -11.046 -8.755 1.00 98.31 334 ARG A C 1
ATOM 2481 O O . ARG A 1 334 ? 6.731 -9.877 -8.497 1.00 98.31 334 ARG A O 1
ATOM 2488 N N . THR A 1 335 ? 6.500 -11.527 -9.991 1.00 98.50 335 THR A N 1
ATOM 2489 C CA . THR A 1 335 ? 6.727 -10.681 -11.172 1.00 98.50 335 THR A CA 1
ATOM 2490 C C . THR A 1 335 ? 5.470 -9.882 -11.527 1.00 98.50 335 THR A C 1
ATOM 2492 O O . THR A 1 335 ? 4.350 -10.399 -11.458 1.00 98.50 335 THR A O 1
ATOM 2495 N N . LEU A 1 336 ? 5.645 -8.606 -11.881 1.00 98.38 336 LEU A N 1
ATOM 2496 C CA . LEU A 1 336 ? 4.538 -7.719 -12.255 1.00 98.38 336 LEU A CA 1
ATOM 2497 C C . LEU A 1 336 ? 4.151 -7.822 -13.740 1.00 98.38 336 LEU A C 1
ATOM 2499 O O . LEU A 1 336 ? 2.963 -7.799 -14.072 1.00 98.38 336 LEU A O 1
ATOM 2503 N N . GLY A 1 337 ? 5.150 -7.961 -14.611 1.00 94.62 337 GLY A N 1
ATOM 2504 C CA . GLY A 1 337 ? 4.986 -7.950 -16.062 1.00 94.62 337 GLY A CA 1
ATOM 2505 C C . GLY A 1 337 ? 4.454 -6.623 -16.627 1.00 94.62 337 GLY A C 1
ATOM 2506 O O . GLY A 1 337 ? 4.066 -5.719 -15.897 1.00 94.62 337 GLY A O 1
ATOM 2507 N N . GLY A 1 338 ? 4.383 -6.519 -17.954 1.00 92.06 338 GLY A N 1
ATOM 2508 C CA . GLY A 1 338 ? 3.971 -5.307 -18.673 1.00 92.06 338 GLY A CA 1
ATOM 2509 C C . GLY A 1 338 ? 5.114 -4.342 -19.007 1.00 92.06 338 GLY A C 1
ATOM 2510 O O . GLY A 1 338 ? 4.852 -3.286 -19.586 1.00 92.06 338 GLY A O 1
ATOM 2511 N N . GLY A 1 339 ? 6.354 -4.708 -18.682 1.00 93.38 339 GLY A N 1
ATOM 2512 C CA . GLY A 1 339 ? 7.525 -3.851 -18.791 1.00 93.38 339 GLY A CA 1
ATOM 2513 C C . GLY A 1 339 ? 8.193 -3.824 -20.152 1.00 93.38 339 GLY A C 1
ATOM 2514 O O . GLY A 1 339 ? 7.995 -4.686 -21.013 1.00 93.38 339 GLY A O 1
ATOM 2515 N N . GLN A 1 340 ? 9.031 -2.804 -20.354 1.00 96.06 340 GLN A N 1
ATOM 2516 C CA . GLN A 1 340 ? 9.705 -2.557 -21.634 1.00 96.06 340 GLN A CA 1
ATOM 2517 C C . GLN A 1 340 ? 10.616 -3.725 -22.061 1.00 96.06 340 GLN A C 1
ATOM 2519 O O . GLN A 1 340 ? 10.753 -3.987 -23.258 1.00 96.06 340 GLN A O 1
ATOM 2524 N N . TRP A 1 341 ? 11.220 -4.436 -21.104 1.00 97.19 341 TRP A N 1
ATOM 2525 C CA . TRP A 1 341 ? 12.172 -5.524 -21.361 1.00 97.19 341 TRP A CA 1
ATOM 2526 C C . TRP A 1 341 ? 11.559 -6.930 -21.336 1.00 97.19 341 TRP A C 1
ATOM 2528 O O . TRP A 1 341 ? 12.224 -7.885 -21.739 1.00 97.19 341 TRP A O 1
ATOM 2538 N N . ASP A 1 342 ? 10.292 -7.082 -20.947 1.00 96.19 342 ASP A N 1
ATOM 2539 C CA . ASP A 1 342 ? 9.660 -8.388 -20.706 1.00 96.19 342 ASP A CA 1
ATOM 2540 C C . ASP A 1 342 ? 9.733 -9.335 -21.905 1.00 96.19 342 ASP A C 1
ATOM 2542 O O . ASP A 1 342 ? 10.027 -10.524 -21.761 1.00 96.19 342 ASP A O 1
ATOM 2546 N N . ALA A 1 343 ? 9.530 -8.801 -23.114 1.00 95.56 343 ALA A N 1
ATOM 2547 C CA . ALA A 1 343 ? 9.536 -9.582 -24.349 1.00 95.56 343 ALA A CA 1
ATOM 2548 C C . ALA A 1 343 ? 10.886 -10.271 -24.628 1.00 95.56 343 ALA A C 1
ATOM 2550 O O . ALA A 1 343 ? 10.939 -11.255 -25.370 1.00 95.56 343 ALA A O 1
ATOM 2551 N N . SER A 1 344 ? 11.985 -9.765 -24.059 1.00 96.94 344 SER A N 1
ATOM 2552 C CA . SER A 1 344 ? 13.317 -10.361 -24.172 1.00 96.94 344 SER A CA 1
ATOM 2553 C C . SER A 1 344 ? 13.866 -10.883 -22.844 1.00 96.94 344 SER A C 1
ATOM 2555 O O . SER A 1 344 ? 14.957 -11.449 -22.842 1.00 96.94 344 SER A O 1
ATOM 2557 N N . LEU A 1 345 ? 13.111 -10.786 -21.744 1.00 96.31 345 LEU A N 1
ATOM 2558 C CA . LEU A 1 345 ? 13.582 -11.097 -20.393 1.00 96.31 345 LEU A CA 1
ATOM 2559 C C . LEU A 1 345 ? 14.018 -12.562 -20.231 1.00 96.31 345 LEU A C 1
ATOM 2561 O O . LEU A 1 345 ? 14.996 -12.848 -19.548 1.00 96.31 345 LEU A O 1
ATOM 2565 N N . LEU A 1 346 ? 13.380 -13.498 -20.942 1.00 96.81 346 LEU A N 1
ATOM 2566 C CA . LEU A 1 346 ? 13.781 -14.915 -20.955 1.00 96.81 346 LEU A CA 1
ATOM 2567 C C . LEU A 1 346 ? 15.132 -15.182 -21.645 1.00 96.81 346 LEU A C 1
ATOM 2569 O O . LEU A 1 346 ? 15.632 -16.302 -21.591 1.00 96.81 346 LEU A O 1
ATOM 2573 N N . LYS A 1 347 ? 15.736 -14.176 -22.290 1.00 97.75 347 LYS A N 1
ATOM 2574 C CA . LYS A 1 347 ? 17.118 -14.235 -22.793 1.00 97.75 347 LYS A CA 1
ATOM 2575 C C . LYS A 1 347 ? 18.143 -13.862 -21.723 1.00 97.75 347 LYS A C 1
ATOM 2577 O O . LYS A 1 347 ? 19.327 -13.792 -22.048 1.00 97.75 347 LYS A O 1
ATOM 2582 N N . SER A 1 348 ? 17.699 -13.588 -20.494 1.00 97.25 348 SER A N 1
ATOM 2583 C CA . SER A 1 348 ? 18.581 -13.204 -19.400 1.00 97.25 348 SER A CA 1
ATOM 2584 C C . SER A 1 348 ? 19.723 -14.200 -19.232 1.00 97.25 348 SER A C 1
ATOM 2586 O O . SER A 1 348 ? 19.551 -15.417 -19.312 1.00 97.25 348 SER A O 1
ATOM 2588 N N . SER A 1 349 ? 20.907 -13.633 -19.044 1.00 97.19 349 SER A N 1
ATOM 2589 C CA . SER A 1 349 ? 22.176 -14.326 -18.869 1.00 97.19 349 SER A CA 1
ATOM 2590 C C . SER A 1 349 ? 22.816 -14.038 -17.511 1.00 97.19 349 SER A C 1
ATOM 2592 O O . SER A 1 349 ? 23.749 -14.738 -17.120 1.00 97.19 349 SER A O 1
ATOM 2594 N N . ALA A 1 350 ? 22.303 -13.045 -16.773 1.00 97.50 350 ALA A N 1
ATOM 2595 C CA . ALA A 1 350 ? 22.778 -12.700 -15.438 1.00 97.50 350 ALA A CA 1
ATOM 2596 C C . ALA A 1 350 ? 22.566 -13.843 -14.429 1.00 97.50 350 ALA A C 1
ATOM 2598 O O . ALA A 1 350 ? 23.422 -14.081 -13.576 1.00 97.50 350 ALA A O 1
ATOM 2599 N N . TYR A 1 351 ? 21.461 -14.579 -14.544 1.00 97.69 351 TYR A N 1
ATOM 2600 C CA . TYR A 1 351 ? 21.160 -15.739 -13.707 1.00 97.69 351 TYR A CA 1
ATOM 2601 C C . TYR A 1 351 ? 20.569 -16.869 -14.552 1.00 97.69 351 TYR A C 1
ATOM 2603 O O . TYR A 1 351 ? 20.174 -16.680 -15.704 1.00 97.69 351 TYR A O 1
ATOM 2611 N N . ALA A 1 352 ? 20.496 -18.068 -13.974 1.00 97.06 352 ALA A N 1
ATOM 2612 C CA . ALA A 1 352 ? 19.792 -19.172 -14.608 1.00 97.06 352 ALA A CA 1
ATOM 2613 C C . ALA A 1 352 ? 18.282 -18.903 -14.585 1.00 97.06 352 ALA A C 1
ATOM 2615 O O . ALA A 1 352 ? 17.673 -18.865 -13.515 1.00 97.06 352 ALA A O 1
ATOM 2616 N N . VAL A 1 353 ? 17.677 -18.766 -15.767 1.00 97.94 353 VAL A N 1
ATOM 2617 C CA . VAL A 1 353 ? 16.227 -18.603 -15.910 1.00 97.94 353 VAL A CA 1
ATOM 2618 C C . VAL A 1 353 ? 15.520 -19.854 -15.363 1.00 97.94 353 VAL A C 1
ATOM 2620 O O . VAL A 1 353 ? 15.743 -20.953 -15.886 1.00 97.94 353 VAL A O 1
ATOM 2623 N N . PRO A 1 354 ? 14.668 -19.735 -14.326 1.00 96.19 354 PRO A N 1
ATOM 2624 C CA . PRO A 1 354 ? 13.951 -20.880 -13.778 1.00 96.19 354 PRO A CA 1
ATOM 2625 C C . PRO A 1 354 ? 13.049 -21.555 -14.818 1.00 96.19 354 PRO A C 1
ATOM 2627 O O . PRO A 1 354 ? 12.449 -20.901 -15.673 1.00 96.19 354 PRO A O 1
ATOM 2630 N N . ALA A 1 355 ? 12.901 -22.878 -14.727 1.00 96.62 355 ALA A N 1
ATOM 2631 C CA . ALA A 1 355 ? 11.971 -23.604 -15.586 1.00 96.62 355 ALA A CA 1
ATOM 2632 C C . ALA A 1 355 ? 10.531 -23.111 -15.358 1.00 96.62 355 ALA A C 1
ATOM 2634 O O . ALA A 1 355 ? 10.066 -23.054 -14.220 1.00 96.62 355 ALA A O 1
ATOM 2635 N N . GLY A 1 356 ? 9.831 -22.765 -16.442 1.00 95.44 356 GLY A N 1
ATOM 2636 C CA . GLY A 1 356 ? 8.471 -22.226 -16.366 1.00 95.44 356 GLY A CA 1
ATOM 2637 C C . GLY A 1 356 ? 8.388 -20.825 -15.753 1.00 95.44 356 GLY A C 1
ATOM 2638 O O . GLY A 1 356 ? 7.340 -20.483 -15.213 1.00 95.44 356 GLY A O 1
ATOM 2639 N N . TYR A 1 357 ? 9.474 -20.042 -15.797 1.00 97.06 357 TYR A N 1
ATOM 2640 C CA . TYR A 1 357 ? 9.467 -18.658 -15.326 1.00 97.06 357 TYR A CA 1
ATOM 2641 C C . TYR A 1 357 ? 8.353 -17.856 -16.006 1.00 97.06 357 TYR A C 1
ATOM 2643 O O . TYR A 1 357 ? 8.299 -17.756 -17.233 1.00 97.06 357 TYR A O 1
ATOM 2651 N N . ASP A 1 358 ? 7.474 -17.294 -15.184 1.00 97.44 358 ASP A N 1
ATOM 2652 C CA . ASP A 1 358 ? 6.378 -16.439 -15.614 1.00 97.44 358 ASP A CA 1
ATOM 2653 C C . ASP A 1 358 ? 6.799 -14.979 -15.429 1.00 97.44 358 ASP A C 1
ATOM 2655 O O . ASP A 1 358 ? 7.023 -14.524 -14.305 1.00 97.44 358 ASP A O 1
ATOM 2659 N N . VAL A 1 359 ? 6.945 -14.258 -16.541 1.00 97.38 359 VAL A N 1
ATOM 2660 C CA . VAL A 1 359 ? 7.300 -12.830 -16.542 1.00 97.38 359 VAL A CA 1
ATOM 2661 C C . VAL A 1 359 ? 6.154 -11.954 -16.025 1.00 97.38 359 VAL A C 1
ATOM 2663 O O . VAL A 1 359 ? 6.398 -10.827 -15.611 1.00 97.38 359 VAL A O 1
ATOM 2666 N N . ASP A 1 360 ? 4.924 -12.477 -16.014 1.00 98.00 360 ASP A N 1
ATOM 2667 C CA . ASP A 1 360 ? 3.705 -11.769 -15.633 1.00 98.00 360 ASP A CA 1
ATOM 2668 C C . ASP A 1 360 ? 2.847 -12.602 -14.660 1.00 98.00 360 ASP A C 1
ATOM 2670 O O . ASP A 1 360 ? 1.683 -12.946 -14.909 1.00 98.00 360 ASP A O 1
ATOM 2674 N N . GLN A 1 361 ? 3.419 -12.898 -13.491 1.00 98.50 361 GLN A N 1
ATOM 2675 C CA . GLN A 1 361 ? 2.694 -13.585 -12.425 1.00 98.50 361 GLN A CA 1
ATOM 2676 C C . GLN A 1 361 ? 1.485 -12.790 -11.931 1.00 98.50 361 GLN A C 1
ATOM 2678 O O . GLN A 1 361 ? 0.507 -13.395 -11.489 1.00 98.50 361 GLN A O 1
ATOM 2683 N N . PHE A 1 362 ? 1.516 -11.458 -12.014 1.00 98.75 362 PHE A N 1
ATOM 2684 C CA . PHE A 1 362 ? 0.369 -10.617 -11.690 1.00 98.75 362 PHE A CA 1
ATOM 2685 C C . PHE A 1 362 ? -0.835 -10.905 -12.593 1.00 98.75 362 PHE A C 1
ATOM 2687 O O . PHE A 1 362 ? -1.949 -11.093 -12.103 1.00 98.75 362 PHE A O 1
ATOM 2694 N N . GLY A 1 363 ? -0.625 -10.994 -13.908 1.00 98.50 363 GLY A N 1
ATOM 2695 C CA . GLY A 1 363 ? -1.656 -11.374 -14.871 1.00 98.50 363 GLY A CA 1
ATOM 2696 C C . GLY A 1 363 ? -2.196 -12.779 -14.608 1.00 98.50 363 GLY A C 1
ATOM 2697 O O . GLY A 1 363 ? -3.415 -12.972 -14.547 1.00 98.50 363 GLY A O 1
ATOM 2698 N N . SER A 1 364 ? -1.304 -13.741 -14.365 1.00 98.44 364 SER A N 1
ATOM 2699 C CA . SER A 1 364 ? -1.663 -15.117 -13.999 1.00 98.44 364 SER A CA 1
ATOM 2700 C C . SER A 1 364 ? -2.482 -15.195 -12.699 1.00 98.44 364 SER A C 1
ATOM 2702 O O . SER A 1 364 ? -3.469 -15.938 -12.611 1.00 98.44 364 SER A O 1
ATOM 2704 N N . ASP A 1 365 ? -2.135 -14.399 -11.686 1.00 98.50 365 ASP A N 1
ATOM 2705 C CA . ASP A 1 365 ? -2.862 -14.349 -10.415 1.00 98.50 365 ASP A CA 1
ATOM 2706 C C . ASP A 1 365 ? -4.213 -13.646 -10.541 1.00 98.50 365 ASP A C 1
ATOM 2708 O O . ASP A 1 365 ? -5.195 -14.128 -9.976 1.00 98.50 365 ASP A O 1
ATOM 2712 N N . LEU A 1 366 ? -4.318 -12.571 -11.328 1.00 98.44 366 LEU A N 1
ATOM 2713 C CA . LEU A 1 366 ? -5.603 -11.934 -11.635 1.00 98.44 366 LEU A CA 1
ATOM 2714 C C . LEU A 1 366 ? -6.550 -12.889 -12.378 1.00 98.44 366 LEU A C 1
ATOM 2716 O O . LEU A 1 366 ? -7.754 -12.901 -12.107 1.00 98.44 366 LEU A O 1
ATOM 2720 N N . ALA A 1 367 ? -6.021 -13.707 -13.294 1.00 96.75 367 ALA A N 1
ATOM 2721 C CA . ALA A 1 367 ? -6.806 -14.677 -14.056 1.00 96.75 367 ALA A CA 1
ATOM 2722 C C . ALA A 1 367 ? -7.302 -15.850 -13.194 1.00 96.75 367 ALA A C 1
ATOM 2724 O O . ALA A 1 367 ? -8.438 -16.310 -13.359 1.00 96.75 367 ALA A O 1
ATOM 2725 N N . SER A 1 368 ? -6.461 -16.327 -12.272 1.00 94.31 368 SER A N 1
ATOM 2726 C CA . SER A 1 368 ? -6.768 -17.449 -11.374 1.00 94.31 368 SER A CA 1
ATOM 2727 C C . SER A 1 368 ? -7.476 -17.037 -10.078 1.00 94.31 368 SER A C 1
ATOM 2729 O O . SER A 1 368 ? -8.070 -17.883 -9.410 1.00 94.31 368 SER A O 1
ATOM 2731 N N . GLY A 1 369 ? -7.434 -15.752 -9.718 1.00 92.38 369 GLY A N 1
ATOM 2732 C CA . GLY A 1 369 ? -7.903 -15.229 -8.435 1.00 92.38 369 GLY A CA 1
ATOM 2733 C C . GLY A 1 369 ? -6.921 -15.435 -7.274 1.00 92.38 369 GLY A C 1
ATOM 2734 O O . GLY A 1 369 ? -7.300 -15.212 -6.128 1.00 92.38 369 GLY A O 1
ATOM 2735 N N . ASN A 1 370 ? -5.676 -15.852 -7.537 1.00 94.06 370 ASN A N 1
ATOM 2736 C CA . ASN A 1 370 ? -4.652 -16.148 -6.522 1.00 94.06 370 ASN A CA 1
ATOM 2737 C C . ASN A 1 370 ? -3.863 -14.906 -6.049 1.00 94.06 370 ASN A C 1
ATOM 2739 O O . ASN A 1 370 ? -2.683 -14.982 -5.693 1.00 94.06 370 ASN A O 1
ATOM 2743 N N . VAL A 1 371 ? -4.538 -13.760 -6.029 1.00 97.25 371 VAL A N 1
ATOM 2744 C CA . VAL A 1 371 ? -4.027 -12.506 -5.471 1.00 97.25 371 VAL A CA 1
ATOM 2745 C C . VAL A 1 371 ? -4.129 -12.507 -3.941 1.00 97.25 371 VAL A C 1
ATOM 2747 O O . VAL A 1 371 ? -4.875 -13.292 -3.354 1.00 97.25 371 VAL A O 1
ATOM 2750 N N . GLY A 1 372 ? -3.383 -11.619 -3.288 1.00 97.44 372 GLY A N 1
ATOM 2751 C CA . GLY A 1 372 ? -3.505 -11.367 -1.857 1.00 97.44 372 GLY A CA 1
ATOM 2752 C C . GLY A 1 372 ? -4.768 -10.578 -1.504 1.00 97.44 372 GLY A C 1
ATOM 2753 O O . GLY A 1 372 ? -5.439 -10.014 -2.370 1.00 97.44 372 GLY A O 1
ATOM 2754 N N . ASN A 1 373 ? -5.064 -10.483 -0.210 1.00 97.88 373 ASN A N 1
ATOM 2755 C CA . ASN A 1 373 ? -5.991 -9.484 0.325 1.00 97.88 373 ASN A CA 1
ATOM 2756 C C . ASN A 1 373 ? -5.409 -8.070 0.174 1.00 97.88 373 ASN A C 1
ATOM 2758 O O . ASN A 1 373 ? -6.135 -7.139 -0.162 1.00 97.88 373 ASN A O 1
ATOM 2762 N N . ILE A 1 374 ? -4.090 -7.935 0.343 1.00 98.62 374 ILE A N 1
ATOM 2763 C CA . ILE A 1 374 ? -3.332 -6.713 0.047 1.00 98.62 374 ILE A CA 1
ATOM 2764 C C . ILE A 1 374 ? -2.277 -7.027 -1.012 1.00 98.62 374 ILE A C 1
ATOM 2766 O O . ILE A 1 374 ? -1.535 -8.001 -0.886 1.00 98.62 374 ILE A O 1
ATOM 2770 N N . ASN A 1 375 ? -2.224 -6.216 -2.067 1.00 98.88 375 ASN A N 1
ATOM 2771 C CA . ASN A 1 375 ? -1.332 -6.408 -3.204 1.00 98.88 375 ASN A CA 1
ATOM 2772 C C . ASN A 1 375 ? -0.576 -5.111 -3.481 1.00 98.88 375 ASN A C 1
ATOM 2774 O O . ASN A 1 375 ? -1.148 -4.172 -4.026 1.00 98.88 375 ASN A O 1
ATOM 2778 N N . PHE A 1 376 ? 0.700 -5.076 -3.127 1.00 98.88 376 PHE A N 1
ATOM 2779 C CA . PHE A 1 376 ? 1.615 -4.006 -3.497 1.00 98.88 376 PHE A CA 1
ATOM 2780 C C . PHE A 1 376 ? 2.068 -4.221 -4.946 1.00 98.88 376 PHE A C 1
ATOM 2782 O O . PHE A 1 376 ? 2.553 -5.298 -5.289 1.00 98.88 376 PHE A O 1
ATOM 2789 N N . ILE A 1 377 ? 1.876 -3.219 -5.799 1.00 98.88 377 ILE A N 1
ATOM 2790 C CA . ILE A 1 377 ? 2.234 -3.205 -7.219 1.00 98.88 377 ILE A CA 1
ATOM 2791 C C . ILE A 1 377 ? 3.359 -2.190 -7.426 1.00 98.88 377 ILE A C 1
ATOM 2793 O O . ILE A 1 377 ? 3.098 -0.990 -7.378 1.00 98.88 377 ILE A O 1
ATOM 2797 N N . MET A 1 378 ? 4.587 -2.683 -7.602 1.00 98.50 378 MET A N 1
ATOM 2798 C CA . MET A 1 378 ? 5.816 -1.892 -7.716 1.00 98.50 378 MET A CA 1
ATOM 2799 C C . MET A 1 378 ? 6.317 -1.917 -9.171 1.00 98.50 378 MET A C 1
ATOM 2801 O O . MET A 1 378 ? 6.933 -2.915 -9.574 1.00 98.50 378 MET A O 1
ATOM 2805 N N . PRO A 1 379 ? 6.045 -0.876 -9.975 1.00 98.62 379 PRO A N 1
ATOM 2806 C CA . PRO A 1 379 ? 6.724 -0.682 -11.251 1.00 98.62 379 PRO A CA 1
ATOM 2807 C C . PRO A 1 379 ? 8.236 -0.505 -11.049 1.00 98.62 379 PRO A C 1
ATOM 2809 O O . PRO A 1 379 ? 8.715 -0.340 -9.925 1.00 98.62 379 PRO A O 1
ATOM 2812 N N . ASP A 1 380 ? 8.993 -0.574 -12.135 1.00 98.00 380 ASP A N 1
ATOM 2813 C CA . ASP A 1 380 ? 10.431 -0.333 -12.108 1.00 98.00 380 ASP A CA 1
ATOM 2814 C C . ASP A 1 380 ? 10.768 1.162 -12.100 1.00 98.00 380 ASP A C 1
ATOM 2816 O O . ASP A 1 380 ? 9.912 1.993 -12.387 1.00 98.00 380 ASP A O 1
ATOM 2820 N N . GLN A 1 381 ? 12.030 1.516 -11.831 1.00 97.50 381 GLN A N 1
ATOM 2821 C CA . GLN A 1 381 ? 12.447 2.921 -11.682 1.00 97.50 381 GLN A CA 1
ATOM 2822 C C . GLN A 1 381 ? 12.168 3.841 -12.897 1.00 97.50 381 GLN A C 1
ATOM 2824 O O . GLN A 1 381 ? 12.278 5.070 -12.792 1.00 97.50 381 GLN A O 1
ATOM 2829 N N . CYS A 1 382 ? 11.870 3.286 -14.080 1.00 96.81 382 CYS A N 1
ATOM 2830 C CA . CYS A 1 382 ? 11.405 4.079 -15.214 1.00 96.81 382 CYS A CA 1
ATOM 2831 C C . CYS A 1 382 ? 9.878 4.232 -15.219 1.00 96.81 382 CYS A C 1
ATOM 2833 O O . CYS A 1 382 ? 9.377 5.318 -15.513 1.00 96.81 382 CYS A O 1
ATOM 2835 N N . ASP A 1 383 ? 9.139 3.154 -14.956 1.00 98.06 383 ASP A N 1
ATOM 2836 C CA . ASP A 1 383 ? 7.675 3.131 -14.996 1.00 98.06 383 ASP A CA 1
ATOM 2837 C C . ASP A 1 383 ? 7.017 3.629 -13.679 1.00 98.06 383 ASP A C 1
ATOM 2839 O O . ASP A 1 383 ? 5.850 4.023 -13.698 1.00 98.06 383 ASP A O 1
ATOM 2843 N N . ASP A 1 384 ? 7.763 3.733 -12.570 1.00 97.75 384 ASP A N 1
ATOM 2844 C CA . ASP A 1 384 ? 7.344 4.342 -11.289 1.00 97.75 384 ASP A CA 1
ATOM 2845 C C . ASP A 1 384 ? 7.611 5.860 -11.205 1.00 97.75 384 ASP A C 1
ATOM 2847 O O . ASP A 1 384 ? 7.099 6.531 -10.312 1.00 97.75 384 ASP A O 1
ATOM 2851 N N . MET A 1 385 ? 8.340 6.420 -12.179 1.00 97.69 385 MET A N 1
ATOM 2852 C CA . MET A 1 385 ? 8.763 7.824 -12.276 1.00 97.69 385 MET A CA 1
ATOM 2853 C C . MET A 1 385 ? 9.993 8.266 -11.447 1.00 97.69 385 MET A C 1
ATOM 2855 O O . MET A 1 385 ? 10.269 9.472 -11.393 1.00 97.69 385 MET A O 1
ATOM 2859 N N . HIS A 1 386 ? 10.791 7.359 -10.881 1.00 94.69 386 HIS A N 1
ATOM 2860 C CA . HIS A 1 386 ? 11.969 7.675 -10.049 1.00 94.69 386 HIS A CA 1
ATOM 2861 C C . HIS A 1 386 ? 13.127 8.343 -10.828 1.00 94.69 386 HIS A C 1
ATOM 2863 O O . HIS A 1 386 ? 13.901 9.123 -10.278 1.00 94.69 386 HIS A O 1
ATOM 2869 N N . SER A 1 387 ? 13.223 8.116 -12.139 1.00 94.12 387 SER A N 1
ATOM 2870 C CA . SER A 1 387 ? 14.334 8.513 -13.026 1.00 94.12 387 SER A CA 1
ATOM 2871 C C . SER A 1 387 ? 15.621 7.718 -12.836 1.00 94.12 387 SER A C 1
ATOM 2873 O O . SER A 1 387 ? 16.211 7.682 -11.758 1.00 94.12 387 SER A O 1
ATOM 2875 N N . ILE A 1 388 ? 16.117 7.172 -13.950 1.00 94.62 388 ILE A N 1
ATOM 2876 C CA . ILE A 1 388 ? 17.416 6.504 -14.058 1.00 94.62 388 ILE A CA 1
ATOM 2877 C C . ILE A 1 388 ? 18.087 6.787 -15.406 1.00 94.62 388 ILE A C 1
ATOM 2879 O O . ILE A 1 388 ? 17.449 7.106 -16.411 1.00 94.62 388 ILE A O 1
ATOM 2883 N N . ASN A 1 389 ? 19.409 6.632 -15.446 1.00 93.00 389 ASN A N 1
ATOM 2884 C CA . ASN A 1 389 ? 20.174 6.763 -16.683 1.00 93.00 389 ASN A CA 1
ATOM 2885 C C . ASN A 1 389 ? 20.177 5.437 -17.449 1.00 93.00 389 ASN A C 1
ATOM 2887 O O . ASN A 1 389 ? 20.882 4.501 -17.073 1.00 93.00 389 ASN A O 1
ATOM 2891 N N . VAL A 1 390 ? 19.436 5.382 -18.556 1.00 96.69 390 VAL A N 1
ATOM 2892 C CA . VAL A 1 390 ? 19.397 4.221 -19.455 1.00 96.69 390 VAL A CA 1
ATOM 2893 C C . VAL A 1 390 ? 19.979 4.612 -20.802 1.00 96.69 390 VAL A C 1
ATOM 2895 O O . VAL A 1 390 ? 19.473 5.522 -21.453 1.00 96.69 390 VAL A O 1
ATOM 2898 N N . SER A 1 391 ? 21.026 3.915 -21.236 1.00 96.50 391 SER A N 1
ATOM 2899 C CA . SER A 1 391 ? 21.725 4.209 -22.489 1.00 96.50 391 SER A CA 1
ATOM 2900 C C . SER A 1 391 ? 21.878 2.957 -23.337 1.00 96.50 391 SER A C 1
ATOM 2902 O O . SER A 1 391 ? 22.100 1.862 -22.827 1.00 96.50 391 SER A O 1
ATOM 2904 N N . GLY A 1 392 ? 21.806 3.134 -24.649 1.00 96.94 392 GLY A N 1
ATOM 2905 C CA . GLY A 1 392 ? 21.918 2.064 -25.629 1.00 96.94 392 GLY A CA 1
ATOM 2906 C C . GLY A 1 392 ? 22.656 2.510 -26.879 1.00 96.94 392 GLY A C 1
ATOM 2907 O O . GLY A 1 392 ? 23.371 3.514 -26.869 1.00 96.94 392 GLY A O 1
ATOM 2908 N N . LYS A 1 393 ? 22.484 1.760 -27.971 1.00 97.38 393 LYS A N 1
ATOM 2909 C CA . LYS A 1 393 ? 23.083 2.092 -29.271 1.00 97.38 393 LYS A CA 1
ATOM 2910 C C . LYS A 1 393 ? 22.052 2.134 -30.393 1.00 97.38 393 LYS A C 1
ATOM 2912 O O . LYS A 1 393 ? 21.231 1.229 -30.506 1.00 97.38 393 LYS A O 1
ATOM 2917 N N . ALA A 1 394 ? 22.169 3.134 -31.265 1.00 95.81 394 ALA A N 1
ATOM 2918 C CA . ALA A 1 394 ? 21.483 3.215 -32.553 1.00 95.81 394 ALA A CA 1
ATOM 2919 C C . ALA A 1 394 ? 22.536 3.387 -33.656 1.00 95.81 394 ALA A C 1
ATOM 2921 O O . ALA A 1 394 ? 23.301 4.350 -33.639 1.00 95.81 394 ALA A O 1
ATOM 2922 N N . GLY A 1 395 ? 22.645 2.431 -34.584 1.00 90.56 395 GLY A N 1
ATOM 2923 C CA . GLY A 1 395 ? 23.660 2.494 -35.650 1.00 90.56 395 GLY A CA 1
ATOM 2924 C C . GLY A 1 395 ? 25.107 2.590 -35.136 1.00 90.56 395 GLY A C 1
ATOM 2925 O O . GLY A 1 395 ? 25.943 3.232 -35.761 1.00 90.56 395 GLY A O 1
ATOM 2926 N N . GLY A 1 396 ? 25.397 2.005 -33.967 1.00 90.56 396 GLY A N 1
ATOM 2927 C CA . GLY A 1 396 ? 26.714 2.062 -33.317 1.00 90.56 396 GLY A CA 1
ATOM 2928 C C . GLY A 1 396 ? 26.978 3.320 -32.480 1.00 90.56 396 GLY A C 1
ATOM 2929 O O . GLY A 1 396 ? 27.964 3.344 -31.745 1.00 90.56 396 GLY A O 1
ATOM 2930 N N . VAL A 1 397 ? 26.093 4.319 -32.527 1.00 95.38 397 VAL A N 1
ATOM 2931 C CA . VAL A 1 397 ? 26.192 5.563 -31.751 1.00 95.38 397 VAL A CA 1
ATOM 2932 C C . VAL A 1 397 ? 25.449 5.414 -30.426 1.00 95.38 397 VAL A C 1
ATOM 2934 O O . VAL A 1 397 ? 24.323 4.918 -30.402 1.00 95.38 397 VAL A O 1
ATOM 2937 N N . THR A 1 398 ? 26.076 5.839 -29.327 1.00 96.94 398 THR A N 1
ATOM 2938 C CA . THR A 1 398 ? 25.456 5.835 -27.996 1.00 96.94 398 THR A CA 1
ATOM 2939 C C . THR A 1 398 ? 24.390 6.921 -27.888 1.00 96.94 398 THR A C 1
ATOM 2941 O O . THR A 1 398 ? 24.647 8.071 -28.238 1.00 96.94 398 THR A O 1
ATOM 2944 N N . ALA A 1 399 ? 23.222 6.568 -27.356 1.00 96.69 399 ALA A N 1
ATOM 2945 C CA . ALA A 1 399 ? 22.156 7.509 -27.026 1.00 96.69 399 ALA A CA 1
ATOM 2946 C C . ALA A 1 399 ? 21.403 7.061 -25.764 1.00 96.69 399 ALA A C 1
ATOM 2948 O O . ALA A 1 399 ? 21.435 5.881 -25.405 1.00 96.69 399 ALA A O 1
ATOM 2949 N N . THR A 1 400 ? 20.741 8.009 -25.105 1.00 96.19 400 THR A N 1
ATOM 2950 C CA . THR A 1 400 ? 19.952 7.792 -23.882 1.00 96.19 400 THR A CA 1
ATOM 2951 C C . THR A 1 400 ? 18.496 7.489 -24.235 1.00 96.19 400 THR A C 1
ATOM 2953 O O . THR A 1 400 ? 17.984 8.012 -25.225 1.00 96.19 400 THR A O 1
ATOM 2956 N N . ALA A 1 401 ? 17.834 6.664 -23.423 1.00 96.75 401 ALA A N 1
ATOM 2957 C CA . ALA A 1 401 ? 16.395 6.439 -23.492 1.00 96.75 401 ALA A CA 1
ATOM 2958 C C . ALA A 1 401 ? 15.625 7.759 -23.375 1.00 96.75 401 ALA A C 1
ATOM 2960 O O . ALA A 1 401 ? 16.011 8.663 -22.630 1.00 96.75 401 ALA A O 1
ATOM 2961 N N . SER A 1 402 ? 14.521 7.859 -24.105 1.00 95.25 402 SER A N 1
ATOM 2962 C CA . SER A 1 402 ? 13.781 9.111 -24.260 1.00 95.25 402 SER A CA 1
ATOM 2963 C C . SER A 1 402 ? 12.849 9.457 -23.094 1.00 95.25 402 SER A C 1
ATOM 2965 O O . SER A 1 402 ? 12.390 10.599 -23.001 1.00 95.25 402 SER A O 1
ATOM 2967 N N . ASP A 1 403 ? 12.563 8.487 -22.221 1.00 94.94 403 ASP A N 1
ATOM 2968 C CA . ASP A 1 403 ? 11.482 8.569 -21.237 1.00 94.94 403 ASP A CA 1
ATOM 2969 C C . ASP A 1 403 ? 11.764 7.891 -19.885 1.00 94.94 403 ASP A C 1
ATOM 2971 O O . ASP A 1 403 ? 10.853 7.766 -19.078 1.00 94.94 403 ASP A O 1
ATOM 2975 N N . CYS A 1 404 ? 13.008 7.490 -19.608 1.00 95.88 404 CYS A N 1
ATOM 2976 C CA . CYS A 1 404 ? 13.436 6.996 -18.287 1.00 95.88 404 CYS A CA 1
ATOM 2977 C C . CYS A 1 404 ? 14.017 8.105 -17.388 1.00 95.88 404 CYS A C 1
ATOM 2979 O O . CYS A 1 404 ? 14.521 7.828 -16.305 1.00 95.88 404 CYS A O 1
ATOM 2981 N N . SER A 1 405 ? 14.010 9.360 -17.843 1.00 94.50 405 SER A N 1
ATOM 2982 C CA . SER A 1 405 ? 14.442 10.527 -17.066 1.00 94.50 405 SER A CA 1
ATOM 2983 C C . SER A 1 405 ? 13.816 11.815 -17.615 1.00 94.50 405 SER A C 1
ATOM 2985 O O . SER A 1 405 ? 13.214 11.825 -18.694 1.00 94.50 405 SER A O 1
ATOM 2987 N N . GLY A 1 406 ? 13.957 12.917 -16.874 1.00 93.38 406 GLY A N 1
ATOM 2988 C CA . GLY A 1 406 ? 13.386 14.212 -17.252 1.00 93.38 406 GLY A CA 1
ATOM 2989 C C . GLY A 1 406 ? 11.857 14.226 -17.168 1.00 93.38 406 GLY A C 1
ATOM 2990 O O . GLY A 1 406 ? 11.252 13.383 -16.518 1.00 93.38 406 GLY A O 1
ATOM 2991 N N . SER A 1 407 ? 11.199 15.183 -17.827 1.00 93.69 407 SER A N 1
ATOM 2992 C CA . SER A 1 407 ? 9.733 15.333 -17.744 1.00 93.69 407 SER A CA 1
ATOM 2993 C C . SER A 1 407 ? 8.955 14.172 -18.368 1.00 93.69 407 SER A C 1
ATOM 2995 O O . SER A 1 407 ? 7.835 13.879 -17.959 1.00 93.69 407 SER A O 1
ATOM 2997 N N . ASN A 1 408 ? 9.544 13.513 -19.367 1.00 95.06 408 ASN A N 1
ATOM 2998 C CA . ASN A 1 408 ? 8.897 12.470 -20.162 1.00 95.06 408 ASN A CA 1
ATOM 2999 C C . ASN A 1 408 ? 8.567 11.219 -19.342 1.00 95.06 408 ASN A C 1
ATOM 3001 O O . ASN A 1 408 ? 7.629 10.497 -19.680 1.00 95.06 408 ASN A O 1
ATOM 3005 N N . ILE A 1 409 ? 9.290 11.008 -18.240 1.00 96.00 409 ILE A N 1
ATOM 3006 C CA . ILE A 1 409 ? 9.061 9.883 -17.338 1.00 96.00 409 ILE A CA 1
ATOM 3007 C C . ILE A 1 409 ? 7.664 9.900 -16.714 1.00 96.00 409 ILE A C 1
ATOM 3009 O O . ILE A 1 409 ? 7.077 8.850 -16.478 1.00 96.00 409 ILE A O 1
ATOM 3013 N N . ILE A 1 410 ? 7.079 11.089 -16.528 1.00 97.12 410 ILE A N 1
ATOM 3014 C CA . ILE A 1 410 ? 5.721 11.219 -15.997 1.00 97.12 410 ILE A CA 1
ATOM 3015 C C . ILE A 1 410 ? 4.717 10.614 -16.984 1.00 97.12 410 ILE A C 1
ATOM 3017 O O . ILE A 1 410 ? 3.848 9.852 -16.582 1.00 97.12 410 ILE A O 1
ATOM 3021 N N . THR A 1 411 ? 4.864 10.878 -18.285 1.00 96.56 411 THR A N 1
ATOM 3022 C CA . THR A 1 411 ? 3.997 10.271 -19.309 1.00 96.56 411 THR A CA 1
ATOM 3023 C C . THR A 1 411 ? 4.237 8.772 -19.448 1.00 96.56 411 THR A C 1
ATOM 3025 O O . THR A 1 411 ? 3.290 8.019 -19.680 1.00 96.56 411 THR A O 1
ATOM 3028 N N . ARG A 1 412 ? 5.480 8.311 -19.279 1.00 96.31 412 ARG A N 1
ATOM 3029 C CA . ARG A 1 412 ? 5.790 6.879 -19.221 1.00 96.31 412 ARG A CA 1
ATOM 3030 C C . ARG A 1 412 ? 5.034 6.192 -18.080 1.00 96.31 412 ARG A C 1
ATOM 3032 O O . ARG A 1 412 ? 4.276 5.263 -18.360 1.00 96.31 412 ARG A O 1
ATOM 3039 N N . GLY A 1 413 ? 5.183 6.681 -16.850 1.00 97.81 413 GLY A N 1
ATOM 3040 C CA . GLY A 1 413 ? 4.502 6.107 -15.692 1.00 97.81 413 GLY A CA 1
ATOM 3041 C C . GLY A 1 413 ? 2.979 6.257 -15.762 1.00 97.81 413 GLY A C 1
ATOM 3042 O O . GLY A 1 413 ? 2.258 5.324 -15.435 1.00 97.81 413 GLY A O 1
ATOM 3043 N N . ASP A 1 414 ? 2.458 7.368 -16.294 1.00 98.19 414 ASP A N 1
ATOM 3044 C CA . ASP A 1 414 ? 1.016 7.576 -16.504 1.00 98.19 414 ASP A CA 1
ATOM 3045 C C . ASP A 1 414 ? 0.405 6.498 -17.416 1.00 98.19 414 ASP A C 1
ATOM 3047 O O . ASP A 1 414 ? -0.647 5.929 -17.114 1.00 98.19 414 ASP A O 1
ATOM 3051 N N . ASN A 1 415 ? 1.100 6.160 -18.508 1.00 97.38 415 ASN A N 1
ATOM 3052 C CA . ASN A 1 415 ? 0.698 5.079 -19.405 1.00 97.38 415 ASN A CA 1
ATOM 3053 C C . ASN A 1 415 ? 0.795 3.701 -18.736 1.00 97.38 415 ASN A C 1
ATOM 3055 O O . ASN A 1 415 ? -0.050 2.838 -18.987 1.00 97.38 415 ASN A O 1
ATOM 3059 N N . TYR A 1 416 ? 1.804 3.484 -17.892 1.00 98.38 416 TYR A N 1
ATOM 3060 C CA . TYR A 1 416 ? 1.968 2.221 -17.180 1.00 98.38 416 TYR A CA 1
ATOM 3061 C C . TYR A 1 416 ? 0.876 2.018 -16.120 1.00 98.38 416 TYR A C 1
ATOM 3063 O O . TYR A 1 416 ? 0.229 0.970 -16.088 1.00 98.38 416 TYR A O 1
ATOM 3071 N N . VAL A 1 417 ? 0.563 3.053 -15.334 1.00 98.75 417 VAL A N 1
ATOM 3072 C CA . VAL A 1 417 ? -0.575 3.061 -14.400 1.00 98.75 417 VAL A CA 1
ATOM 3073 C C . VAL A 1 417 ? -1.882 2.769 -15.135 1.00 98.75 417 VAL A C 1
ATOM 3075 O O . VAL A 1 417 ? -2.675 1.950 -14.675 1.00 98.75 417 VAL A O 1
ATOM 3078 N N . ASP A 1 418 ? -2.107 3.377 -16.303 1.00 98.75 418 ASP A N 1
ATOM 3079 C CA . ASP A 1 418 ? -3.280 3.095 -17.136 1.00 98.75 418 ASP A CA 1
ATOM 3080 C C . ASP A 1 418 ? -3.359 1.622 -17.561 1.00 98.75 418 ASP A C 1
ATOM 3082 O O . ASP A 1 418 ? -4.430 1.012 -17.482 1.00 98.75 418 ASP A O 1
ATOM 3086 N N . ALA A 1 419 ? -2.232 1.023 -17.955 1.00 98.56 419 ALA A N 1
ATOM 3087 C CA . ALA A 1 419 ? -2.160 -0.397 -18.282 1.00 98.56 419 ALA A CA 1
ATOM 3088 C C . ALA A 1 419 ? -2.487 -1.282 -17.065 1.00 98.56 419 ALA A C 1
ATOM 3090 O O . ALA A 1 419 ? -3.309 -2.197 -17.182 1.00 98.56 419 ALA A O 1
ATOM 3091 N N . LEU A 1 420 ? -1.921 -0.982 -15.892 1.00 98.81 420 LEU A N 1
ATOM 3092 C CA . LEU A 1 420 ? -2.179 -1.709 -14.645 1.00 98.81 420 LEU A CA 1
ATOM 3093 C C . LEU A 1 420 ? -3.643 -1.607 -14.206 1.00 98.81 420 LEU A C 1
ATOM 3095 O O . LEU A 1 420 ? -4.282 -2.627 -13.938 1.00 98.81 420 LEU A O 1
ATOM 3099 N N . VAL A 1 421 ? -4.208 -0.396 -14.178 1.00 98.88 421 VAL A N 1
ATOM 3100 C CA . VAL A 1 421 ? -5.608 -0.169 -13.792 1.00 98.88 421 VAL A CA 1
ATOM 3101 C C . VAL A 1 421 ? -6.544 -0.921 -14.734 1.00 98.88 421 VAL A C 1
ATOM 3103 O O . VAL A 1 421 ? -7.442 -1.627 -14.273 1.00 98.88 421 VAL A O 1
ATOM 3106 N N . LYS A 1 422 ? -6.322 -0.845 -16.052 1.00 98.75 422 LYS A N 1
ATOM 3107 C CA . LYS A 1 422 ? -7.117 -1.597 -17.036 1.00 98.75 422 LYS A CA 1
ATOM 3108 C C . LYS A 1 422 ? -7.000 -3.103 -16.841 1.00 98.75 422 LYS A C 1
ATOM 3110 O O . LYS A 1 422 ? -8.014 -3.796 -16.900 1.00 98.75 422 LYS A O 1
ATOM 3115 N N . LYS A 1 423 ? -5.795 -3.609 -16.573 1.00 98.50 423 LYS A N 1
ATOM 3116 C CA . LYS A 1 423 ? -5.542 -5.031 -16.313 1.00 98.50 423 LYS A CA 1
ATOM 3117 C C . LYS A 1 423 ? -6.300 -5.524 -15.078 1.00 98.50 423 LYS A C 1
ATOM 3119 O O . LYS A 1 423 ? -6.953 -6.564 -15.145 1.00 98.50 423 LYS A O 1
ATOM 3124 N N . ILE A 1 424 ? -6.308 -4.750 -13.989 1.00 98.81 424 ILE A N 1
ATOM 3125 C CA . ILE A 1 424 ? -7.094 -5.066 -12.785 1.00 98.81 424 ILE A CA 1
ATOM 3126 C C . ILE A 1 424 ? -8.596 -5.004 -13.086 1.00 98.81 424 ILE A C 1
ATOM 3128 O O . ILE A 1 424 ? -9.317 -5.952 -12.765 1.00 98.81 424 ILE A O 1
ATOM 3132 N N . LYS A 1 425 ? -9.074 -3.937 -13.746 1.00 98.69 425 LYS A N 1
ATOM 3133 C CA . LYS A 1 425 ? -10.495 -3.756 -14.100 1.00 98.69 425 LYS A CA 1
ATOM 3134 C C . LYS A 1 425 ? -11.030 -4.854 -15.029 1.00 98.69 425 LYS A C 1
ATOM 3136 O O . LYS A 1 425 ? -12.212 -5.184 -14.963 1.00 98.69 425 LYS A O 1
ATOM 3141 N N . ALA A 1 426 ? -10.171 -5.445 -15.860 1.00 98.31 426 ALA A N 1
ATOM 3142 C CA . ALA A 1 426 ? -10.511 -6.563 -16.740 1.00 98.31 426 ALA A CA 1
ATOM 3143 C C . ALA A 1 426 ? -10.587 -7.926 -16.021 1.00 98.31 426 ALA A C 1
ATOM 3145 O O . ALA A 1 426 ? -11.040 -8.910 -16.609 1.00 98.31 426 ALA A O 1
ATOM 3146 N N . SER A 1 427 ? -10.138 -8.018 -14.766 1.00 98.19 427 SER A N 1
ATOM 3147 C CA . SER A 1 427 ? -10.129 -9.275 -14.017 1.00 98.19 427 SER A CA 1
ATOM 3148 C C . SER A 1 427 ? -11.532 -9.721 -13.589 1.00 98.19 427 SER A C 1
ATOM 3150 O O . SER A 1 427 ? -12.436 -8.916 -13.341 1.00 98.19 427 SER A O 1
ATOM 3152 N N . LYS A 1 428 ? -11.694 -11.037 -13.389 1.00 95.62 428 LYS A N 1
ATOM 3153 C CA . LYS A 1 428 ? -12.924 -11.611 -12.816 1.00 95.62 428 LYS A CA 1
ATOM 3154 C C . LYS A 1 428 ? -13.219 -11.069 -11.416 1.00 95.62 428 LYS A C 1
ATOM 3156 O O . LYS A 1 428 ? -14.383 -10.982 -11.040 1.00 95.62 428 LYS A O 1
ATOM 3161 N N . LEU A 1 429 ? -12.176 -10.703 -10.666 1.00 95.75 429 LEU A N 1
ATOM 3162 C CA . LEU A 1 429 ? -12.292 -10.118 -9.332 1.00 95.75 429 LEU A CA 1
ATOM 3163 C C . LEU A 1 429 ? -13.021 -8.777 -9.390 1.00 95.75 429 LEU A C 1
ATOM 3165 O O . LEU A 1 429 ? -14.021 -8.608 -8.702 1.00 95.75 429 LEU A O 1
ATOM 3169 N N . TRP A 1 430 ? -12.565 -7.867 -10.255 1.00 98.12 430 TRP A N 1
ATOM 3170 C CA . TRP A 1 430 ? -13.174 -6.547 -10.406 1.00 98.12 430 TRP A CA 1
ATOM 3171 C C . TRP A 1 430 ? -14.602 -6.634 -10.947 1.00 98.12 430 TRP A C 1
ATOM 3173 O O . TRP A 1 430 ? -15.506 -5.990 -10.422 1.00 98.12 430 TRP A O 1
ATOM 3183 N N . SER A 1 431 ? -14.829 -7.476 -11.960 1.00 96.81 431 SER A N 1
ATOM 3184 C CA . SER A 1 431 ? -16.154 -7.635 -12.577 1.00 96.81 431 SER A CA 1
ATOM 3185 C C . SER A 1 431 ? -17.205 -8.283 -11.666 1.00 96.81 431 SER A C 1
ATOM 3187 O O . SER A 1 431 ? -18.387 -8.259 -12.000 1.00 96.81 431 SER A O 1
ATOM 3189 N N . ASN A 1 432 ? -16.799 -8.882 -10.541 1.00 96.81 432 ASN A N 1
ATOM 3190 C CA . ASN A 1 432 ? -17.717 -9.492 -9.587 1.00 96.81 432 ASN A CA 1
ATOM 3191 C C . ASN A 1 432 ? -18.235 -8.421 -8.608 1.00 96.81 432 ASN A C 1
ATOM 3193 O O . ASN A 1 432 ? -17.494 -8.044 -7.700 1.00 96.81 432 ASN A O 1
ATOM 3197 N N . PRO A 1 433 ? -19.499 -7.966 -8.718 1.00 95.25 433 PRO A N 1
ATOM 3198 C CA . PRO A 1 433 ? -20.023 -6.901 -7.860 1.00 95.25 433 PRO A CA 1
ATOM 3199 C C . PRO A 1 433 ? -20.127 -7.322 -6.388 1.00 95.25 433 PRO A C 1
ATOM 3201 O O . PRO A 1 433 ? -20.155 -6.470 -5.508 1.00 95.25 433 PRO A O 1
ATOM 3204 N N . GLN A 1 434 ? -20.152 -8.631 -6.112 1.00 96.56 434 GLN A N 1
ATOM 3205 C CA . GLN A 1 434 ? -20.208 -9.167 -4.754 1.00 96.56 434 GLN A CA 1
ATOM 3206 C C . GLN A 1 434 ? -18.829 -9.226 -4.087 1.00 96.56 434 GLN A C 1
ATOM 3208 O O . GLN A 1 434 ? -18.751 -9.448 -2.882 1.00 96.56 434 GLN A O 1
ATOM 3213 N N . LYS A 1 435 ? -17.737 -9.034 -4.840 1.00 96.31 435 LYS A N 1
ATOM 3214 C CA . LYS A 1 435 ? -16.399 -8.822 -4.279 1.00 96.31 435 LYS A CA 1
ATOM 3215 C C . LYS A 1 435 ? -16.130 -7.334 -4.160 1.00 96.31 435 LYS A C 1
ATOM 3217 O O . LYS A 1 435 ? -16.335 -6.594 -5.114 1.00 96.31 435 LYS A O 1
ATOM 3222 N N . LYS A 1 436 ? -15.616 -6.913 -3.014 1.00 97.88 436 LYS A N 1
ATOM 3223 C CA . LYS A 1 436 ? -15.260 -5.522 -2.737 1.00 97.88 436 LYS A CA 1
ATOM 3224 C C . LYS A 1 436 ? -13.786 -5.331 -3.047 1.00 97.88 436 LYS A C 1
ATOM 3226 O O . LYS A 1 436 ? -12.928 -5.774 -2.281 1.00 97.88 436 LYS A O 1
ATOM 3231 N N . VAL A 1 437 ? -13.496 -4.719 -4.189 1.00 98.56 437 VAL A N 1
ATOM 3232 C CA . VAL A 1 437 ? -12.136 -4.552 -4.708 1.00 98.56 437 VAL A CA 1
ATOM 3233 C C . VAL A 1 437 ? -11.843 -3.072 -4.894 1.00 98.56 437 VAL A C 1
ATOM 3235 O O . VAL A 1 437 ? -12.654 -2.364 -5.492 1.00 98.56 437 VAL A O 1
ATOM 3238 N N . ALA A 1 438 ? -10.677 -2.621 -4.431 1.00 98.75 438 ALA A N 1
ATOM 3239 C CA . ALA A 1 438 ? -10.196 -1.272 -4.710 1.00 98.75 438 ALA A CA 1
ATOM 3240 C C . ALA A 1 438 ? -8.795 -1.251 -5.323 1.00 98.75 438 ALA A C 1
ATOM 3242 O O . ALA A 1 438 ? -7.990 -2.165 -5.127 1.00 98.75 438 ALA A O 1
ATOM 3243 N N . ILE A 1 439 ? -8.524 -0.172 -6.053 1.00 98.94 439 ILE A N 1
ATOM 3244 C CA . ILE A 1 439 ? -7.202 0.207 -6.542 1.00 98.94 439 ILE A CA 1
ATOM 3245 C C . ILE A 1 439 ? -6.846 1.541 -5.894 1.00 98.94 439 ILE A C 1
ATOM 3247 O O . ILE A 1 439 ? -7.599 2.505 -6.026 1.00 98.94 439 ILE A O 1
ATOM 3251 N N . VAL A 1 440 ? -5.703 1.579 -5.224 1.00 98.88 440 VAL A N 1
ATOM 3252 C CA . VAL A 1 440 ? -5.048 2.785 -4.729 1.00 98.88 440 VAL A CA 1
ATOM 3253 C C . VAL A 1 440 ? -3.960 3.168 -5.720 1.00 98.88 440 VAL A C 1
ATOM 3255 O O . VAL A 1 440 ? -3.170 2.315 -6.123 1.00 98.88 440 VAL A O 1
ATOM 3258 N N . ILE A 1 441 ? -3.928 4.437 -6.109 1.00 98.88 441 ILE A N 1
ATOM 3259 C CA . ILE A 1 441 ? -2.831 5.038 -6.872 1.00 98.88 441 ILE A CA 1
ATOM 3260 C C . ILE A 1 441 ? -2.180 6.053 -5.948 1.00 98.88 441 ILE A C 1
ATOM 3262 O O . ILE A 1 441 ? -2.843 7.011 -5.544 1.00 98.88 441 ILE A O 1
ATOM 3266 N N . MET A 1 442 ? -0.916 5.834 -5.604 1.00 98.38 442 MET A N 1
ATOM 3267 C CA . MET A 1 442 ? -0.195 6.702 -4.683 1.00 98.38 442 MET A CA 1
ATOM 3268 C C . MET A 1 442 ? 1.282 6.822 -5.038 1.00 98.38 442 MET A C 1
ATOM 3270 O O . MET A 1 442 ? 1.812 6.013 -5.797 1.00 98.38 442 MET A O 1
ATOM 3274 N N . PHE A 1 443 ? 1.932 7.827 -4.462 1.00 98.00 443 PHE A N 1
ATOM 3275 C CA . PHE A 1 443 ? 3.381 7.977 -4.495 1.00 98.00 443 PHE A CA 1
ATOM 3276 C C . PHE A 1 443 ? 3.961 7.776 -3.095 1.00 98.00 443 PHE A C 1
ATOM 3278 O O . PHE A 1 443 ? 3.255 7.940 -2.094 1.00 98.00 443 PHE A O 1
ATOM 3285 N N . ASP A 1 444 ? 5.237 7.419 -3.035 1.00 96.75 444 ASP A N 1
ATOM 3286 C CA . ASP A 1 444 ? 5.990 7.292 -1.791 1.00 96.75 444 ASP A CA 1
ATOM 3287 C C . ASP A 1 444 ? 6.219 8.657 -1.118 1.00 96.75 444 ASP A C 1
ATOM 3289 O O . ASP A 1 444 ? 6.029 8.794 0.085 1.00 96.75 444 ASP A O 1
ATOM 3293 N N . GLU A 1 445 ? 6.567 9.694 -1.882 1.00 93.94 445 GLU A N 1
ATOM 3294 C CA . GLU A 1 445 ? 6.843 11.010 -1.326 1.00 93.94 445 GLU A CA 1
ATOM 3295 C C . GLU A 1 445 ? 6.564 12.190 -2.259 1.00 93.94 445 GLU A C 1
ATOM 3297 O O . GLU A 1 445 ? 6.536 12.084 -3.491 1.00 93.94 445 GLU A O 1
ATOM 3302 N N . GLY A 1 446 ? 6.367 13.350 -1.626 1.00 93.62 446 GLY A N 1
ATOM 3303 C CA . GLY A 1 446 ? 6.285 14.645 -2.283 1.00 93.62 446 GLY A CA 1
ATOM 3304 C C . GLY A 1 446 ? 7.663 15.286 -2.489 1.00 93.62 446 GLY A C 1
ATOM 3305 O O . GLY A 1 446 ? 8.669 14.625 -2.732 1.00 93.62 446 GLY A O 1
ATOM 3306 N N . SER A 1 447 ? 7.704 16.612 -2.419 1.00 93.81 447 SER A N 1
ATOM 3307 C CA . SER A 1 447 ? 8.903 17.441 -2.596 1.00 93.81 447 SER A CA 1
ATOM 3308 C C . SER A 1 447 ? 9.034 18.597 -1.593 1.00 93.81 447 SER A C 1
ATOM 3310 O O . SER A 1 447 ? 10.002 19.360 -1.663 1.00 93.81 447 SER A O 1
ATOM 3312 N N . ALA A 1 448 ? 8.088 18.772 -0.663 1.00 92.25 448 ALA A N 1
ATOM 3313 C CA . ALA A 1 448 ? 8.192 19.813 0.357 1.00 92.25 448 ALA A CA 1
ATOM 3314 C C . ALA A 1 448 ? 9.139 19.403 1.500 1.00 92.25 448 ALA A C 1
ATOM 3316 O O . ALA A 1 448 ? 8.945 18.403 2.186 1.00 92.25 448 ALA A O 1
ATOM 3317 N N . THR A 1 449 ? 10.141 20.239 1.769 1.00 89.44 449 THR A N 1
ATOM 3318 C CA . THR A 1 449 ? 11.177 19.993 2.793 1.00 89.44 449 THR A CA 1
ATOM 3319 C C . THR A 1 449 ? 11.028 20.859 4.047 1.00 89.44 449 THR A C 1
ATOM 3321 O O . THR A 1 449 ? 11.823 20.751 4.981 1.00 89.44 449 THR A O 1
ATOM 3324 N N . ALA A 1 450 ? 10.034 21.749 4.072 1.00 85.00 450 ALA A N 1
ATOM 3325 C CA . ALA A 1 450 ? 9.786 22.677 5.168 1.00 85.00 450 ALA A CA 1
ATOM 3326 C C . ALA A 1 450 ? 8.298 23.047 5.267 1.00 85.00 450 ALA A C 1
ATOM 3328 O O . ALA A 1 450 ? 7.523 22.826 4.337 1.00 85.00 450 ALA A O 1
ATOM 3329 N N . GLY A 1 451 ? 7.917 23.674 6.382 1.00 86.19 451 GLY A N 1
ATOM 3330 C CA . GLY A 1 451 ? 6.530 24.057 6.651 1.00 86.19 451 GLY A CA 1
ATOM 3331 C C . GLY A 1 451 ? 5.687 22.865 7.099 1.00 86.19 451 GLY A C 1
ATOM 3332 O O . GLY A 1 451 ? 6.181 21.993 7.809 1.00 86.19 451 GLY A O 1
ATOM 3333 N N . PHE A 1 452 ? 4.414 22.831 6.703 1.00 86.50 452 PHE A N 1
ATOM 3334 C CA . PHE A 1 452 ? 3.545 21.673 6.914 1.00 86.50 452 PHE A CA 1
ATOM 3335 C C . PHE A 1 452 ? 3.841 20.622 5.847 1.00 86.50 452 PHE A C 1
ATOM 3337 O O . PHE A 1 452 ? 3.076 20.463 4.912 1.00 86.50 452 PHE A O 1
ATOM 3344 N N . ASN A 1 453 ? 4.993 19.963 5.930 1.00 89.69 453 ASN A N 1
ATOM 3345 C CA . ASN A 1 453 ? 5.416 18.941 4.971 1.00 89.69 453 ASN A CA 1
ATOM 3346 C C . ASN A 1 453 ? 5.230 17.507 5.494 1.00 89.69 453 ASN A C 1
ATOM 3348 O O . ASN A 1 453 ? 5.753 16.556 4.923 1.00 89.69 453 ASN A O 1
ATOM 3352 N N . SER A 1 454 ? 4.497 17.341 6.586 1.00 91.25 454 SER A N 1
ATOM 3353 C CA . SER A 1 454 ? 4.106 16.045 7.118 1.00 91.25 454 SER A CA 1
ATOM 3354 C C . SER A 1 454 ? 2.835 16.204 7.927 1.00 91.25 454 SER A C 1
ATOM 3356 O O . SER A 1 454 ? 2.522 17.307 8.383 1.00 91.25 454 SER A O 1
ATOM 3358 N N . CYS A 1 455 ? 2.143 15.098 8.156 1.00 91.81 455 CYS A N 1
ATOM 3359 C CA . CYS A 1 455 ? 1.068 15.039 9.122 1.00 91.81 455 CYS A CA 1
ATOM 3360 C C . CYS A 1 455 ? 0.943 13.637 9.708 1.00 91.81 455 CYS A C 1
ATOM 3362 O O . CYS A 1 455 ? 1.571 12.679 9.252 1.00 91.81 455 CYS A O 1
ATOM 3364 N N . CYS A 1 456 ? 0.069 13.571 10.709 1.00 91.75 456 CYS A N 1
ATOM 3365 C CA . CYS A 1 456 ? -0.473 12.393 11.358 1.00 91.75 456 CYS A CA 1
ATOM 3366 C C . CYS A 1 456 ? 0.594 11.398 11.797 1.00 91.75 456 CYS A C 1
ATOM 3368 O O . CYS A 1 456 ? 1.047 10.561 11.022 1.00 91.75 456 CYS A O 1
ATOM 3370 N N . GLY A 1 457 ? 0.956 11.466 13.074 1.00 90.56 457 GLY A N 1
ATOM 3371 C CA . GLY A 1 457 ? 1.924 10.596 13.725 1.00 90.56 457 GLY A CA 1
ATOM 3372 C C . GLY A 1 457 ? 3.365 10.919 13.373 1.00 90.56 457 GLY A C 1
ATOM 3373 O O . GLY A 1 457 ? 4.229 10.103 13.650 1.00 90.56 457 GLY A O 1
ATOM 3374 N N . TRP A 1 458 ? 3.649 12.066 12.766 1.00 91.19 458 TRP A N 1
ATOM 3375 C CA . TRP A 1 458 ? 4.996 12.485 12.384 1.00 91.19 458 TRP A CA 1
ATOM 3376 C C . TRP A 1 458 ? 5.825 13.002 13.576 1.00 91.19 458 TRP A C 1
ATOM 3378 O O . TRP A 1 458 ? 5.319 13.173 14.685 1.00 91.19 458 TRP A O 1
ATOM 3388 N N . ASN A 1 459 ? 7.116 13.240 13.358 1.00 90.69 459 ASN A N 1
ATOM 3389 C CA . ASN A 1 459 ? 8.027 13.892 14.291 1.00 90.69 459 ASN A CA 1
ATOM 3390 C C . ASN A 1 459 ? 7.861 15.420 14.213 1.00 90.69 459 ASN A C 1
ATOM 3392 O O . ASN A 1 459 ? 8.579 16.102 13.472 1.00 90.69 459 ASN A O 1
ATOM 3396 N N . THR A 1 460 ? 6.914 15.945 14.993 1.00 84.62 460 THR A N 1
ATOM 3397 C CA . THR A 1 460 ? 6.497 17.348 14.939 1.00 84.62 460 THR A CA 1
ATOM 3398 C C . THR A 1 460 ? 7.663 18.328 15.051 1.00 84.62 460 THR A C 1
ATOM 3400 O O . THR A 1 460 ? 8.524 18.228 15.927 1.00 84.62 460 THR A O 1
ATOM 3403 N N . ALA A 1 461 ? 7.687 19.290 14.124 1.00 81.94 461 ALA A N 1
ATOM 3404 C CA . ALA A 1 461 ? 8.714 20.323 13.987 1.00 81.94 461 ALA A CA 1
ATOM 3405 C C . ALA A 1 461 ? 10.157 19.778 13.924 1.00 81.94 461 ALA A C 1
ATOM 3407 O O . ALA A 1 461 ? 11.098 20.470 14.319 1.00 81.94 461 ALA A O 1
ATOM 3408 N N . ASN A 1 462 ? 10.344 18.550 13.421 1.00 85.25 462 ASN A N 1
ATOM 3409 C CA . ASN A 1 462 ? 11.637 17.863 13.389 1.00 85.25 462 ASN A CA 1
ATOM 3410 C C . ASN A 1 462 ? 12.290 17.775 14.777 1.00 85.25 462 ASN A C 1
ATOM 3412 O O . ASN A 1 462 ? 13.505 17.974 14.915 1.00 85.25 462 ASN A O 1
ATOM 3416 N N . SER A 1 463 ? 11.476 17.499 15.800 1.00 86.19 463 SER A N 1
ATOM 3417 C CA . SER A 1 463 ? 11.900 17.440 17.193 1.00 86.19 463 SER A CA 1
ATOM 3418 C C . SER A 1 463 ? 13.143 16.568 17.380 1.00 86.19 463 SER A C 1
ATOM 3420 O O . SER A 1 463 ? 13.273 15.447 16.874 1.00 86.19 463 SER A O 1
ATOM 3422 N N . THR A 1 464 ? 14.086 17.099 18.155 1.00 92.12 464 THR A N 1
ATOM 3423 C CA . THR A 1 464 ? 15.346 16.436 18.508 1.00 92.12 464 THR A CA 1
ATOM 3424 C C . THR A 1 464 ? 15.215 15.533 19.732 1.00 92.12 464 THR A C 1
ATOM 3426 O O . THR A 1 464 ? 16.209 14.950 20.164 1.00 92.12 464 THR A O 1
ATOM 3429 N N . VAL A 1 465 ? 14.007 15.406 20.288 1.00 92.38 465 VAL A N 1
ATOM 3430 C CA . VAL A 1 465 ? 13.721 14.582 21.473 1.00 92.38 465 VAL A CA 1
ATOM 3431 C C . VAL A 1 465 ? 12.738 13.441 21.205 1.00 92.38 465 VAL A C 1
ATOM 3433 O O . VAL A 1 465 ? 12.474 12.668 22.124 1.00 92.38 465 VAL A O 1
ATOM 3436 N N . ALA A 1 466 ? 12.236 13.310 19.971 1.00 93.19 466 ALA A N 1
ATOM 3437 C CA . ALA A 1 466 ? 11.288 12.268 19.583 1.00 93.19 466 ALA A CA 1
ATOM 3438 C C . ALA A 1 466 ? 11.838 10.855 19.826 1.00 93.19 466 ALA A C 1
ATOM 3440 O O . ALA A 1 466 ? 13.007 10.567 19.540 1.00 93.19 466 ALA A O 1
ATOM 3441 N N . LYS A 1 467 ? 10.975 9.965 20.327 1.00 94.62 467 LYS A N 1
ATOM 3442 C CA . LYS A 1 467 ? 11.274 8.548 20.583 1.00 94.62 467 LYS A CA 1
ATOM 3443 C C . LYS A 1 467 ? 10.047 7.686 20.271 1.00 94.62 467 LYS A C 1
ATOM 3445 O O . LYS A 1 467 ? 8.930 8.132 20.527 1.00 94.62 467 LYS A O 1
ATOM 3450 N N . PRO A 1 468 ? 10.218 6.445 19.782 1.00 95.12 468 PRO A N 1
ATOM 3451 C CA . PRO A 1 468 ? 9.091 5.534 19.668 1.00 95.12 468 PRO A CA 1
ATOM 3452 C C . PRO A 1 468 ? 8.632 5.139 21.070 1.00 95.12 468 PRO A C 1
ATOM 3454 O O . PRO A 1 468 ? 9.431 5.138 22.009 1.00 95.12 468 PRO A O 1
ATOM 3457 N N . LEU A 1 469 ? 7.367 4.755 21.228 1.00 96.38 469 LEU A N 1
ATOM 3458 C CA . LEU A 1 469 ? 6.898 4.147 22.472 1.00 96.38 469 LEU A CA 1
ATOM 3459 C C . LEU A 1 469 ? 6.850 2.626 22.369 1.00 96.38 469 LEU A C 1
ATOM 3461 O O . LEU A 1 469 ? 6.343 2.065 21.396 1.00 96.38 469 LEU A O 1
ATOM 3465 N N . LYS A 1 470 ? 7.279 1.961 23.441 1.00 94.94 470 LYS A N 1
ATOM 3466 C CA . LYS A 1 470 ? 7.065 0.529 23.658 1.00 94.94 470 LYS A CA 1
ATOM 3467 C C . LYS A 1 470 ? 6.138 0.289 24.836 1.00 94.94 470 LYS A C 1
ATOM 3469 O O . LYS A 1 470 ? 6.107 1.063 25.796 1.00 94.94 470 LYS A O 1
ATOM 3474 N N . ARG A 1 471 ? 5.403 -0.817 24.766 1.00 95.00 471 ARG A N 1
ATOM 3475 C CA . ARG A 1 471 ? 4.531 -1.262 25.849 1.00 95.00 471 ARG A CA 1
ATOM 3476 C C . ARG A 1 471 ? 5.333 -2.060 26.870 1.00 95.00 471 ARG A C 1
ATOM 3478 O O . ARG A 1 471 ? 6.052 -2.991 26.512 1.00 95.00 471 ARG A O 1
ATOM 3485 N N . ASN A 1 472 ? 5.178 -1.708 28.135 1.00 95.62 472 ASN A N 1
ATOM 3486 C CA . ASN A 1 472 ? 5.771 -2.400 29.268 1.00 95.62 472 ASN A CA 1
ATOM 3487 C C . ASN A 1 472 ? 4.913 -3.615 29.668 1.00 95.62 472 ASN A C 1
ATOM 3489 O O . ASN A 1 472 ? 3.743 -3.727 29.295 1.00 95.62 472 ASN A O 1
ATOM 3493 N N . ALA A 1 473 ? 5.481 -4.529 30.460 1.00 95.44 473 ALA A N 1
ATOM 3494 C CA . ALA A 1 473 ? 4.780 -5.736 30.914 1.00 95.44 473 ALA A CA 1
ATOM 3495 C C . ALA A 1 473 ? 3.539 -5.438 31.781 1.00 95.44 473 ALA A C 1
ATOM 3497 O O . ALA A 1 473 ? 2.603 -6.231 31.802 1.00 95.44 473 ALA A O 1
ATOM 3498 N N . ASP A 1 474 ? 3.516 -4.288 32.459 1.00 94.88 474 ASP A N 1
ATOM 3499 C CA . ASP A 1 474 ? 2.381 -3.798 33.253 1.00 94.88 474 ASP A CA 1
ATOM 3500 C C . ASP A 1 474 ? 1.291 -3.106 32.407 1.00 94.88 474 ASP A C 1
ATOM 3502 O O . ASP A 1 474 ? 0.271 -2.669 32.934 1.00 94.88 474 ASP A O 1
ATOM 3506 N N . GLY A 1 475 ? 1.493 -3.010 31.090 1.00 92.56 475 GLY A N 1
ATOM 3507 C CA . GLY A 1 475 ? 0.575 -2.379 30.151 1.00 92.56 475 GLY A CA 1
ATOM 3508 C C . GLY A 1 475 ? 0.776 -0.877 29.950 1.00 92.56 475 GLY A C 1
ATOM 3509 O O . GLY A 1 475 ? 0.149 -0.339 29.038 1.00 92.56 475 GLY A O 1
ATOM 3510 N N . THR A 1 476 ? 1.645 -0.223 30.728 1.00 94.62 476 THR A N 1
ATOM 3511 C CA . THR A 1 476 ? 2.023 1.187 30.531 1.00 94.62 476 THR A CA 1
ATOM 3512 C C . THR A 1 476 ? 2.937 1.359 29.316 1.00 94.62 476 THR A C 1
ATOM 3514 O O . THR A 1 476 ? 3.430 0.382 28.747 1.00 94.62 476 THR A O 1
ATOM 3517 N N . TRP A 1 477 ? 3.183 2.605 28.911 1.00 96.25 477 TRP A N 1
ATOM 3518 C CA . TRP A 1 477 ? 4.073 2.933 27.797 1.00 96.25 477 TRP A CA 1
ATOM 3519 C C . TRP A 1 477 ? 5.299 3.696 28.281 1.00 96.25 477 TRP A C 1
ATOM 3521 O O . TRP A 1 477 ? 5.220 4.505 29.204 1.00 96.25 477 TRP A O 1
ATOM 3531 N N . SER A 1 478 ? 6.440 3.436 27.648 1.00 96.69 478 SER A N 1
ATOM 3532 C CA . SER A 1 478 ? 7.680 4.171 27.889 1.00 96.69 478 SER A CA 1
ATOM 3533 C C . SER A 1 478 ? 8.428 4.432 26.580 1.00 96.69 478 SER A C 1
ATOM 3535 O O . SER A 1 478 ? 8.249 3.675 25.619 1.00 96.69 478 SER A O 1
ATOM 3537 N N . PRO A 1 479 ? 9.272 5.479 26.517 1.00 96.75 479 PRO A N 1
ATOM 3538 C CA . PRO A 1 479 ? 10.132 5.699 25.365 1.00 96.75 479 PRO A CA 1
ATOM 3539 C C . PRO A 1 479 ? 11.066 4.510 25.119 1.00 96.75 479 PRO A C 1
ATOM 3541 O O . PRO A 1 479 ? 11.752 4.033 26.029 1.00 96.75 479 PRO A O 1
ATOM 3544 N N . ASP A 1 480 ? 11.134 4.048 23.876 1.00 94.69 480 ASP A N 1
ATOM 3545 C CA . ASP A 1 480 ? 12.037 2.992 23.457 1.00 94.69 480 ASP A CA 1
ATOM 3546 C C . ASP A 1 480 ? 13.361 3.568 22.960 1.00 94.69 480 ASP A C 1
ATOM 3548 O O . ASP A 1 480 ? 13.472 4.136 21.878 1.00 94.69 480 ASP A O 1
ATOM 3552 N N . THR A 1 481 ? 14.401 3.409 23.771 1.00 91.12 481 THR A N 1
ATOM 3553 C CA . THR A 1 481 ? 15.750 3.879 23.449 1.00 91.12 481 THR A CA 1
ATOM 3554 C C . THR A 1 481 ? 16.541 2.902 22.583 1.00 91.12 481 THR A C 1
ATOM 3556 O O . THR A 1 481 ? 17.709 3.167 22.316 1.00 91.12 481 THR A O 1
ATOM 3559 N N . SER A 1 482 ? 15.963 1.757 22.201 1.00 89.69 482 SER A N 1
ATOM 3560 C CA . SER A 1 482 ? 16.645 0.780 21.343 1.00 89.69 482 SER A CA 1
ATOM 3561 C C . SER A 1 482 ? 16.701 1.206 19.872 1.00 89.69 482 SER A C 1
ATOM 3563 O O . SER A 1 482 ? 17.575 0.747 19.138 1.00 89.69 482 SER A O 1
ATOM 3565 N N . VAL A 1 483 ? 15.816 2.116 19.455 1.00 91.62 483 VAL A N 1
ATOM 3566 C CA . VAL A 1 483 ? 15.777 2.657 18.097 1.00 91.62 483 VAL A CA 1
ATOM 3567 C C . VAL A 1 483 ? 16.704 3.868 18.005 1.00 91.62 483 VAL A C 1
ATOM 3569 O O . VAL A 1 483 ? 16.428 4.944 18.542 1.00 91.62 483 VAL A O 1
ATOM 3572 N N . VAL A 1 484 ? 17.848 3.671 17.356 1.00 88.06 484 VAL A N 1
ATOM 3573 C CA . VAL A 1 484 ? 18.869 4.708 17.158 1.00 88.06 484 VAL A CA 1
ATOM 3574 C C . VAL A 1 484 ? 18.418 5.669 16.055 1.00 88.06 484 VAL A C 1
ATOM 3576 O O . VAL A 1 484 ? 17.650 5.296 15.178 1.00 88.06 484 VAL A O 1
ATOM 3579 N N . ASN A 1 485 ? 18.872 6.925 16.105 1.00 90.94 485 ASN A N 1
ATOM 3580 C CA . ASN A 1 485 ? 18.578 7.953 15.097 1.00 90.94 485 ASN A CA 1
ATOM 3581 C C . ASN A 1 485 ? 17.091 8.267 14.879 1.00 90.94 485 ASN A C 1
ATOM 3583 O O . ASN A 1 485 ? 16.753 8.965 13.930 1.00 90.94 485 ASN A O 1
ATOM 3587 N N . TYR A 1 486 ? 16.203 7.867 15.789 1.00 93.88 486 TYR A N 1
ATOM 3588 C CA . TYR A 1 486 ? 14.762 8.075 15.627 1.00 93.88 486 TYR A CA 1
ATOM 3589 C C . TYR A 1 486 ? 14.353 9.539 15.395 1.00 93.88 486 TYR A C 1
ATOM 3591 O O . TYR A 1 486 ? 13.400 9.824 14.679 1.00 93.88 486 TYR A O 1
ATOM 3599 N N . THR A 1 487 ? 15.119 10.492 15.929 1.00 93.62 487 THR A N 1
ATOM 3600 C CA . THR A 1 487 ? 14.891 11.930 15.718 1.00 93.62 487 THR A CA 1
ATOM 3601 C C . THR A 1 487 ? 15.132 12.378 14.275 1.00 93.62 487 THR A C 1
ATOM 3603 O O . THR A 1 487 ? 14.727 13.483 13.910 1.00 93.62 487 THR A O 1
ATOM 3606 N N . LYS A 1 488 ? 15.811 11.567 13.454 1.00 92.62 488 LYS A N 1
ATOM 3607 C CA . LYS A 1 488 ? 16.059 11.797 12.023 1.00 92.62 488 LYS A CA 1
ATOM 3608 C C . LYS A 1 488 ? 14.940 11.263 11.131 1.00 92.62 488 LYS A C 1
ATOM 3610 O O . LYS A 1 488 ? 14.775 11.804 10.045 1.00 92.62 488 LYS A O 1
ATOM 3615 N N . GLY A 1 489 ? 14.177 10.284 11.608 1.00 93.56 489 GLY A N 1
ATOM 3616 C CA . GLY A 1 489 ? 13.019 9.734 10.912 1.00 93.56 489 GLY A CA 1
ATOM 3617 C C . GLY A 1 489 ? 11.722 10.495 11.193 1.00 93.56 489 GLY A C 1
ATOM 3618 O O . GLY A 1 489 ? 11.659 11.402 12.033 1.00 93.56 489 GLY A O 1
ATOM 3619 N N . ASN A 1 490 ? 10.677 10.077 10.492 1.00 94.69 490 ASN A N 1
ATOM 3620 C CA . ASN A 1 490 ? 9.288 10.494 10.579 1.00 94.69 490 ASN A CA 1
ATOM 3621 C C . ASN A 1 490 ? 9.090 11.997 10.317 1.00 94.69 490 ASN A C 1
ATOM 3623 O O . ASN A 1 490 ? 8.254 12.634 10.947 1.00 94.69 490 ASN A O 1
ATOM 3627 N N . ARG A 1 491 ? 9.896 12.599 9.436 1.00 92.50 491 ARG A N 1
ATOM 3628 C CA . ARG A 1 491 ? 9.937 14.059 9.200 1.00 92.50 491 ARG A CA 1
ATOM 3629 C C . ARG A 1 491 ? 9.058 14.548 8.044 1.00 92.50 491 ARG A C 1
ATOM 3631 O O . ARG A 1 491 ? 8.933 15.756 7.850 1.00 92.50 491 ARG A O 1
ATOM 3638 N N . GLY A 1 492 ? 8.467 13.617 7.300 1.00 92.88 492 GLY A N 1
ATOM 3639 C CA . GLY A 1 492 ? 7.716 13.862 6.072 1.00 92.88 492 GLY A CA 1
ATOM 3640 C C . GLY A 1 492 ? 8.518 14.486 4.938 1.00 92.88 492 GLY A C 1
ATOM 3641 O O . GLY A 1 492 ? 9.702 14.799 5.071 1.00 92.88 492 GLY A O 1
ATOM 3642 N N . HIS A 1 493 ? 7.842 14.639 3.803 1.00 94.50 493 HIS A N 1
ATOM 3643 C CA . HIS A 1 493 ? 8.410 15.211 2.585 1.00 94.50 493 HIS A CA 1
ATOM 3644 C C . HIS A 1 493 ? 7.338 15.783 1.638 1.00 94.50 493 HIS A C 1
ATOM 3646 O O . HIS A 1 493 ? 7.452 15.719 0.419 1.00 94.50 493 HIS A O 1
ATOM 3652 N N . GLY A 1 494 ? 6.270 16.345 2.201 1.00 94.62 494 GLY A N 1
ATOM 3653 C CA . GLY A 1 494 ? 5.196 17.010 1.464 1.00 94.62 494 GLY A CA 1
ATOM 3654 C C . GLY A 1 494 ? 4.032 16.112 1.075 1.00 94.62 494 GLY A C 1
ATOM 3655 O O . GLY A 1 494 ? 3.953 14.951 1.484 1.00 94.62 494 GLY A O 1
ATOM 3656 N N . GLU A 1 495 ? 3.107 16.700 0.321 1.00 95.12 495 GLU A N 1
ATOM 3657 C CA . GLU A 1 495 ? 1.886 16.044 -0.138 1.00 95.12 495 GLU A CA 1
ATOM 3658 C C . GLU A 1 495 ? 2.074 15.420 -1.519 1.00 95.12 495 GLU A C 1
ATOM 3660 O O . GLU A 1 495 ? 2.744 15.970 -2.402 1.00 95.12 495 GLU A O 1
ATOM 3665 N N . SER A 1 496 ? 1.406 14.291 -1.730 1.00 95.25 496 SER A N 1
ATOM 3666 C CA . SER A 1 496 ? 1.313 13.662 -3.039 1.00 95.25 496 SER A CA 1
ATOM 3667 C C . SER A 1 496 ? -0.093 13.143 -3.338 1.00 95.25 496 SER A C 1
ATOM 3669 O O . SER A 1 496 ? -1.009 13.196 -2.518 1.00 95.25 496 SER A O 1
ATOM 3671 N N . ILE A 1 497 ? -0.265 12.649 -4.561 1.00 96.44 497 ILE A N 1
ATOM 3672 C CA . ILE A 1 497 ? -1.499 12.057 -5.047 1.00 96.44 497 ILE A CA 1
ATOM 3673 C C . ILE A 1 497 ? -1.830 10.807 -4.242 1.00 96.44 497 ILE A C 1
ATOM 3675 O O . ILE A 1 497 ? -1.013 9.897 -4.119 1.00 96.44 497 ILE A O 1
ATOM 3679 N N . TYR A 1 498 ? -3.083 10.735 -3.802 1.00 97.75 498 TYR A N 1
ATOM 3680 C CA . TYR A 1 498 ? -3.697 9.515 -3.312 1.00 97.75 498 TYR A CA 1
ATOM 3681 C C . TYR A 1 498 ? -5.097 9.380 -3.917 1.00 97.75 498 TYR A C 1
ATOM 3683 O O . TYR A 1 498 ? -6.031 10.099 -3.554 1.00 97.75 498 TYR A O 1
ATOM 3691 N N . GLY A 1 499 ? -5.242 8.457 -4.866 1.00 98.19 499 GLY A N 1
ATOM 3692 C CA . GLY A 1 499 ? -6.497 8.169 -5.559 1.00 98.19 499 GLY A CA 1
ATOM 3693 C C . GLY A 1 499 ? -7.042 6.787 -5.222 1.00 98.19 499 GLY A C 1
ATOM 3694 O O . GLY A 1 499 ? -6.274 5.836 -5.096 1.00 98.19 499 GLY A O 1
ATOM 3695 N N . VAL A 1 500 ? -8.368 6.658 -5.139 1.00 98.38 500 VAL A N 1
ATOM 3696 C CA . VAL A 1 500 ? -9.065 5.385 -4.909 1.00 98.38 500 VAL A CA 1
ATOM 3697 C C . VAL A 1 500 ? -10.098 5.133 -6.001 1.00 98.38 500 VAL A C 1
ATOM 3699 O O . VAL A 1 500 ? -10.998 5.938 -6.242 1.00 98.38 500 VAL A O 1
ATOM 3702 N N . LEU A 1 501 ? -10.006 3.965 -6.629 1.00 98.75 501 LEU A N 1
ATOM 3703 C CA . LEU A 1 501 ? -11.032 3.405 -7.505 1.00 98.75 501 LEU A CA 1
ATOM 3704 C C . LEU A 1 501 ? -11.643 2.185 -6.821 1.00 98.75 501 LEU A C 1
ATOM 3706 O O . LEU A 1 501 ? -10.915 1.356 -6.285 1.00 98.75 501 LEU A O 1
ATOM 3710 N N . THR A 1 502 ? -12.960 2.016 -6.910 1.00 98.25 502 THR A N 1
ATOM 3711 C CA . THR A 1 502 ? -13.663 0.841 -6.374 1.00 98.25 502 THR A CA 1
ATOM 3712 C C . THR A 1 502 ? -14.586 0.228 -7.419 1.00 98.25 502 THR A C 1
ATOM 3714 O O . THR A 1 502 ? -15.161 0.935 -8.254 1.00 98.25 502 THR A O 1
ATOM 3717 N N . ASN A 1 503 ? -14.727 -1.098 -7.388 1.00 98.00 503 ASN A N 1
ATOM 3718 C CA . ASN A 1 503 ? -15.632 -1.822 -8.282 1.00 98.00 503 ASN A CA 1
ATOM 3719 C C . ASN A 1 503 ? -17.104 -1.747 -7.842 1.00 98.00 503 ASN A C 1
ATOM 3721 O O . ASN A 1 503 ? -17.989 -2.218 -8.557 1.00 98.00 503 ASN A O 1
ATOM 3725 N N . GLN A 1 504 ? -17.374 -1.158 -6.678 1.00 97.62 504 GLN A N 1
ATOM 3726 C CA . GLN A 1 504 ? -18.723 -1.002 -6.156 1.00 97.62 504 GLN A CA 1
ATOM 3727 C C . GLN A 1 504 ? -19.479 0.073 -6.949 1.00 97.62 504 GLN A C 1
ATOM 3729 O O . GLN A 1 504 ? -19.033 1.215 -7.087 1.00 97.62 504 GLN A O 1
ATOM 3734 N N . ALA A 1 505 ? -20.622 -0.309 -7.521 1.00 95.62 505 ALA A N 1
ATOM 3735 C CA . ALA A 1 505 ? -21.395 0.560 -8.406 1.00 95.62 505 ALA A CA 1
ATOM 3736 C C . ALA A 1 505 ? -22.002 1.756 -7.659 1.00 95.62 505 ALA A C 1
ATOM 3738 O O . ALA A 1 505 ? -21.957 2.875 -8.176 1.00 95.62 505 ALA A O 1
ATOM 3739 N N . ASP A 1 506 ? -22.489 1.510 -6.442 1.00 95.44 506 ASP A N 1
ATOM 3740 C CA . ASP A 1 506 ? -23.196 2.489 -5.614 1.00 95.44 506 ASP A CA 1
ATOM 3741 C C . ASP A 1 506 ? -22.270 3.317 -4.724 1.00 95.44 506 ASP A C 1
ATOM 3743 O O . ASP A 1 506 ? -22.740 4.237 -4.057 1.00 95.44 506 ASP A O 1
ATOM 3747 N N . ALA A 1 507 ? -20.968 3.021 -4.710 1.00 96.75 507 ALA A N 1
ATOM 3748 C CA . ALA A 1 507 ? -19.994 3.793 -3.956 1.00 96.75 507 ALA A CA 1
ATOM 3749 C C . ALA A 1 507 ? -19.946 5.259 -4.429 1.00 96.75 507 ALA A C 1
ATOM 3751 O O . ALA A 1 507 ? -20.178 5.547 -5.614 1.00 96.75 507 ALA A O 1
ATOM 3752 N N . PRO A 1 508 ? -19.622 6.203 -3.531 1.00 94.75 508 PRO A N 1
ATOM 3753 C CA . PRO A 1 508 ? -19.325 7.569 -3.925 1.00 94.75 508 PRO A CA 1
ATOM 3754 C C . PRO A 1 508 ? -18.164 7.610 -4.924 1.00 94.75 508 PRO A C 1
ATOM 3756 O O . PRO A 1 508 ? -17.211 6.837 -4.827 1.00 94.75 508 PRO A O 1
ATOM 3759 N N . LYS A 1 509 ? -18.276 8.510 -5.902 1.00 95.25 509 LYS A N 1
ATOM 3760 C CA . LYS A 1 509 ? -17.296 8.748 -6.969 1.00 95.25 509 LYS A CA 1
ATOM 3761 C C . LYS A 1 509 ? -17.181 10.247 -7.212 1.00 95.25 509 LYS A C 1
ATOM 3763 O O . LYS A 1 509 ? -18.153 10.981 -6.991 1.00 95.25 509 LYS A O 1
ATOM 3768 N N . GLY A 1 510 ? -16.019 10.689 -7.672 1.00 94.19 510 GLY A N 1
ATOM 3769 C CA . GLY A 1 510 ? -15.692 12.098 -7.862 1.00 94.19 510 GLY A CA 1
ATOM 3770 C C . GLY A 1 510 ? -15.695 12.895 -6.557 1.00 94.19 510 GLY A C 1
ATOM 3771 O O . GLY A 1 510 ? -15.992 14.086 -6.590 1.00 94.19 510 GLY A O 1
ATOM 3772 N N . GLN A 1 511 ? -15.462 12.240 -5.414 1.00 94.00 511 GLN A N 1
ATOM 3773 C CA . GLN A 1 511 ? -15.410 12.891 -4.105 1.00 94.00 511 GLN A CA 1
ATOM 3774 C C . GLN A 1 511 ? -13.965 13.181 -3.692 1.00 94.00 511 GLN A C 1
ATOM 3776 O O . GLN A 1 511 ? -13.042 12.449 -4.058 1.00 94.00 511 GLN A O 1
ATOM 3781 N N . SER A 1 512 ? -13.801 14.232 -2.892 1.00 92.25 512 SER A N 1
ATOM 3782 C CA . SER A 1 512 ? -12.528 14.605 -2.284 1.00 92.25 512 SER A CA 1
ATOM 3783 C C . SER A 1 512 ? -12.657 14.638 -0.767 1.00 92.25 512 SER A C 1
ATOM 3785 O O . SER A 1 512 ? -13.691 15.055 -0.247 1.00 92.25 512 SER A O 1
ATOM 3787 N N . ASP A 1 513 ? -11.597 14.213 -0.095 1.00 92.75 513 ASP A N 1
ATOM 3788 C CA . ASP A 1 513 ? -11.408 14.303 1.349 1.00 92.75 513 ASP A CA 1
ATOM 3789 C C . ASP A 1 513 ? -10.159 15.144 1.599 1.00 92.75 513 ASP A C 1
ATOM 3791 O O . ASP A 1 513 ? -9.055 14.790 1.171 1.00 92.75 513 ASP A O 1
ATOM 3795 N N . SER A 1 514 ? -10.379 16.306 2.201 1.00 90.56 514 SER A N 1
ATOM 3796 C CA . SER A 1 514 ? -9.360 17.307 2.504 1.00 90.56 514 SER A CA 1
ATOM 3797 C C . SER A 1 514 ? -8.651 17.053 3.827 1.00 90.56 514 SER A C 1
ATOM 3799 O O . SER A 1 514 ? -7.690 17.742 4.172 1.00 90.56 514 SER A O 1
ATOM 3801 N N . ASP A 1 515 ? -9.103 16.074 4.592 1.00 90.88 515 ASP A N 1
ATOM 3802 C CA . ASP A 1 515 ? -8.557 15.851 5.903 1.00 90.88 515 ASP A CA 1
ATOM 3803 C C . ASP A 1 515 ? -7.140 15.262 5.815 1.00 90.88 515 ASP A C 1
ATOM 3805 O O . ASP A 1 515 ? -6.745 14.636 4.827 1.00 90.88 515 ASP A O 1
ATOM 3809 N N . ALA A 1 516 ? -6.329 15.523 6.837 1.00 92.50 516 ALA A N 1
ATOM 3810 C CA . ALA A 1 516 ? -4.903 15.230 6.779 1.00 92.50 516 ALA A CA 1
ATOM 3811 C C . ALA A 1 516 ? -4.649 13.742 7.055 1.00 92.50 516 ALA A C 1
ATOM 3813 O O . ALA A 1 516 ? -5.159 13.193 8.040 1.00 92.50 516 ALA A O 1
ATOM 3814 N N . TYR A 1 517 ? -3.865 13.095 6.193 1.00 96.31 517 TYR A N 1
ATOM 3815 C CA . TYR A 1 517 ? -3.506 11.683 6.294 1.00 96.31 517 TYR A CA 1
ATOM 3816 C C . TYR A 1 517 ? -2.053 11.435 5.901 1.00 96.31 517 TYR A C 1
ATOM 3818 O O . TYR A 1 517 ? -1.468 12.173 5.122 1.00 96.31 517 TYR A O 1
ATOM 3826 N N . SER A 1 518 ? -1.482 10.343 6.399 1.00 97.31 518 SER A N 1
ATOM 3827 C CA . SER A 1 518 ? -0.116 9.905 6.089 1.00 97.31 518 SER A CA 1
ATOM 3828 C C . SER A 1 518 ? -0.058 8.407 5.795 1.00 97.31 518 SER A C 1
ATOM 3830 O O . SER A 1 518 ? -1.065 7.700 5.932 1.00 97.31 518 SER A O 1
ATOM 3832 N N . HIS A 1 519 ? 1.120 7.866 5.472 1.00 97.81 519 HIS A N 1
ATOM 3833 C CA . HIS A 1 519 ? 1.295 6.410 5.371 1.00 97.81 519 HIS A CA 1
ATOM 3834 C C . HIS A 1 519 ? 0.877 5.672 6.647 1.00 97.81 519 HIS A C 1
ATOM 3836 O O . HIS A 1 519 ? 0.272 4.606 6.558 1.00 97.81 519 HIS A O 1
ATOM 3842 N N . PHE A 1 520 ? 1.087 6.256 7.832 1.00 98.31 520 PHE A N 1
ATOM 3843 C CA . PHE A 1 520 ? 0.629 5.653 9.090 1.00 98.31 520 PHE A CA 1
ATOM 3844 C C . PHE A 1 520 ? -0.900 5.572 9.156 1.00 98.31 520 PHE A C 1
ATOM 3846 O O . PHE A 1 520 ? -1.451 4.584 9.643 1.00 98.31 520 PHE A O 1
ATOM 3853 N N . SER A 1 521 ? -1.584 6.590 8.625 1.00 98.19 521 SER A N 1
ATOM 3854 C CA . SER A 1 521 ? -3.049 6.633 8.531 1.00 98.19 521 SER A CA 1
ATOM 3855 C C . SER A 1 521 ? -3.576 5.595 7.545 1.00 98.19 521 SER A C 1
ATOM 3857 O O . SER A 1 521 ? -4.574 4.924 7.815 1.00 98.19 521 SER A O 1
ATOM 3859 N N . PHE A 1 522 ? -2.871 5.385 6.431 1.00 98.62 522 PHE A N 1
ATOM 3860 C CA . PHE A 1 522 ? -3.224 4.325 5.494 1.00 98.62 522 PHE A CA 1
ATOM 3861 C C . PHE A 1 522 ? -3.011 2.933 6.101 1.00 98.62 522 PHE A C 1
ATOM 3863 O O . PHE A 1 522 ? -3.909 2.099 6.021 1.00 98.62 522 PHE A O 1
ATOM 3870 N N . VAL A 1 523 ? -1.896 2.684 6.797 1.00 98.62 523 VAL A N 1
ATOM 3871 C CA . VAL A 1 523 ? -1.680 1.406 7.498 1.00 98.62 523 VAL A CA 1
ATOM 3872 C C . VAL A 1 523 ? -2.745 1.171 8.570 1.00 98.62 523 VAL A C 1
ATOM 3874 O O . VAL A 1 523 ? -3.296 0.072 8.627 1.00 98.62 523 VAL A O 1
ATOM 3877 N N . ARG A 1 524 ? -3.125 2.196 9.348 1.00 98.06 524 ARG A N 1
ATOM 3878 C CA . ARG A 1 524 ? -4.262 2.102 10.280 1.00 98.06 524 ARG A CA 1
ATOM 3879 C C . ARG A 1 524 ? -5.552 1.716 9.558 1.00 98.06 524 ARG A C 1
ATOM 3881 O O . ARG A 1 524 ? -6.218 0.768 9.959 1.00 98.06 524 ARG A O 1
ATOM 3888 N N . THR A 1 525 ? -5.846 2.386 8.446 1.00 98.38 525 THR A N 1
ATOM 3889 C CA . THR A 1 525 ? -7.012 2.084 7.603 1.00 98.38 525 THR A CA 1
ATOM 3890 C C . THR A 1 525 ? -7.000 0.630 7.138 1.00 98.38 525 THR A C 1
ATOM 3892 O O . THR A 1 525 ? -8.028 -0.034 7.195 1.00 98.38 525 THR A O 1
ATOM 3895 N N . LEU A 1 526 ? -5.846 0.094 6.727 1.00 98.81 526 LEU A N 1
ATOM 3896 C CA . LEU A 1 526 ? -5.709 -1.315 6.350 1.00 98.81 526 LEU A CA 1
ATOM 3897 C C . LEU A 1 526 ? -5.911 -2.249 7.551 1.00 98.81 526 LEU A C 1
ATOM 3899 O O . LEU A 1 526 ? -6.557 -3.288 7.414 1.00 98.81 526 LEU A O 1
ATOM 3903 N N . GLN A 1 527 ? -5.416 -1.887 8.736 1.00 98.50 527 GLN A N 1
ATOM 3904 C CA . GLN A 1 527 ? -5.674 -2.661 9.949 1.00 98.50 527 GLN A CA 1
ATOM 3905 C C . GLN A 1 527 ? -7.169 -2.724 10.278 1.00 98.50 527 GLN A C 1
ATOM 3907 O O . GLN A 1 527 ? -7.664 -3.805 10.585 1.00 98.50 527 GLN A O 1
ATOM 3912 N N . ASP A 1 528 ? -7.913 -1.630 10.139 1.00 97.56 528 ASP A N 1
ATOM 3913 C CA . ASP A 1 528 ? -9.361 -1.618 10.386 1.00 97.56 528 ASP A CA 1
ATOM 3914 C C . ASP A 1 528 ? -10.125 -2.371 9.285 1.00 97.56 528 ASP A C 1
ATOM 3916 O O . ASP A 1 528 ? -10.940 -3.263 9.551 1.00 97.56 528 ASP A O 1
ATOM 3920 N N . MET A 1 529 ? -9.777 -2.101 8.024 1.00 98.06 529 MET A N 1
ATOM 3921 C CA . MET A 1 529 ? -10.362 -2.726 6.837 1.00 98.06 529 MET A CA 1
ATOM 3922 C C . MET A 1 529 ? -10.267 -4.252 6.877 1.00 98.06 529 MET A C 1
ATOM 3924 O O . MET A 1 529 ? -11.213 -4.933 6.471 1.00 98.06 529 MET A O 1
ATOM 3928 N N . PHE A 1 530 ? -9.166 -4.799 7.401 1.00 98.00 530 PHE A N 1
ATOM 3929 C CA . PHE A 1 530 ? -8.905 -6.238 7.481 1.00 98.00 530 PHE A CA 1
ATOM 3930 C C . PHE A 1 530 ? -9.058 -6.835 8.889 1.00 98.00 530 PHE A C 1
ATOM 3932 O O . PHE A 1 530 ? -8.837 -8.030 9.051 1.00 98.00 530 PHE A O 1
ATOM 3939 N N . GLN A 1 531 ? -9.526 -6.059 9.875 1.00 97.06 531 GLN A N 1
ATOM 3940 C CA . GLN A 1 531 ? -9.643 -6.473 11.281 1.00 97.06 531 GLN A CA 1
ATOM 3941 C C . GLN A 1 531 ? -8.323 -7.053 11.820 1.00 97.06 531 GLN A C 1
ATOM 3943 O O . GLN A 1 531 ? -8.227 -8.196 12.242 1.00 97.06 531 GLN A O 1
ATOM 3948 N N . LEU A 1 532 ? -7.267 -6.252 11.775 1.00 97.69 532 LEU A N 1
ATOM 3949 C CA . LEU A 1 532 ? -5.953 -6.576 12.334 1.00 97.69 532 LEU A CA 1
ATOM 3950 C C . LEU A 1 532 ? -5.718 -5.881 13.682 1.00 97.69 532 LEU A C 1
ATOM 3952 O O . LEU A 1 532 ? -4.704 -6.130 14.329 1.00 97.69 532 LEU A O 1
ATOM 3956 N N . ALA A 1 533 ? -6.635 -5.003 14.091 1.00 96.31 533 ALA A N 1
ATOM 3957 C CA . ALA A 1 533 ? -6.573 -4.240 15.329 1.00 96.31 533 ALA A CA 1
ATOM 3958 C C . ALA A 1 533 ? -7.967 -4.040 15.950 1.00 96.31 533 ALA A C 1
ATOM 3960 O O . ALA A 1 533 ? -8.998 -4.348 15.346 1.00 96.31 533 ALA A O 1
ATOM 3961 N N . ASP A 1 534 ? -7.970 -3.541 17.184 1.00 95.38 534 ASP A N 1
ATOM 3962 C CA . ASP A 1 534 ? -9.135 -3.131 17.961 1.00 95.38 534 ASP A CA 1
ATOM 3963 C C . ASP A 1 534 ? -8.949 -1.669 18.435 1.00 95.38 534 ASP A C 1
ATOM 3965 O O . ASP A 1 534 ? -8.091 -1.425 19.288 1.00 95.38 534 ASP A O 1
ATOM 3969 N N . PRO A 1 535 ? -9.778 -0.711 17.969 1.00 92.12 535 PRO A N 1
ATOM 3970 C CA . PRO A 1 535 ? -9.839 0.690 18.430 1.00 92.12 535 PRO A CA 1
ATOM 3971 C C . PRO A 1 535 ? -9.838 0.905 19.952 1.00 92.12 535 PRO A C 1
ATOM 3973 O O . PRO A 1 535 ? -9.416 1.952 20.455 1.00 92.12 535 PRO A O 1
ATOM 3976 N N . LYS A 1 536 ? -10.319 -0.073 20.730 1.00 91.06 536 LYS A N 1
ATOM 3977 C CA . LYS A 1 536 ? -10.331 0.004 22.200 1.00 91.06 536 LYS A CA 1
ATOM 3978 C C . LYS A 1 536 ? -9.063 -0.529 22.866 1.00 91.06 536 LYS A C 1
ATOM 3980 O O . LYS A 1 536 ? -8.925 -0.402 24.079 1.00 91.06 536 LYS A O 1
ATOM 3985 N N . VAL A 1 537 ? -8.126 -1.085 22.101 1.00 93.88 537 VAL A N 1
ATOM 3986 C CA . VAL A 1 537 ? -6.867 -1.644 22.599 1.00 93.88 537 VAL A CA 1
ATOM 3987 C C . VAL A 1 537 ? -5.708 -1.043 21.808 1.00 93.88 537 VAL A C 1
ATOM 3989 O O . VAL A 1 537 ? -5.287 -1.606 20.803 1.00 93.88 537 VAL A O 1
ATOM 3992 N N . ASP A 1 538 ? -5.128 0.062 22.283 1.00 93.56 538 ASP A N 1
ATOM 3993 C CA . ASP A 1 538 ? -4.061 0.786 21.560 1.00 93.56 538 ASP A CA 1
ATOM 3994 C C . ASP A 1 538 ? -2.864 -0.112 21.191 1.00 93.56 538 ASP A C 1
ATOM 3996 O O . ASP A 1 538 ? -2.228 0.051 20.153 1.00 93.56 538 ASP A O 1
ATOM 4000 N N . ALA A 1 539 ? -2.577 -1.117 22.025 1.00 95.19 539 ALA A N 1
ATOM 4001 C CA . ALA A 1 539 ? -1.510 -2.090 21.802 1.00 95.19 539 ALA A CA 1
ATOM 4002 C C . ALA A 1 539 ? -1.749 -3.034 20.610 1.00 95.19 539 ALA A C 1
ATOM 4004 O O . ALA A 1 539 ? -0.809 -3.693 20.171 1.00 95.19 539 ALA A O 1
ATOM 4005 N N . SER A 1 540 ? -2.986 -3.132 20.120 1.00 96.25 540 SER A N 1
ATOM 4006 C CA . SER A 1 540 ? -3.317 -3.903 18.919 1.00 96.25 540 SER A CA 1
ATOM 4007 C C . SER A 1 540 ? -2.905 -3.177 17.634 1.00 96.25 540 SER A C 1
ATOM 4009 O O . SER A 1 540 ? -2.662 -3.826 16.620 1.00 96.25 540 SER A O 1
ATOM 4011 N N . TYR A 1 541 ? -2.753 -1.848 17.682 1.00 97.31 541 TYR A N 1
ATOM 4012 C CA . TYR A 1 541 ? -2.203 -1.079 16.575 1.00 97.31 541 TYR A CA 1
ATOM 4013 C C . TYR A 1 541 ? -0.673 -1.127 16.562 1.00 97.31 541 TYR A C 1
ATOM 4015 O O . TYR A 1 541 ? -0.012 -1.000 17.600 1.00 97.31 541 TYR A O 1
ATOM 4023 N N . MET A 1 542 ? -0.079 -1.280 15.376 1.00 96.50 542 MET A N 1
ATOM 4024 C CA . MET A 1 542 ? 1.375 -1.359 15.211 1.00 96.50 542 MET A CA 1
ATOM 4025 C C . MET A 1 542 ? 2.027 0.024 15.217 1.00 96.50 542 MET A C 1
ATOM 4027 O O . MET A 1 542 ? 1.498 0.968 14.644 1.00 96.50 542 MET A O 1
ATOM 4031 N N . ASN A 1 543 ? 3.169 0.150 15.892 1.00 97.06 543 ASN A N 1
ATOM 4032 C CA . ASN A 1 543 ? 4.033 1.343 15.870 1.00 97.06 543 ASN A CA 1
ATOM 4033 C C . ASN A 1 543 ? 3.243 2.673 15.898 1.00 97.06 543 ASN A C 1
ATOM 4035 O O . ASN A 1 543 ? 2.394 2.802 16.783 1.00 97.06 543 ASN A O 1
ATOM 4039 N N . ARG A 1 544 ? 3.435 3.629 14.980 1.00 96.94 544 ARG A N 1
ATOM 4040 C CA . ARG A 1 544 ? 2.740 4.931 15.046 1.00 96.94 544 ARG A CA 1
ATOM 4041 C C . ARG A 1 544 ? 1.272 4.892 14.631 1.00 96.94 544 ARG A C 1
ATOM 4043 O O . ARG A 1 544 ? 0.552 5.823 14.968 1.00 96.94 544 ARG A O 1
ATOM 4050 N N . SER A 1 545 ? 0.762 3.812 14.024 1.00 97.38 545 SER A N 1
ATOM 4051 C CA . SER A 1 545 ? -0.688 3.698 13.750 1.00 97.38 545 SER A CA 1
ATOM 4052 C C . SER A 1 545 ? -1.547 3.810 15.020 1.00 97.38 545 SER A C 1
ATOM 4054 O O . SER A 1 545 ? -2.711 4.195 14.949 1.00 97.38 545 SER A O 1
ATOM 4056 N N . LYS A 1 546 ? -0.957 3.549 16.198 1.00 96.19 546 LYS A N 1
ATOM 4057 C CA . LYS A 1 546 ? -1.615 3.700 17.502 1.00 96.19 546 LYS A CA 1
ATOM 4058 C C . LYS A 1 546 ? -1.706 5.147 18.000 1.00 96.19 546 LYS A C 1
ATOM 4060 O O . LYS A 1 546 ? -2.385 5.377 18.993 1.00 96.19 546 LYS A O 1
ATOM 4065 N N . TYR A 1 547 ? -1.008 6.104 17.379 1.00 95.81 547 TYR A N 1
ATOM 4066 C CA . TYR A 1 547 ? -0.888 7.491 17.855 1.00 95.81 547 TYR A CA 1
ATOM 4067 C C . TYR A 1 547 ? -2.159 8.300 17.545 1.00 95.81 547 TYR A C 1
ATOM 4069 O O . TYR A 1 547 ? -2.111 9.330 16.882 1.00 95.81 547 TYR A O 1
ATOM 4077 N N . SER A 1 548 ? -3.312 7.814 18.009 1.00 92.88 548 SER A N 1
ATOM 4078 C CA . SER A 1 548 ? -4.575 8.553 18.013 1.00 92.88 548 SER A CA 1
ATOM 4079 C C . SER A 1 548 ? -4.501 9.774 18.932 1.00 92.88 548 SER A C 1
ATOM 4081 O O . SER A 1 548 ? -3.629 9.845 19.801 1.00 92.88 548 SER A O 1
ATOM 4083 N N . GLU A 1 549 ? -5.455 10.701 18.805 1.00 89.75 549 GLU A N 1
ATOM 4084 C CA . GLU A 1 549 ? -5.571 11.843 19.724 1.00 89.75 549 GLU A CA 1
ATOM 4085 C C . GLU A 1 549 ? -5.615 11.379 21.183 1.00 89.75 549 GLU A C 1
ATOM 4087 O O . GLU A 1 549 ? -4.834 11.846 22.015 1.00 89.75 549 GLU A O 1
ATOM 4092 N N . ARG A 1 550 ? -6.467 10.387 21.482 1.00 89.75 550 ARG A N 1
ATOM 4093 C CA . ARG A 1 550 ? -6.563 9.769 22.808 1.00 89.75 550 ARG A CA 1
ATOM 4094 C C . ARG A 1 550 ? -5.233 9.192 23.279 1.00 89.75 550 ARG A C 1
ATOM 4096 O O . ARG A 1 550 ? -4.838 9.440 24.418 1.00 89.75 550 ARG A O 1
ATOM 4103 N N . PHE A 1 551 ? -4.542 8.434 22.430 1.00 93.31 551 PHE A N 1
ATOM 4104 C CA . PHE A 1 551 ? -3.280 7.804 22.807 1.00 93.31 551 PHE A CA 1
ATOM 4105 C C . PHE A 1 551 ? -2.194 8.842 23.096 1.00 93.31 551 PHE A C 1
ATOM 4107 O O . PHE A 1 551 ? -1.505 8.739 24.115 1.00 93.31 551 PHE A O 1
ATOM 4114 N N . ILE A 1 552 ? -2.058 9.851 22.230 1.00 92.94 552 ILE A N 1
ATOM 4115 C CA . ILE A 1 552 ? -1.103 10.948 22.418 1.00 92.94 552 ILE A CA 1
ATOM 4116 C C . ILE A 1 552 ? -1.419 11.683 23.721 1.00 92.94 552 ILE A C 1
ATOM 4118 O O . ILE A 1 552 ? -0.527 11.853 24.549 1.00 92.94 552 ILE A O 1
ATOM 4122 N N . ALA A 1 553 ? -2.683 12.044 23.956 1.00 89.88 553 ALA A N 1
ATOM 4123 C CA . ALA A 1 553 ? -3.111 12.728 25.173 1.00 89.88 553 ALA A CA 1
ATOM 4124 C C . ALA A 1 553 ? -2.773 11.933 26.448 1.00 89.88 553 ALA A C 1
ATOM 4126 O O . ALA A 1 553 ? -2.211 12.483 27.394 1.00 89.88 553 ALA A O 1
ATOM 4127 N N . GLN A 1 554 ? -3.052 10.626 26.469 1.00 90.94 554 GLN A N 1
ATOM 4128 C CA . GLN A 1 554 ? -2.754 9.757 27.616 1.00 90.94 554 GLN A CA 1
ATOM 4129 C C . GLN A 1 554 ? -1.253 9.600 27.883 1.00 90.94 554 GLN A C 1
ATOM 4131 O O . GLN A 1 554 ? -0.852 9.371 29.025 1.00 90.94 554 GLN A O 1
ATOM 4136 N N . ASN A 1 555 ? -0.426 9.717 26.843 1.00 92.94 555 ASN A N 1
ATOM 4137 C CA . ASN A 1 555 ? 1.007 9.443 26.901 1.00 92.94 555 ASN A CA 1
ATOM 4138 C C . ASN A 1 555 ? 1.864 10.689 26.640 1.00 92.94 555 ASN A C 1
ATOM 4140 O O . ASN A 1 555 ? 3.054 10.553 26.364 1.00 92.94 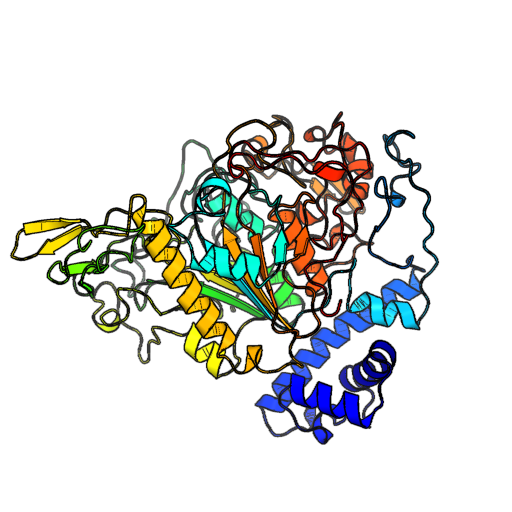555 ASN A O 1
ATOM 4144 N N . ILE A 1 556 ? 1.302 11.896 26.763 1.00 90.25 556 ILE A N 1
ATOM 4145 C CA . ILE A 1 556 ? 1.963 13.143 26.348 1.00 90.25 556 ILE A CA 1
ATOM 4146 C C . ILE A 1 556 ? 3.303 13.384 27.059 1.00 90.25 556 ILE A C 1
ATOM 4148 O O . ILE A 1 556 ? 4.242 13.907 26.469 1.00 90.25 556 ILE A O 1
ATOM 4152 N N . LEU A 1 557 ? 3.442 12.925 28.308 1.00 91.38 557 LEU A N 1
ATOM 4153 C CA . LEU A 1 557 ? 4.699 13.012 29.063 1.00 91.38 557 LEU A CA 1
ATOM 4154 C C . LEU A 1 557 ? 5.822 12.137 28.480 1.00 91.38 557 LEU A C 1
ATOM 4156 O O . LEU A 1 557 ? 6.996 12.413 28.714 1.00 91.38 557 LEU A O 1
ATOM 4160 N N . ASN A 1 558 ? 5.466 11.095 27.729 1.00 94.06 558 ASN A N 1
ATOM 4161 C CA . ASN A 1 558 ? 6.397 10.218 27.025 1.00 94.06 558 ASN A CA 1
ATOM 4162 C C . ASN A 1 558 ? 6.591 10.616 25.553 1.00 94.06 558 ASN A C 1
ATOM 4164 O O . ASN A 1 558 ? 7.477 10.061 24.908 1.00 94.06 558 ASN A O 1
ATOM 4168 N N . LEU A 1 559 ? 5.793 11.560 25.042 1.00 93.44 559 LEU A N 1
ATOM 4169 C CA . LEU A 1 559 ? 5.825 12.054 23.663 1.00 93.44 559 LEU A CA 1
ATOM 4170 C C . LEU A 1 559 ? 6.119 13.564 23.632 1.00 93.44 559 LEU A C 1
ATOM 4172 O O . LEU A 1 559 ? 5.268 14.366 23.229 1.00 93.44 559 LEU A O 1
ATOM 4176 N N . PRO A 1 560 ? 7.305 13.989 24.101 1.00 90.94 560 PRO A N 1
ATOM 4177 C CA . PRO A 1 560 ? 7.650 15.403 24.191 1.00 90.94 560 PRO A CA 1
ATOM 4178 C C . PRO A 1 560 ? 7.668 16.116 22.830 1.00 90.94 560 PRO A C 1
ATOM 4180 O O . PRO A 1 560 ? 7.597 17.339 22.803 1.00 90.94 560 PRO A O 1
ATOM 4183 N N . GLU A 1 561 ? 7.739 15.394 21.707 1.00 91.12 561 GLU A N 1
ATOM 4184 C CA . GLU A 1 561 ? 7.588 15.963 20.365 1.00 91.12 561 GLU A CA 1
ATOM 4185 C C . GLU A 1 561 ? 6.206 16.580 20.108 1.00 91.12 561 GLU A C 1
ATOM 4187 O O . GLU A 1 561 ? 6.120 17.546 19.358 1.00 91.12 561 GLU A O 1
ATOM 4192 N N . TYR A 1 562 ? 5.151 16.097 20.771 1.00 90.50 562 TYR A N 1
ATOM 4193 C CA . TYR A 1 562 ? 3.800 16.661 20.658 1.00 90.50 562 TYR A CA 1
ATOM 4194 C C . TYR A 1 562 ? 3.501 17.701 21.748 1.00 90.50 562 TYR A C 1
ATOM 4196 O O . TYR A 1 562 ? 2.421 18.298 21.765 1.00 90.50 562 TYR A O 1
ATOM 4204 N N . ALA A 1 563 ? 4.436 17.942 22.676 1.00 84.75 563 ALA A N 1
ATOM 4205 C CA . ALA A 1 563 ? 4.233 18.887 23.765 1.00 84.75 563 ALA A CA 1
ATOM 4206 C C . ALA A 1 563 ? 4.049 20.312 23.219 1.00 84.75 563 ALA A C 1
ATOM 4208 O O . ALA A 1 563 ? 4.941 2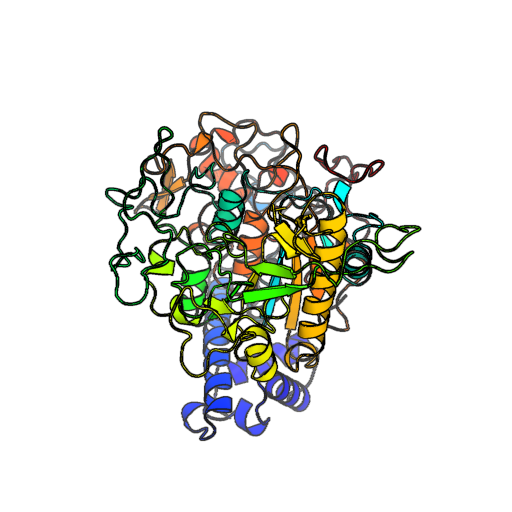0.883 22.595 1.00 84.75 563 ALA A O 1
ATOM 4209 N N . GLY A 1 564 ? 2.881 20.901 23.484 1.00 72.44 564 GLY A N 1
ATOM 4210 C CA . GLY A 1 564 ? 2.550 22.244 23.008 1.00 72.44 564 GLY A CA 1
ATOM 4211 C C . GLY A 1 564 ? 2.104 22.309 21.547 1.00 72.44 564 GLY A C 1
ATOM 4212 O O . GLY A 1 564 ? 1.980 23.417 21.024 1.00 72.44 564 GLY A O 1
ATOM 4213 N N . SER A 1 565 ? 1.829 21.170 20.896 1.00 77.69 565 SER A N 1
ATOM 4214 C CA . SER A 1 565 ? 1.123 21.196 19.615 1.00 77.69 565 SER A CA 1
ATOM 4215 C C . SER A 1 565 ? -0.226 21.897 19.768 1.00 77.69 565 SER A C 1
ATOM 4217 O O . SER A 1 565 ? -1.003 21.606 20.679 1.00 77.69 565 SER A O 1
ATOM 4219 N N . ALA A 1 566 ? -0.492 22.842 18.869 1.00 74.56 566 ALA A N 1
ATOM 4220 C CA . ALA A 1 566 ? -1.735 23.604 18.841 1.00 74.56 566 ALA A CA 1
ATOM 4221 C C . ALA A 1 566 ? -2.882 22.853 18.142 1.00 74.56 566 ALA A C 1
ATOM 4223 O O . ALA A 1 566 ? -4.011 23.335 18.148 1.00 74.56 566 ALA A O 1
ATOM 4224 N N . ASP A 1 567 ? -2.593 21.711 17.513 1.00 84.44 567 ASP A N 1
ATOM 4225 C CA . ASP A 1 567 ? -3.527 21.001 16.646 1.00 84.44 567 ASP A CA 1
ATOM 4226 C C . ASP A 1 567 ? -3.280 19.495 16.726 1.00 84.44 567 ASP A C 1
ATOM 4228 O O . ASP A 1 567 ? -2.576 18.893 15.911 1.00 84.44 567 ASP A O 1
ATOM 4232 N N . THR A 1 568 ? -3.850 18.906 17.772 1.00 83.12 568 THR A N 1
ATOM 4233 C CA . THR A 1 568 ? -3.717 17.483 18.083 1.00 83.12 568 THR A CA 1
ATOM 4234 C C . THR A 1 568 ? -4.334 16.589 17.016 1.00 83.12 568 THR A C 1
ATOM 4236 O O . THR A 1 568 ? -3.862 15.470 16.846 1.00 83.12 568 THR A O 1
ATOM 4239 N N . HIS A 1 569 ? -5.333 17.082 16.280 1.00 86.62 569 HIS A N 1
ATOM 4240 C CA . HIS A 1 569 ? -5.975 16.330 15.202 1.00 86.62 569 HIS A CA 1
ATOM 4241 C C . HIS A 1 569 ? -5.028 16.113 14.033 1.00 86.62 569 HIS A C 1
ATOM 4243 O O . HIS A 1 569 ? -4.827 14.986 13.587 1.00 86.62 569 HIS A O 1
ATOM 4249 N N . PHE A 1 570 ? -4.372 17.184 13.586 1.00 89.94 570 PHE A N 1
ATOM 4250 C CA . PHE A 1 570 ? -3.385 17.106 12.512 1.00 89.94 570 PHE A CA 1
ATOM 4251 C C . PHE A 1 570 ? -2.177 16.228 12.868 1.00 89.94 570 PHE A C 1
ATOM 4253 O O . PHE A 1 570 ? -1.577 15.591 11.999 1.00 89.94 570 PHE A O 1
ATOM 4260 N N . ASP A 1 571 ? -1.807 16.190 14.147 1.00 90.44 571 ASP A N 1
ATOM 4261 C CA . ASP A 1 571 ? -0.695 15.375 14.629 1.00 90.44 571 ASP A CA 1
ATOM 4262 C C . ASP A 1 571 ? -1.079 13.916 14.891 1.00 90.44 571 ASP A C 1
ATOM 4264 O O . ASP A 1 571 ? -0.192 13.067 14.955 1.00 90.44 571 ASP A O 1
ATOM 4268 N N . ALA A 1 572 ? -2.364 13.588 15.022 1.00 92.56 572 ALA A N 1
ATOM 4269 C CA . ALA A 1 572 ? -2.816 12.242 15.341 1.00 92.56 572 ALA A CA 1
ATOM 4270 C C . ALA A 1 572 ? -2.989 11.364 14.097 1.00 92.56 572 ALA A C 1
ATOM 4272 O O . ALA A 1 572 ? -3.432 11.801 13.038 1.00 92.56 572 ALA A O 1
ATOM 4273 N N . VAL A 1 573 ? -2.680 10.075 14.239 1.00 95.50 573 VAL A N 1
ATOM 4274 C CA . VAL A 1 573 ? -2.991 9.053 13.235 1.00 95.50 573 VAL A CA 1
ATOM 4275 C C . VAL A 1 573 ? -4.428 8.596 13.396 1.00 95.50 573 VAL A C 1
ATOM 4277 O O . VAL A 1 573 ? -4.879 8.292 14.502 1.00 95.50 573 VAL A O 1
ATOM 4280 N N . ARG A 1 574 ? -5.132 8.469 12.275 1.00 92.44 574 ARG A N 1
ATOM 4281 C CA . ARG A 1 574 ? -6.546 8.096 12.228 1.00 92.44 574 ARG A CA 1
ATOM 4282 C C . ARG A 1 574 ? -6.862 7.311 10.953 1.00 92.44 574 ARG A C 1
ATOM 4284 O O . ARG A 1 574 ? -6.097 7.396 9.991 1.00 92.44 574 ARG A O 1
ATOM 4291 N N . PRO A 1 575 ? -7.943 6.521 10.939 1.00 94.19 575 PRO A N 1
ATOM 4292 C CA . PRO A 1 575 ? -8.380 5.868 9.717 1.00 94.19 575 PRO A CA 1
ATOM 4293 C C . PRO A 1 575 ? -8.866 6.896 8.692 1.00 94.19 575 PRO A C 1
ATOM 4295 O O . PRO A 1 575 ? -9.397 7.951 9.038 1.00 94.19 575 PRO A O 1
ATOM 4298 N N . MET A 1 576 ? -8.712 6.560 7.416 1.00 95.50 576 MET A N 1
ATOM 4299 C CA . MET A 1 576 ? -9.069 7.391 6.265 1.00 95.50 576 MET A CA 1
ATOM 4300 C C . MET A 1 576 ? -10.569 7.347 5.968 1.00 95.50 576 MET A C 1
ATOM 4302 O O . MET A 1 576 ? -10.977 6.981 4.878 1.00 95.50 576 MET A O 1
ATOM 4306 N N . ASN A 1 577 ? -11.399 7.645 6.962 1.00 91.06 577 ASN A N 1
ATOM 4307 C CA . ASN A 1 577 ? -12.847 7.426 6.942 1.00 91.06 577 ASN A CA 1
ATOM 4308 C C . ASN A 1 577 ? -13.682 8.711 6.775 1.00 91.06 577 ASN A C 1
ATOM 4310 O O . ASN A 1 577 ? -14.907 8.620 6.832 1.00 91.06 577 ASN A O 1
ATOM 4314 N N . HIS A 1 578 ? -13.045 9.882 6.632 1.00 87.75 578 HIS A N 1
ATOM 4315 C CA . HIS A 1 578 ? -13.686 11.204 6.608 1.00 87.75 578 HIS A CA 1
ATOM 4316 C C . HIS A 1 578 ? -14.648 11.466 7.790 1.00 87.75 578 HIS A C 1
ATOM 4318 O O . HIS A 1 578 ? -15.627 12.196 7.663 1.00 87.75 578 HIS A O 1
ATOM 4324 N N . ALA A 1 579 ? -14.431 10.831 8.949 1.00 83.19 579 ALA A N 1
ATOM 4325 C CA . ALA A 1 579 ? -15.328 10.997 10.093 1.00 83.19 579 ALA A CA 1
ATOM 4326 C C . ALA A 1 579 ? -15.141 12.362 10.769 1.00 83.19 579 ALA A C 1
ATOM 4328 O O . ALA A 1 579 ? -16.109 12.965 11.228 1.00 83.19 579 ALA A O 1
ATOM 4329 N N . TYR A 1 580 ? -13.906 12.857 10.845 1.00 82.12 580 TYR A N 1
ATOM 4330 C CA . TYR A 1 580 ? -13.658 14.149 11.466 1.00 82.12 580 TYR A CA 1
ATOM 4331 C C . TYR A 1 580 ? -14.225 15.281 10.617 1.00 82.12 580 TYR A C 1
ATOM 4333 O O . TYR A 1 580 ? -13.881 15.454 9.452 1.00 82.12 580 TYR A O 1
ATOM 4341 N N . VAL A 1 581 ? -15.066 16.086 11.257 1.00 82.94 581 VAL A N 1
ATOM 4342 C CA . VAL A 1 581 ? -15.656 17.266 10.643 1.00 82.94 581 VAL A CA 1
ATOM 4343 C C . VAL A 1 581 ? -14.802 18.466 11.034 1.00 82.94 581 VAL A C 1
ATOM 4345 O O . VAL A 1 581 ? -14.861 18.935 12.178 1.00 82.94 581 VAL A O 1
ATOM 4348 N N . ILE A 1 582 ? -14.022 18.964 10.072 1.00 82.50 582 ILE A N 1
ATOM 4349 C CA . ILE A 1 582 ? -13.146 20.127 10.248 1.00 82.50 582 ILE A CA 1
ATOM 4350 C C . ILE A 1 582 ? -13.962 21.314 10.812 1.00 82.50 582 ILE A C 1
ATOM 4352 O O . ILE A 1 582 ? -15.002 21.667 10.248 1.00 82.50 582 ILE A O 1
ATOM 4356 N N . PRO A 1 583 ? -13.534 21.960 11.916 1.00 84.31 583 PRO A N 1
ATOM 4357 C CA . PRO A 1 583 ? -14.240 23.104 12.489 1.00 84.31 583 PRO A CA 1
ATOM 4358 C C . PRO A 1 583 ? -14.394 24.249 11.488 1.00 84.31 583 PRO A C 1
ATOM 4360 O O . PRO A 1 583 ? -13.454 24.559 10.768 1.00 84.31 583 PRO A O 1
ATOM 4363 N N . ALA A 1 584 ? -15.528 24.956 11.502 1.00 86.00 584 ALA A N 1
ATOM 4364 C CA . ALA A 1 584 ? -15.857 25.994 10.512 1.00 86.00 584 ALA A CA 1
ATOM 4365 C C . ALA A 1 584 ? -14.808 27.118 10.349 1.00 86.00 584 ALA A C 1
ATOM 4367 O O . ALA A 1 584 ? -14.757 27.759 9.305 1.00 86.00 584 ALA A O 1
ATOM 4368 N N . SER A 1 585 ? -13.992 27.379 11.375 1.00 86.75 585 SER A N 1
ATOM 4369 C CA . SER A 1 585 ? -12.918 28.381 11.350 1.00 86.75 585 SER A CA 1
ATOM 4370 C C . SER A 1 585 ? -11.524 27.799 11.107 1.00 86.75 585 SER A C 1
ATOM 4372 O O . SER A 1 585 ? -10.557 28.557 11.059 1.00 86.75 585 SER A O 1
ATOM 4374 N N . TYR A 1 586 ? -11.390 26.475 11.041 1.00 86.06 586 TYR A N 1
ATOM 4375 C CA . TYR A 1 586 ? -10.109 25.820 10.821 1.00 86.06 586 TYR A CA 1
ATOM 4376 C C . TYR A 1 586 ? -9.717 25.947 9.351 1.00 86.06 586 TYR A C 1
ATOM 4378 O O . TYR A 1 586 ? -10.528 25.705 8.458 1.00 86.06 586 TYR A O 1
ATOM 4386 N N . VAL A 1 587 ? -8.466 26.338 9.125 1.00 89.94 587 VAL A N 1
ATOM 4387 C CA . VAL A 1 587 ? -7.860 26.421 7.798 1.00 89.94 587 VAL A CA 1
ATOM 4388 C C . VAL A 1 587 ? -6.930 25.228 7.658 1.00 89.94 587 VAL A C 1
ATOM 4390 O O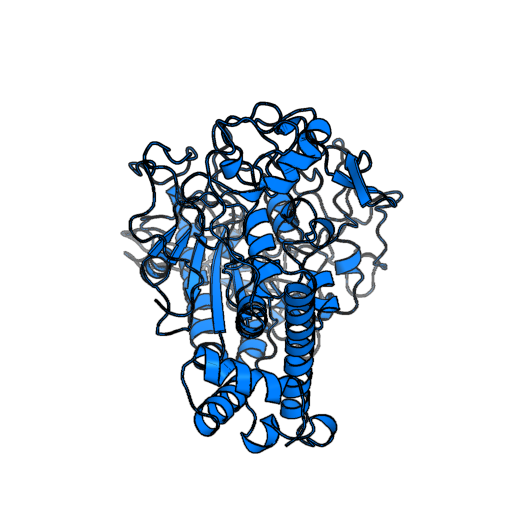 . VAL A 1 587 ? -5.997 25.079 8.447 1.00 89.94 587 VAL A O 1
ATOM 4393 N N . GLN A 1 588 ? -7.203 24.392 6.664 1.00 89.25 588 GLN A N 1
ATOM 4394 C CA . GLN A 1 588 ? -6.411 23.220 6.328 1.00 89.25 588 GLN A CA 1
ATOM 4395 C C . GLN A 1 588 ? -4.935 23.590 6.156 1.00 89.25 588 GLN A C 1
ATOM 4397 O O . GLN A 1 588 ? -4.580 24.547 5.463 1.00 89.25 588 GLN A O 1
ATOM 4402 N N . LYS A 1 589 ? -4.061 22.818 6.798 1.00 89.88 589 LYS A N 1
ATOM 4403 C CA . LYS A 1 589 ? -2.615 22.930 6.619 1.00 89.88 589 LYS A CA 1
ATOM 4404 C C . LYS A 1 589 ? -2.225 22.299 5.290 1.00 89.88 589 LYS A C 1
ATOM 4406 O O . LYS A 1 589 ? -2.650 21.190 5.000 1.00 89.88 589 LYS A O 1
ATOM 4411 N N . GLN A 1 590 ? -1.399 23.000 4.524 1.00 89.06 590 GLN A N 1
ATOM 4412 C CA . GLN A 1 590 ? -0.928 22.547 3.220 1.00 89.06 590 GLN A CA 1
ATOM 4413 C C . GLN A 1 590 ? 0.587 22.699 3.110 1.00 89.06 590 GLN A C 1
ATOM 4415 O O . GLN A 1 590 ? 1.182 23.623 3.680 1.00 89.06 590 GLN A O 1
ATOM 4420 N N . SER A 1 591 ? 1.200 21.805 2.346 1.00 92.38 591 SER A N 1
ATOM 4421 C CA . SER A 1 591 ? 2.613 21.850 1.988 1.00 92.38 591 SER A CA 1
ATOM 4422 C C . SER A 1 591 ? 2.867 22.767 0.781 1.00 92.38 591 SER A C 1
ATOM 4424 O O . SER A 1 591 ? 1.955 23.214 0.086 1.00 92.38 591 SER A O 1
ATOM 4426 N N . SER A 1 592 ? 4.136 23.081 0.502 1.00 92.62 592 SER A N 1
ATOM 4427 C CA . SER A 1 592 ? 4.507 23.953 -0.626 1.00 92.62 592 SER A CA 1
ATOM 4428 C C . SER A 1 592 ? 4.415 23.284 -2.003 1.00 92.62 592 SER A C 1
ATOM 4430 O O . SER A 1 592 ? 4.607 23.945 -3.021 1.00 92.62 592 SER A O 1
ATOM 4432 N N . ASP A 1 593 ? 4.186 21.975 -2.044 1.00 93.50 593 ASP A N 1
ATOM 4433 C CA . ASP A 1 593 ? 4.156 21.144 -3.248 1.00 93.50 593 ASP A CA 1
ATOM 4434 C C . ASP A 1 593 ? 2.740 20.743 -3.683 1.00 93.50 593 ASP A C 1
ATOM 4436 O O . ASP A 1 593 ? 2.572 19.846 -4.510 1.00 93.50 593 ASP A O 1
ATOM 4440 N N . ILE A 1 594 ? 1.722 21.467 -3.213 1.00 92.38 594 ILE A N 1
ATOM 4441 C CA . ILE A 1 594 ? 0.365 21.413 -3.766 1.00 92.38 594 ILE A CA 1
ATOM 4442 C C . ILE A 1 594 ? 0.272 22.142 -5.110 1.00 92.38 594 ILE A C 1
ATOM 4444 O O . ILE A 1 594 ? 1.067 23.036 -5.419 1.00 92.38 594 ILE A O 1
ATOM 4448 N N . ALA A 1 595 ? -0.730 21.796 -5.923 1.00 88.06 595 ALA A N 1
ATOM 4449 C CA . ALA A 1 595 ? -0.941 22.455 -7.210 1.00 88.06 595 ALA A CA 1
ATOM 4450 C C . ALA A 1 595 ? -1.131 23.974 -7.045 1.00 88.06 595 ALA A C 1
ATOM 4452 O O . ALA A 1 595 ? -1.887 24.437 -6.188 1.00 88.06 595 ALA A O 1
ATOM 4453 N N . ALA A 1 596 ? -0.456 24.758 -7.889 1.00 84.69 596 ALA A N 1
ATOM 4454 C CA . ALA A 1 596 ? -0.477 26.214 -7.806 1.00 84.69 596 ALA A CA 1
ATOM 4455 C C . ALA A 1 596 ? -1.911 26.771 -7.875 1.00 84.69 596 ALA A C 1
ATOM 4457 O O . ALA A 1 596 ? -2.692 26.403 -8.751 1.00 84.69 596 ALA A O 1
ATOM 4458 N N . GLY A 1 597 ? -2.242 27.683 -6.957 1.00 83.19 597 GLY A N 1
ATOM 4459 C CA . GLY A 1 597 ? -3.575 28.286 -6.864 1.00 83.19 597 GLY A CA 1
ATOM 4460 C C . GLY A 1 597 ? -4.613 27.447 -6.113 1.00 83.19 597 GLY A C 1
ATOM 4461 O O . GLY A 1 597 ? -5.733 27.924 -5.936 1.00 83.19 597 GLY A O 1
ATOM 4462 N N . THR A 1 598 ? -4.256 26.248 -5.637 1.00 86.75 598 THR A N 1
ATOM 4463 C CA . THR A 1 598 ? -5.090 25.493 -4.691 1.00 86.75 598 THR A CA 1
ATOM 4464 C C . THR A 1 598 ? -5.221 26.303 -3.406 1.00 86.75 598 THR A C 1
ATOM 4466 O O . THR A 1 598 ? -4.221 26.711 -2.819 1.00 86.75 598 THR A O 1
ATOM 4469 N N . GLN A 1 599 ? -6.456 26.589 -3.003 1.00 88.69 599 GLN A N 1
ATOM 4470 C CA . GLN A 1 599 ? -6.735 27.262 -1.739 1.00 88.69 599 GLN A CA 1
ATOM 4471 C C . GLN A 1 599 ? -6.845 26.217 -0.631 1.00 88.69 599 GLN A C 1
ATOM 4473 O O . GLN A 1 599 ? -7.379 25.133 -0.860 1.00 88.69 599 GLN A O 1
ATOM 4478 N N . ALA A 1 600 ? -6.357 26.553 0.561 1.00 89.88 600 ALA A N 1
ATOM 4479 C CA . ALA A 1 600 ? -6.605 25.755 1.753 1.00 89.88 600 ALA A CA 1
ATOM 4480 C C . ALA A 1 600 ? -8.108 25.663 2.014 1.00 89.88 600 ALA A C 1
ATOM 4482 O O . ALA A 1 600 ? -8.801 26.686 2.013 1.00 89.88 600 ALA A O 1
ATOM 4483 N N . GLN A 1 601 ? -8.596 24.446 2.250 1.00 89.56 601 GLN A N 1
ATOM 4484 C CA . GLN A 1 601 ? -9.969 24.233 2.677 1.00 89.56 601 GLN A CA 1
ATOM 4485 C C . GLN A 1 601 ? -10.205 24.973 4.003 1.00 89.56 601 GLN A C 1
ATOM 4487 O O . GLN A 1 601 ? -9.385 24.913 4.923 1.00 89.56 601 GLN A O 1
ATOM 4492 N N . VAL A 1 602 ? -11.320 25.699 4.098 1.00 91.56 602 VAL A N 1
ATOM 4493 C CA . VAL A 1 602 ? -11.742 26.376 5.330 1.00 91.56 602 VAL A CA 1
ATOM 4494 C C . VAL A 1 602 ? -13.050 25.765 5.790 1.00 91.56 602 VAL A C 1
ATOM 4496 O O . VAL A 1 602 ? -14.050 25.819 5.073 1.00 91.56 602 VAL A O 1
ATOM 4499 N N . GLY A 1 603 ? -13.051 25.219 7.003 1.00 87.31 603 GLY A N 1
ATOM 4500 C CA . GLY A 1 603 ? -14.196 24.477 7.506 1.00 87.31 603 GLY A CA 1
ATOM 4501 C C . GLY A 1 603 ? -14.347 23.089 6.879 1.00 87.31 603 GLY A C 1
ATOM 4502 O O . GLY A 1 603 ? -13.451 22.610 6.185 1.00 87.31 603 GLY A O 1
ATOM 4503 N N . PRO A 1 604 ? -15.473 22.415 7.145 1.00 84.94 604 PRO A N 1
ATOM 4504 C CA . PRO A 1 604 ? -15.692 21.048 6.694 1.00 84.94 604 PRO A CA 1
ATOM 4505 C C . PRO A 1 604 ? -15.838 20.964 5.175 1.00 84.94 604 PRO A C 1
ATOM 4507 O O . PRO A 1 604 ? -16.361 21.881 4.538 1.00 84.94 604 PRO A O 1
ATOM 4510 N N . ASP A 1 605 ? -15.426 19.834 4.598 1.00 84.06 605 ASP A N 1
ATOM 4511 C CA . ASP A 1 605 ? -15.733 19.504 3.206 1.00 84.06 605 ASP A CA 1
ATOM 4512 C C . ASP A 1 605 ? -17.238 19.475 2.969 1.00 84.06 605 ASP A C 1
ATOM 4514 O O . ASP A 1 605 ? -18.009 19.044 3.827 1.00 84.06 605 ASP A O 1
ATOM 4518 N N . ALA A 1 606 ? -17.655 19.890 1.772 1.00 81.75 606 ALA A N 1
ATOM 4519 C CA . ALA A 1 606 ? -19.066 20.068 1.441 1.00 81.75 606 ALA A CA 1
ATOM 4520 C C . ALA A 1 606 ? -19.911 18.789 1.582 1.00 81.75 606 ALA A C 1
ATOM 4522 O O . ALA A 1 606 ? -21.119 18.887 1.798 1.00 81.75 606 ALA A O 1
ATOM 4523 N N . THR A 1 607 ? -19.306 17.607 1.423 1.00 83.38 607 THR A N 1
ATOM 4524 C CA . THR A 1 607 ? -20.030 16.330 1.398 1.00 83.38 607 THR A CA 1
ATOM 4525 C C . THR A 1 607 ? -19.769 15.442 2.615 1.00 83.38 607 THR A C 1
ATOM 4527 O O . THR A 1 607 ? -20.645 14.643 2.933 1.00 83.38 607 THR A O 1
ATOM 4530 N N . GLN A 1 608 ? -18.628 15.590 3.312 1.00 85.94 608 GLN A N 1
ATOM 4531 C CA . GLN A 1 608 ? -18.213 14.730 4.442 1.00 85.94 608 GLN A CA 1
ATOM 4532 C C . GLN A 1 608 ? -18.362 13.228 4.130 1.00 85.94 608 GLN A C 1
ATOM 4534 O O . GLN A 1 608 ? -18.811 12.425 4.949 1.00 85.94 608 GLN A O 1
ATOM 4539 N N . VAL A 1 609 ? -18.065 12.853 2.884 1.00 89.94 609 VAL A N 1
ATOM 4540 C CA . VAL A 1 609 ? -18.258 11.491 2.396 1.00 89.94 609 VAL A CA 1
ATOM 4541 C C . VAL A 1 609 ? -17.009 10.668 2.662 1.00 89.94 609 VAL A C 1
ATOM 4543 O O . VAL A 1 609 ? -15.921 11.001 2.195 1.00 89.94 609 VAL A O 1
ATOM 4546 N N . ASN A 1 610 ? -17.191 9.524 3.318 1.00 92.44 610 ASN A N 1
ATOM 4547 C CA . ASN A 1 610 ? -16.158 8.505 3.420 1.00 92.44 610 ASN A CA 1
ATOM 4548 C C . ASN A 1 610 ? -15.823 7.940 2.031 1.00 92.44 610 ASN A C 1
ATOM 4550 O O . ASN A 1 610 ? -16.646 7.281 1.390 1.00 92.44 610 ASN A O 1
ATOM 4554 N N . LEU A 1 611 ? -14.588 8.152 1.582 1.00 95.31 611 LEU A N 1
ATOM 4555 C CA . LEU A 1 611 ? -14.157 7.777 0.236 1.00 95.31 611 LEU A CA 1
ATOM 4556 C C . LEU A 1 611 ? -13.987 6.266 0.027 1.00 95.31 611 LEU A C 1
ATOM 4558 O O . LEU A 1 611 ? -13.915 5.826 -1.124 1.00 95.31 611 LEU A O 1
ATOM 4562 N N . TRP A 1 612 ? -13.959 5.473 1.104 1.00 96.62 612 TRP A N 1
ATOM 4563 C CA . TRP A 1 612 ? -13.968 4.007 1.044 1.00 96.62 612 TRP A CA 1
ATOM 4564 C C . TRP A 1 612 ? -15.367 3.403 1.040 1.00 96.62 612 TRP A C 1
ATOM 4566 O O . TRP A 1 612 ? -15.483 2.191 0.822 1.00 96.62 612 TRP A O 1
ATOM 4576 N N . ALA A 1 613 ? -16.408 4.205 1.299 1.00 94.94 613 ALA A N 1
ATOM 4577 C CA . ALA A 1 613 ? -17.776 3.723 1.419 1.00 94.94 613 ALA A CA 1
ATOM 4578 C C . ALA A 1 613 ? -18.191 2.903 0.191 1.00 94.94 613 ALA A C 1
ATOM 4580 O O . ALA A 1 613 ? -17.825 3.185 -0.948 1.00 94.94 613 ALA A O 1
ATOM 4581 N N . LEU A 1 614 ? -18.970 1.852 0.429 1.00 95.00 614 LEU A N 1
ATOM 4582 C CA . LEU A 1 614 ? -19.403 0.926 -0.624 1.00 95.00 614 LEU A CA 1
ATOM 4583 C C . LEU A 1 614 ? -20.722 1.364 -1.274 1.00 95.00 614 LEU A C 1
ATOM 4585 O O . LEU A 1 614 ? -21.107 0.833 -2.312 1.00 95.00 614 LEU A O 1
ATOM 4589 N N . LYS A 1 615 ? -21.410 2.317 -0.639 1.00 91.31 615 LYS A N 1
ATOM 4590 C CA . LYS A 1 615 ? -22.676 2.921 -1.049 1.00 91.31 615 LYS A CA 1
ATOM 4591 C C . LYS A 1 615 ? -22.698 4.395 -0.622 1.00 91.31 615 LYS A C 1
ATOM 4593 O O . LYS A 1 615 ? -22.031 4.733 0.355 1.00 91.31 615 LYS A O 1
ATOM 4598 N N . LYS A 1 616 ? -23.406 5.234 -1.381 1.00 80.19 616 LYS A N 1
ATOM 4599 C CA . LYS A 1 616 ? -23.615 6.667 -1.105 1.00 80.19 616 LYS A CA 1
ATOM 4600 C C . LYS A 1 616 ? -24.398 6.941 0.171 1.00 80.19 616 LYS A C 1
ATOM 4602 O O . LYS A 1 616 ? -25.246 6.093 0.536 1.00 80.19 616 LYS A O 1
#

Foldseek 3Di:
DDPALLVVVLVLCCVVVVHDSVVSLVLVCLQLVHDSVLSRDDLVPDPPPSSSVSNVLVRLLSVLLVVQLVVLQVVQHWPPQAQQWAQDRCVLPPFPPDDCNNNVTDDPTGRADSSRSSVCSQQPNNQGAAQAEEEEAFAAAFQQLAAVDPLQVLVNVQCQFAEWAQFEFFQADDQLQLLQCLFFNGSLLDHDLDALQELQDDVRHADQPDDQDCVDPQSVLFPDDNDHYDPQSAHLADAFDTDQVLQVVSSFHEAEAEEDAQAPGDLSTWFAWFQLFKFAFDWDQQCQRSNHNHIFGDRLFIWTRHTRQDDLSNHSCNNYSCLSNDPCNVVRYHHQDPDRRLVRSCSGDSGPHDDPDDNHVVLVCLAVVVHTNYYYYHGTQQLSVVADWIWGDRPNDIDTRRRRDDSNSSNSNSVVVVVVVVSNCPGPQLVSLSGKYKYKYWYNAHAFPDFPNAWALAQAPLDPPFFWWDADPVRDIAGDPPRPNSSSTRRIGFHHIITMDISQPQADGSYYHHFHAYSLQVSLSVCSNSVQADPVRLVSRGTQVSQALNVCSNCVVRGVSCPPPPCSRRHHHHHQFLSHWFHQADWRGHGPSHHPPDGTDHTGDPPSGGSSDSHD

Secondary structure (DSSP, 8-state):
----HHHHHHHHHHHHHT--HHHHHHHHHHHHTS-HHHHTS-GGG---HHHHHHHHHHHHHHHHHHHHHHHHHHHT-EES-S---BTS-GGGTT-TT--TTT--PPP--EEPPHHHHHHHTTEETTEEPPSEEEEEEE-S--HHHHTT-TT-HHHHHHHHHSEEEEEEE--SSSHHHHHHHHHHS--TT--S---TTTT--GGG---SPSP-STTSTT-TT----S----TT-----B-S--HHHHHHHTT--EEEEESSPPTT--TTS----EEEEEEEPP-BPTTTSTT-SS-BS-TT-EEEEPTTSS-GGG-TTSSBHHHHTSTTHHHHEEE----TTHHHHTT--SSPPPTT--TTHHHHHHHHT---SEEEEE--TTTSS-----EEEETTEEEE-SSSSSTHHHHHHHHHHHHHHHHHHTSHHHH-TTS-EEEEEEES--S--SSS---SS--GGG-SS---EEE-TTS-EEE-TTSTTGGGSS----EE-EEEEES-SSS--S-EEEEEEEHHHHHHHHHHHTT---TT-GGGS-GGGG--HHHHHHTGGG-GGGTT-S-HHHHS---SS--SB--TT-B----TTSPTTPPPPBSS-SS---TT-S--

Radius of gyration: 24.36 Å; chains: 1; bounding box: 63×61×69 Å